Protein AF-0000000077857007 (afdb_homodimer)

Radius of gyration: 25.97 Å; Cα contacts (8 Å, |Δi|>4): 1454; chains: 2; bounding box: 82×76×58 Å

Solvent-accessible surface area (backbone atoms only — not comparable to full-atom values): 32519 Å² total; per-residue (Å²): 131,66,41,27,35,32,31,30,32,21,56,40,73,65,33,33,47,30,53,49,47,33,62,68,37,66,88,41,30,77,46,45,62,45,44,35,29,29,11,81,48,62,81,37,68,57,36,52,54,40,41,75,67,63,33,43,77,42,78,45,69,81,93,43,58,70,58,46,22,49,51,48,47,71,68,59,38,51,31,33,39,45,40,64,45,96,42,81,55,26,67,62,51,37,52,45,50,50,51,21,40,36,73,45,40,29,30,21,33,38,37,50,60,46,47,58,19,50,77,38,41,68,90,77,21,41,73,44,24,46,45,50,56,51,48,27,60,55,27,40,34,38,65,37,85,88,31,43,27,31,61,13,32,27,38,36,17,46,35,53,47,43,66,62,58,58,63,39,18,65,45,18,20,75,67,31,27,47,72,42,45,31,50,80,51,26,26,36,19,48,17,45,61,66,50,54,28,51,50,49,42,49,45,74,53,30,66,37,100,63,42,26,18,79,89,43,43,32,28,53,40,54,37,30,6,77,52,75,30,27,47,56,52,46,20,48,30,38,16,64,43,61,75,44,81,39,38,50,36,74,43,50,66,72,55,41,52,52,49,46,56,72,59,38,72,89,50,67,46,56,52,51,46,53,52,38,51,30,50,38,21,56,64,22,62,33,52,45,28,23,48,38,38,50,32,58,71,70,71,52,76,64,61,50,67,37,59,50,32,44,74,45,31,82,55,42,50,60,64,76,72,78,74,73,71,79,119,130,66,41,29,35,32,32,30,32,22,55,40,73,66,32,34,50,31,51,49,48,34,62,69,36,67,88,40,31,77,46,46,62,45,44,35,27,29,12,82,46,62,81,37,68,57,36,52,54,39,40,75,67,62,34,44,78,43,77,46,67,82,91,44,59,70,60,46,21,51,52,50,48,70,69,58,37,53,31,34,40,46,40,65,45,95,42,83,58,23,66,61,51,38,52,43,50,52,53,22,39,37,74,44,40,29,30,20,34,38,37,50,58,46,48,58,19,49,76,38,40,68,91,77,21,44,73,45,24,48,45,50,57,51,48,25,60,55,26,42,33,37,63,37,85,89,31,44,28,30,62,13,33,28,39,35,16,45,34,55,48,43,66,61,58,59,66,37,18,65,46,19,20,77,68,31,27,47,73,42,46,31,50,82,51,26,27,36,18,48,15,45,62,67,52,54,29,51,50,51,42,51,44,75,55,29,67,38,99,64,41,27,17,80,88,42,42,34,28,52,40,50,37,30,6,76,51,74,29,29,46,55,53,44,20,47,30,38,16,63,44,60,74,44,82,39,38,50,37,73,41,50,66,71,55,41,52,51,50,46,54,72,58,38,73,86,50,67,46,57,51,51,47,52,53,37,51,30,50,38,21,56,64,22,63,32,52,43,29,22,47,39,39,50,31,56,71,68,71,53,74,64,60,50,68,38,59,52,34,46,76,45,31,82,55,42,51,58,64,75,72,77,74,73,73,82,118

Sequence (654 aa):
MSRQLCITSVDGHTGFLIAELILTDPSFAQKIGSITGLSLHPEAESCKELTKLGAKIVPHKPGRLKDVVSTLKSVGADAMCLIPPAHQDKFDITVELIEAAKKANIPNVCFVSSAGCDLAERDKQPRLREFIDLEAMFMAAKGDPSTSTGHSPVVVRPGFYAENLLLYSKQAQEEGTLPLPVGSNHKFAPIALGDVAQVVAHVLTGEGKHGFSDQHRGQLMVLTGPMLTTGDELAAAASKALGEDLKFEDISEAEAKKVLHAQAESDMSEIQYLLEYYSLVREGKTNYISTTAFHDVTGGHPEEPPDFFKEYAQSFHQKRSHKKRKRMSRQLCITSVDGHTGFLIAELILTDPSFAQKIGSITGLSLHPEAESCKELTKLGAKIVPHKPGRLKDVVSTLKSVGADAMCLIPPAHQDKFDITVELIEAAKKANIPNVCFVSSAGCDLAERDKQPRLREFIDLEAMFMAAKGDPSTSTGHSPVVVRPGFYAENLLLYSKQAQEEGTLPLPVGSNHKFAPIALGDVAQVVAHVLTGEGKHGFSDQHRGQLMVLTGPMLTTGDELAAAASKALGEDLKFEDISEAEAKKVLHAQAESDMSEIQYLLEYYSLVREGKTNYISTTAFHDVTGGHPEEPPDFFKEYAQSFHQKRSHKKRKR

Secondary structure (DSSP, 8-state):
--EEEEESSTTSHHHHHHHHHHHH-HHHHTTEEEEEEEES-TTSHHHHHHHHHT-EEEE--TT-HHHHHHHHHHHT-SEEEE---SSTTHHHHHHHHHHHHHHTT-SEEEEE--TTTTT--TTT-HHHHHHHHHHHHHHTTTT-TT-GGGSEEEEEEE--BGGGGGGGHHHHHHHSEEEESS-SS--B--B-HHHHHHHHHHHHH--BTTBS-TTTTTBEEEE--S--B-HHHHHHHHHHHHTS--EEEE--HHHHHHHHHHHS-S-HHHHHHHHHHHHHHHTTTT--B--HHHHHHHSS-PPPHHHHHHHTHHHHS----------/--EEEEESSTTSHHHHHHHHHHHH-HHHHTTEEEEEEEES-TTSHHHHHHHHHT-EEEE--TT-HHHHHHHHHHHT-SEEEE---SSTTHHHHHHHHHHHHHHTT-SEEEEE--TTTTT--TTTSHHHHHHHHHHHHHHTTTT-TT-GGGSEEEEEEE--BGGGGGGGHHHHHHHSEEEESS-SS--B--B-HHHHHHHHHHHHH--BTTBS-TTTTTBEEEE--S--B-HHHHHHHHHHHHTS--EEEE--HHHHHHHHHHH--S-HHHHHHHHHHHHHHHTTTT--B--HHHHHHHSS-PPPHHHHHHHTHHHHS----------

Structure (mmCIF, N/CA/C/O backbone):
data_AF-0000000077857007-model_v1
#
loop_
_entity.id
_entity.type
_entity.pdbx_description
1 polymer 'NAD(P)-binding protein'
#
loop_
_atom_site.group_PDB
_atom_site.id
_atom_site.type_symbol
_atom_site.label_atom_id
_atom_site.label_alt_id
_atom_site.label_comp_id
_atom_site.label_asym_id
_atom_site.label_entity_id
_atom_site.label_seq_id
_atom_site.pdbx_PDB_ins_code
_atom_site.Cartn_x
_atom_site.Cartn_y
_atom_site.Cartn_z
_atom_site.occupancy
_atom_site.B_iso_or_equiv
_atom_site.auth_seq_id
_atom_site.auth_comp_id
_atom_site.auth_asym_id
_atom_site.auth_atom_id
_atom_site.pdbx_PDB_model_num
ATOM 1 N N . MET A 1 1 ? -18.906 -23.656 13.023 1 58.5 1 MET A N 1
ATOM 2 C CA . MET A 1 1 ? -18.781 -24.547 11.875 1 58.5 1 MET A CA 1
ATOM 3 C C . MET A 1 1 ? -17.422 -24.391 11.203 1 58.5 1 MET A C 1
ATOM 5 O O . MET A 1 1 ? -16.812 -23.328 11.266 1 58.5 1 MET A O 1
ATOM 9 N N . SER A 1 2 ? -16.828 -25.531 10.742 1 84.88 2 SER A N 1
ATOM 10 C CA . SER A 1 2 ? -15.5 -25.484 10.148 1 84.88 2 SER A CA 1
ATOM 11 C C . SER A 1 2 ? -15.508 -24.703 8.836 1 84.88 2 SER A C 1
ATOM 13 O O . SER A 1 2 ? -16.516 -24.688 8.125 1 84.88 2 SER A O 1
ATOM 15 N N . ARG A 1 3 ? -14.586 -23.953 8.461 1 92.5 3 ARG A N 1
ATOM 16 C CA . ARG A 1 3 ? -14.453 -23.094 7.289 1 92.5 3 ARG A CA 1
ATOM 17 C C . ARG A 1 3 ? -14.516 -23.906 6 1 92.5 3 ARG A C 1
ATOM 19 O O . ARG A 1 3 ? -13.828 -24.922 5.863 1 92.5 3 ARG A O 1
ATOM 26 N N . GLN A 1 4 ? -15.484 -23.609 5.152 1 96.75 4 GLN A N 1
ATOM 27 C CA . GLN A 1 4 ? -15.539 -24.125 3.787 1 96.75 4 GLN A CA 1
ATOM 28 C C . GLN A 1 4 ? -14.883 -23.156 2.809 1 96.75 4 GLN A C 1
ATOM 30 O O . GLN A 1 4 ? -15.438 -22.109 2.504 1 96.75 4 GLN A O 1
ATOM 35 N N . LEU A 1 5 ? -13.789 -23.578 2.268 1 98.44 5 LEU A N 1
ATOM 36 C CA . LEU A 1 5 ? -12.938 -22.656 1.516 1 98.44 5 LEU A CA 1
ATOM 37 C C . LEU A 1 5 ? -12.977 -22.969 0.025 1 98.44 5 LEU A C 1
ATOM 39 O O . LEU A 1 5 ? -12.852 -24.141 -0.368 1 98.44 5 LEU A O 1
ATOM 43 N N . CYS A 1 6 ? -13.195 -21.969 -0.786 1 98.88 6 CYS A N 1
ATOM 44 C CA . CYS A 1 6 ? -13.07 -22.062 -2.236 1 98.88 6 CYS A CA 1
ATOM 45 C C . CYS A 1 6 ? -11.867 -21.281 -2.738 1 98.88 6 CYS A C 1
ATOM 47 O O . CYS A 1 6 ? -11.695 -20.109 -2.395 1 98.88 6 CYS A O 1
ATOM 49 N N . ILE A 1 7 ? -11.031 -21.859 -3.49 1 98.94 7 ILE A N 1
ATOM 50 C CA . ILE A 1 7 ? -9.875 -21.203 -4.09 1 98.94 7 ILE A CA 1
ATOM 51 C C . ILE A 1 7 ? -9.984 -21.25 -5.609 1 98.94 7 ILE A C 1
ATOM 53 O O . ILE A 1 7 ? -10.086 -22.328 -6.199 1 98.94 7 ILE A O 1
ATOM 57 N N . THR A 1 8 ? -9.977 -20.047 -6.23 1 98.81 8 THR A N 1
ATOM 58 C CA . THR A 1 8 ? -10.047 -20 -7.684 1 98.81 8 THR A CA 1
ATOM 59 C C . THR A 1 8 ? -8.664 -20.203 -8.297 1 98.81 8 THR A C 1
ATOM 61 O O . THR A 1 8 ? -7.648 -20.094 -7.602 1 98.81 8 THR A O 1
ATOM 64 N N . SER A 1 9 ? -8.656 -20.516 -9.633 1 98.19 9 SER A N 1
ATOM 65 C CA . SER A 1 9 ? -7.418 -20.719 -10.375 1 98.19 9 SER A CA 1
ATOM 66 C C . SER A 1 9 ? -6.465 -21.641 -9.617 1 98.19 9 SER A C 1
ATOM 68 O O . SER A 1 9 ? -5.266 -21.359 -9.531 1 98.19 9 SER A O 1
ATOM 70 N N . VAL A 1 10 ? -7.047 -22.719 -9.086 1 98.44 10 VAL A N 1
ATOM 71 C CA . VAL A 1 10 ? -6.289 -23.594 -8.203 1 98.44 10 VAL A CA 1
ATOM 72 C C . VAL A 1 10 ? -5.262 -24.375 -9.016 1 98.44 10 VAL A C 1
ATOM 74 O O . VAL A 1 10 ? -4.297 -24.906 -8.461 1 98.44 10 VAL A O 1
ATOM 77 N N . ASP A 1 11 ? -5.449 -24.406 -10.32 1 97.12 11 ASP A N 1
ATOM 78 C CA . ASP A 1 11 ? -4.539 -25.109 -11.219 1 97.12 11 ASP A CA 1
ATOM 79 C C . ASP A 1 11 ? -3.277 -24.297 -11.477 1 97.12 11 ASP A C 1
ATOM 81 O O . ASP A 1 11 ? -2.285 -24.812 -11.984 1 97.12 11 ASP A O 1
ATOM 85 N N . GLY A 1 12 ? -3.326 -22.984 -11.094 1 95.81 12 GLY A N 1
ATOM 86 C CA . GLY A 1 12 ? -2.143 -22.141 -11.219 1 95.81 12 GLY A CA 1
ATOM 87 C C . GLY A 1 12 ? -1.195 -22.281 -10.039 1 95.81 12 GLY A C 1
ATOM 88 O O . GLY A 1 12 ? -1.536 -22.891 -9.031 1 95.81 12 GLY A O 1
ATOM 89 N N . HIS A 1 13 ? 0.011 -21.672 -10.133 1 95.88 13 HIS A N 1
ATOM 90 C CA . HIS A 1 13 ? 1.053 -21.812 -9.125 1 95.88 13 HIS A CA 1
ATOM 91 C C . HIS A 1 13 ? 0.599 -21.234 -7.785 1 95.88 13 HIS A C 1
ATOM 93 O O . HIS A 1 13 ? 0.77 -21.875 -6.742 1 95.88 13 HIS A O 1
ATOM 99 N N . THR A 1 14 ? 0.008 -20.062 -7.801 1 98 14 THR A N 1
ATOM 100 C CA . THR A 1 14 ? -0.393 -19.391 -6.566 1 98 14 THR A CA 1
ATOM 101 C C . THR A 1 14 ? -1.521 -20.156 -5.879 1 98 14 THR A C 1
ATOM 103 O O . THR A 1 14 ? -1.423 -20.5 -4.695 1 98 14 THR A O 1
ATOM 106 N N . GLY A 1 15 ? -2.598 -20.453 -6.668 1 98.69 15 GLY A N 1
ATOM 107 C CA . GLY A 1 15 ? -3.719 -21.188 -6.102 1 98.69 15 GLY A CA 1
ATOM 108 C C . GLY A 1 15 ? -3.332 -22.562 -5.574 1 98.69 15 GLY A C 1
ATOM 109 O O . GLY A 1 15 ? -3.768 -22.953 -4.496 1 98.69 15 GLY A O 1
ATOM 110 N N . PHE A 1 16 ? -2.541 -23.234 -6.336 1 98.69 16 PHE A N 1
ATOM 111 C CA . PHE A 1 16 ? -2.088 -24.562 -5.938 1 98.69 16 PHE A CA 1
ATOM 112 C C . PHE A 1 16 ? -1.336 -24.5 -4.613 1 98.69 16 PHE A C 1
ATOM 114 O O . PHE A 1 16 ? -1.637 -25.266 -3.688 1 98.69 16 PHE A O 1
ATOM 121 N N . LEU A 1 17 ? -0.365 -23.594 -4.523 1 98.69 17 LEU A N 1
ATOM 122 C CA . LEU A 1 17 ? 0.497 -23.578 -3.346 1 98.69 17 LEU A CA 1
ATOM 123 C C . LEU A 1 17 ? -0.289 -23.172 -2.104 1 98.69 17 LEU A C 1
ATOM 125 O O . LEU A 1 17 ? -0.037 -23.688 -1.011 1 98.69 17 LEU A O 1
ATOM 129 N N . ILE A 1 18 ? -1.228 -22.234 -2.236 1 98.88 18 ILE A N 1
ATOM 130 C CA . ILE A 1 18 ? -2.076 -21.844 -1.115 1 98.88 18 ILE A CA 1
ATOM 131 C C . ILE A 1 18 ? -2.879 -23.047 -0.632 1 98.88 18 ILE A C 1
ATOM 133 O O . ILE A 1 18 ? -2.91 -23.344 0.565 1 98.88 18 ILE A O 1
ATOM 137 N N . ALA A 1 19 ? -3.508 -23.781 -1.577 1 98.88 19 ALA A N 1
ATOM 138 C CA . ALA A 1 19 ? -4.312 -24.953 -1.232 1 98.88 19 ALA A CA 1
ATOM 139 C C . ALA A 1 19 ? -3.453 -26.031 -0.582 1 98.88 19 ALA A C 1
ATOM 141 O O . ALA A 1 19 ? -3.824 -26.594 0.453 1 98.88 19 ALA A O 1
ATOM 142 N N . GLU A 1 20 ? -2.32 -26.266 -1.179 1 98.81 20 GLU A N 1
ATOM 143 C CA . GLU A 1 20 ? -1.419 -27.281 -0.657 1 98.81 20 GLU A CA 1
ATOM 144 C C . GLU A 1 20 ? -0.969 -26.953 0.763 1 98.81 20 GLU A C 1
ATOM 146 O O . GLU A 1 20 ? -0.991 -27.812 1.644 1 98.81 20 GLU A O 1
ATOM 151 N N . LEU A 1 21 ? -0.565 -25.719 0.939 1 98.81 21 LEU A N 1
ATOM 152 C CA . LEU A 1 21 ? -0.105 -25.281 2.252 1 98.81 21 LEU A CA 1
ATOM 153 C C . LEU A 1 21 ? -1.191 -25.484 3.303 1 98.81 21 LEU A C 1
ATOM 155 O O . LEU A 1 21 ? -0.932 -26.047 4.371 1 98.81 21 LEU A O 1
ATOM 159 N N . ILE A 1 22 ? -2.412 -25.078 2.992 1 98.62 22 ILE A N 1
ATOM 160 C CA . ILE A 1 22 ? -3.51 -25.141 3.949 1 98.62 22 ILE A CA 1
ATOM 161 C C . ILE A 1 22 ? -3.84 -26.609 4.25 1 98.62 22 ILE A C 1
ATOM 163 O O . ILE A 1 22 ? -4.145 -26.953 5.391 1 98.62 22 ILE A O 1
ATOM 167 N N . LEU A 1 23 ? -3.734 -27.5 3.24 1 98.44 23 LEU A N 1
ATOM 168 C CA . LEU A 1 23 ? -4.109 -28.906 3.383 1 98.44 23 LEU A CA 1
ATOM 169 C C . LEU A 1 23 ? -3.043 -29.672 4.152 1 98.44 23 LEU A C 1
ATOM 171 O O . LEU A 1 23 ? -3.352 -30.656 4.832 1 98.44 23 LEU A O 1
ATOM 175 N N . THR A 1 24 ? -1.781 -29.203 4.113 1 98.38 24 THR A N 1
ATOM 176 C CA . THR A 1 24 ? -0.699 -30.047 4.594 1 98.38 24 THR A CA 1
ATOM 177 C C . THR A 1 24 ? -0.131 -29.516 5.906 1 98.38 24 THR A C 1
ATOM 179 O O . THR A 1 24 ? 0.453 -30.266 6.688 1 98.38 24 THR A O 1
ATOM 182 N N . ASP A 1 25 ? -0.177 -28.25 6.145 1 98.06 25 ASP A N 1
ATOM 183 C CA . ASP A 1 25 ? 0.29 -27.688 7.402 1 98.06 25 ASP A CA 1
ATOM 184 C C . ASP A 1 25 ? -0.777 -27.797 8.492 1 98.06 25 ASP A C 1
ATOM 186 O O . ASP A 1 25 ? -1.85 -27.203 8.383 1 98.06 25 ASP A O 1
ATOM 190 N N . PRO A 1 26 ? -0.45 -28.453 9.594 1 97.38 26 PRO A N 1
ATOM 191 C CA . PRO A 1 26 ? -1.457 -28.719 10.633 1 97.38 26 PRO A CA 1
ATOM 192 C C . PRO A 1 26 ? -2.021 -27.422 11.234 1 97.38 26 PRO A C 1
ATOM 194 O O . PRO A 1 26 ? -3.193 -27.391 11.617 1 97.38 26 PRO A O 1
ATOM 197 N N . SER A 1 27 ? -1.23 -26.438 11.227 1 95.56 27 SER A N 1
ATOM 198 C CA . SER A 1 27 ? -1.677 -25.188 11.836 1 95.56 27 SER A CA 1
ATOM 199 C C . SER A 1 27 ? -2.799 -24.547 11.031 1 95.56 27 SER A C 1
ATOM 201 O O . SER A 1 27 ? -3.592 -23.766 11.57 1 95.56 27 SER A O 1
ATOM 203 N N . PHE A 1 28 ? -2.875 -24.859 9.75 1 97.56 28 PHE A N 1
ATOM 204 C CA . PHE A 1 28 ? -3.938 -24.344 8.891 1 97.56 28 PHE A CA 1
ATOM 205 C C . PHE A 1 28 ? -5.023 -25.391 8.688 1 97.56 28 PHE A C 1
ATOM 207 O O . PHE A 1 28 ? -6.215 -25.078 8.734 1 97.56 28 PHE A O 1
ATOM 214 N N . ALA A 1 29 ? -4.633 -26.594 8.5 1 96.69 29 ALA A N 1
ATOM 215 C CA . ALA A 1 29 ? -5.531 -27.688 8.125 1 96.69 29 ALA A CA 1
ATOM 216 C C . ALA A 1 29 ? -6.613 -27.891 9.18 1 96.69 29 ALA A C 1
ATOM 218 O O . ALA A 1 29 ? -7.758 -28.203 8.852 1 96.69 29 ALA A O 1
ATOM 219 N N . GLN A 1 30 ? -6.258 -27.672 10.406 1 95.81 30 GLN A N 1
ATOM 220 C CA . GLN A 1 30 ? -7.18 -27.906 11.516 1 95.81 30 GLN A CA 1
ATOM 221 C C . GLN A 1 30 ? -8.297 -26.875 11.531 1 95.81 30 GLN A C 1
ATOM 223 O O . GLN A 1 30 ? -9.312 -27.062 12.195 1 95.81 30 GLN A O 1
ATOM 228 N N . LYS A 1 31 ? -8.086 -25.859 10.766 1 95.12 31 LYS A N 1
ATOM 229 C CA . LYS A 1 31 ? -9.031 -24.75 10.797 1 95.12 31 LYS A CA 1
ATOM 230 C C . LYS A 1 31 ? -10 -24.812 9.617 1 95.12 31 LYS A C 1
ATOM 232 O O . LYS A 1 31 ? -10.891 -23.969 9.484 1 95.12 31 LYS A O 1
ATOM 237 N N . ILE A 1 32 ? -9.828 -25.797 8.789 1 95.44 32 ILE A N 1
ATOM 238 C CA . ILE A 1 32 ? -10.602 -25.875 7.551 1 95.44 32 ILE A CA 1
ATOM 239 C C . ILE A 1 32 ? -11.453 -27.141 7.543 1 95.44 32 ILE A C 1
ATOM 241 O O . ILE A 1 32 ? -11.008 -28.203 7.984 1 95.44 32 ILE A O 1
ATOM 245 N N . GLY A 1 33 ? -12.727 -26.953 7.156 1 95.81 33 GLY A N 1
ATOM 246 C CA . GLY A 1 33 ? -13.602 -28.109 6.957 1 95.81 33 GLY A CA 1
ATOM 247 C C . GLY A 1 33 ? -13.422 -28.766 5.602 1 95.81 33 GLY A C 1
ATOM 248 O O . GLY A 1 33 ? -13.312 -29.984 5.508 1 95.81 33 GLY A O 1
ATOM 249 N N . SER A 1 34 ? -13.375 -27.953 4.59 1 96.94 34 SER A N 1
ATOM 250 C CA . SER A 1 34 ? -13.164 -28.453 3.232 1 96.94 34 SER A CA 1
ATOM 251 C C . SER A 1 34 ? -12.5 -27.391 2.355 1 96.94 34 SER A C 1
ATOM 253 O O . SER A 1 34 ? -12.594 -26.203 2.643 1 96.94 34 SER A O 1
ATOM 255 N N . ILE A 1 35 ? -11.844 -27.859 1.371 1 98.44 35 ILE A N 1
ATOM 256 C CA . ILE A 1 35 ? -11.281 -26.984 0.338 1 98.44 35 ILE A CA 1
ATOM 257 C C . ILE A 1 35 ? -11.805 -27.422 -1.032 1 98.44 35 ILE A C 1
ATOM 259 O O . ILE A 1 35 ? -11.703 -28.594 -1.398 1 98.44 35 ILE A O 1
ATOM 263 N N . THR A 1 36 ? -12.406 -26.516 -1.702 1 98.88 36 THR A N 1
ATOM 264 C CA . THR A 1 36 ? -12.789 -26.703 -3.096 1 98.88 36 THR A CA 1
ATOM 265 C C . THR A 1 36 ? -11.984 -25.797 -4.012 1 98.88 36 THR A C 1
ATOM 267 O O . THR A 1 36 ? -11.93 -24.578 -3.791 1 98.88 36 THR A O 1
ATOM 270 N N . GLY A 1 37 ? -11.344 -26.359 -4.965 1 98.81 37 GLY A N 1
ATOM 271 C CA . GLY A 1 37 ? -10.625 -25.594 -5.973 1 98.81 37 GLY A CA 1
ATOM 272 C C . GLY A 1 37 ? -11.398 -25.453 -7.273 1 98.81 37 GLY A C 1
ATOM 273 O O . GLY A 1 37 ? -11.82 -26.453 -7.863 1 98.81 37 GLY A O 1
ATOM 274 N N . LEU A 1 38 ? -11.625 -24.203 -7.676 1 98.75 38 LEU A N 1
ATOM 275 C CA . LEU A 1 38 ? -12.117 -23.953 -9.023 1 98.75 38 LEU A CA 1
ATOM 276 C C . LEU A 1 38 ? -10.969 -23.938 -10.031 1 98.75 38 LEU A C 1
ATOM 278 O O . LEU A 1 38 ? -9.93 -23.312 -9.781 1 98.75 38 LEU A O 1
ATOM 282 N N . SER A 1 39 ? -11.164 -24.625 -11.125 1 98.44 39 SER A N 1
ATOM 283 C CA . SER A 1 39 ? -10.07 -24.75 -12.078 1 98.44 39 SER A CA 1
ATOM 284 C C . SER A 1 39 ? -10.57 -24.609 -13.516 1 98.44 39 SER A C 1
ATOM 286 O O . SER A 1 39 ? -11.625 -25.141 -13.859 1 98.44 39 SER A O 1
ATOM 288 N N . LEU A 1 40 ? -9.836 -23.859 -14.328 1 96.62 40 LEU A N 1
ATOM 289 C CA . LEU A 1 40 ? -10.062 -23.828 -15.766 1 96.62 40 LEU A CA 1
ATOM 290 C C . LEU A 1 40 ? -9.578 -25.125 -16.422 1 96.62 40 LEU A C 1
ATOM 292 O O . LEU A 1 40 ? -9.977 -25.438 -17.531 1 96.62 40 LEU A O 1
ATOM 296 N N . HIS A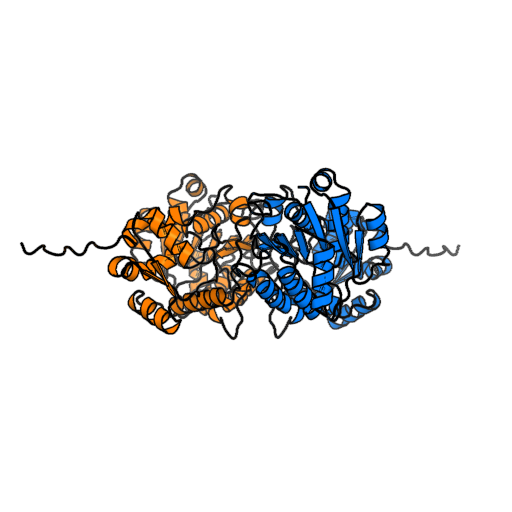 1 41 ? -8.688 -25.844 -15.727 1 96.94 41 HIS A N 1
ATOM 297 C CA . HIS A 1 41 ? -8.102 -27.094 -16.203 1 96.94 41 HIS A CA 1
ATOM 298 C C . HIS A 1 41 ? -8.164 -28.172 -15.133 1 96.94 41 HIS A C 1
ATOM 300 O O . HIS A 1 41 ? -7.133 -28.594 -14.609 1 96.94 41 HIS A O 1
ATOM 306 N N . PRO A 1 42 ? -9.328 -28.75 -14.93 1 97.56 42 PRO A N 1
ATOM 307 C CA . PRO A 1 42 ? -9.516 -29.672 -13.812 1 97.56 42 PRO A CA 1
ATOM 308 C C . PRO A 1 42 ? -8.656 -30.938 -13.945 1 97.56 42 PRO A C 1
ATOM 310 O O . PRO A 1 42 ? -8.406 -31.625 -12.953 1 97.56 42 PRO A O 1
ATOM 313 N N . GLU A 1 43 ? -8.172 -31.188 -15.148 1 97.19 43 GLU A N 1
ATOM 314 C CA . GLU A 1 43 ? -7.406 -32.406 -15.375 1 97.19 43 GLU A CA 1
ATOM 315 C C . GLU A 1 43 ? -5.914 -32.156 -15.18 1 97.19 43 GLU A C 1
ATOM 317 O O . GLU A 1 43 ? -5.105 -33.094 -15.297 1 97.19 43 GLU A O 1
ATOM 322 N N . ALA A 1 44 ? -5.594 -30.922 -14.906 1 97.31 44 ALA A N 1
ATOM 323 C CA . ALA A 1 44 ? -4.184 -30.594 -14.711 1 97.31 44 ALA A CA 1
ATOM 324 C C . ALA A 1 44 ? -3.576 -31.422 -13.578 1 97.31 44 ALA A C 1
ATOM 326 O O . ALA A 1 44 ? -4.285 -31.844 -12.664 1 97.31 44 ALA A O 1
ATOM 327 N N . GLU A 1 45 ? -2.264 -31.672 -13.641 1 97.88 45 GLU A N 1
ATOM 328 C CA . GLU A 1 45 ? -1.548 -32.438 -12.633 1 97.88 45 GLU A CA 1
ATOM 329 C C . GLU A 1 45 ? -1.678 -31.797 -11.25 1 97.88 45 GLU A C 1
ATOM 331 O O . GLU A 1 45 ? -1.784 -32.5 -10.242 1 97.88 45 GLU A O 1
ATOM 336 N N . SER A 1 46 ? -1.62 -30.516 -11.219 1 97.88 46 SER A N 1
ATOM 337 C CA . SER A 1 46 ? -1.783 -29.781 -9.961 1 97.88 46 SER A CA 1
ATOM 338 C C . SER A 1 46 ? -3.117 -30.125 -9.305 1 97.88 46 SER A C 1
ATOM 340 O O . SER A 1 46 ? -3.189 -30.297 -8.086 1 97.88 46 SER A O 1
ATOM 342 N N . CYS A 1 47 ? -4.172 -30.219 -10.055 1 98.62 47 CYS A N 1
ATOM 343 C CA . CYS A 1 47 ? -5.496 -30.547 -9.539 1 98.62 47 CYS A CA 1
ATOM 344 C C . CYS A 1 47 ? -5.531 -31.969 -9 1 98.62 47 CYS A C 1
ATOM 346 O O . CYS A 1 47 ? -6.133 -32.25 -7.961 1 98.62 47 CYS A O 1
ATOM 348 N N . LYS A 1 48 ? -4.898 -32.906 -9.75 1 98.62 48 LYS A N 1
ATOM 349 C CA . LYS A 1 48 ? -4.836 -34.281 -9.289 1 98.62 48 LYS A CA 1
ATOM 350 C C . LYS A 1 48 ? -4.125 -34.375 -7.945 1 98.62 48 LYS A C 1
ATOM 352 O O . LYS A 1 48 ? -4.57 -35.125 -7.055 1 98.62 48 LYS A O 1
ATOM 357 N N . GLU A 1 49 ? -3.039 -33.656 -7.871 1 98.62 49 GLU A N 1
ATOM 358 C CA . GLU A 1 49 ? -2.277 -33.656 -6.625 1 98.62 49 GLU A CA 1
ATOM 359 C C . GLU A 1 49 ? -3.121 -33.125 -5.465 1 98.62 49 GLU A C 1
ATOM 361 O O . GLU A 1 49 ? -3.102 -33.688 -4.371 1 98.62 49 GLU A O 1
ATOM 366 N N . LEU A 1 50 ? -3.848 -32.094 -5.688 1 98.81 50 LEU A N 1
ATOM 367 C CA . LEU A 1 50 ? -4.68 -31.516 -4.648 1 98.81 50 LEU A CA 1
ATOM 368 C C . LEU A 1 50 ? -5.812 -32.469 -4.258 1 98.81 50 LEU A C 1
ATOM 370 O O . LEU A 1 50 ? -6.188 -32.531 -3.086 1 98.81 50 LEU A O 1
ATOM 374 N N . THR A 1 51 ? -6.359 -33.156 -5.246 1 98.69 51 THR A N 1
ATOM 375 C CA . THR A 1 51 ? -7.402 -34.125 -4.961 1 98.69 51 THR A CA 1
ATOM 376 C C . THR A 1 51 ? -6.883 -35.219 -4.039 1 98.69 51 THR A C 1
ATOM 378 O O . THR A 1 51 ? -7.574 -35.656 -3.107 1 98.69 51 THR A O 1
ATOM 381 N N . LYS A 1 52 ? -5.672 -35.656 -4.258 1 98.56 52 LYS A N 1
ATOM 382 C CA . LYS A 1 52 ? -5.047 -36.656 -3.414 1 98.56 52 LYS A CA 1
ATOM 383 C C . LYS A 1 52 ? -4.891 -36.156 -1.981 1 98.56 52 LYS A C 1
ATOM 385 O O . LYS A 1 52 ? -4.941 -36.969 -1.035 1 98.56 52 LYS A O 1
ATOM 390 N N . LEU A 1 53 ? -4.703 -34.906 -1.861 1 98.31 53 LEU A N 1
ATOM 391 C CA . LEU A 1 53 ? -4.5 -34.312 -0.545 1 98.31 53 LEU A CA 1
ATOM 392 C C . LEU A 1 53 ? -5.832 -34.062 0.148 1 98.31 53 LEU A C 1
ATOM 394 O O . LEU A 1 53 ? -5.867 -33.688 1.32 1 98.31 53 LEU A O 1
ATOM 398 N N . GLY A 1 54 ? -6.918 -34.156 -0.612 1 98 54 GLY A N 1
ATOM 399 C CA . GLY A 1 54 ? -8.219 -34.062 0.038 1 98 54 GLY A CA 1
ATOM 400 C C . GLY A 1 54 ? -9.07 -32.906 -0.5 1 98 54 GLY A C 1
ATOM 401 O O . GLY A 1 54 ? -10.203 -32.719 -0.056 1 98 54 GLY A O 1
ATOM 402 N N . ALA A 1 55 ? -8.609 -32.188 -1.45 1 98.62 55 ALA A N 1
ATOM 403 C CA . ALA A 1 55 ? -9.391 -31.078 -2.02 1 98.62 55 ALA A CA 1
ATOM 404 C C . ALA A 1 55 ? -10.391 -31.594 -3.051 1 98.62 55 ALA A C 1
ATOM 406 O O . ALA A 1 55 ? -10.156 -32.625 -3.689 1 98.62 55 ALA A O 1
ATOM 407 N N . LYS A 1 56 ? -11.469 -30.922 -3.154 1 98.69 56 LYS A N 1
ATOM 408 C CA . LYS A 1 56 ? -12.406 -31.156 -4.254 1 98.69 56 LYS A CA 1
ATOM 409 C C . LYS A 1 56 ? -12.141 -30.188 -5.406 1 98.69 56 LYS A C 1
ATOM 411 O O . LYS A 1 56 ? -11.945 -28.984 -5.188 1 98.69 56 LYS A O 1
ATOM 416 N N . ILE A 1 57 ? -12.086 -30.719 -6.582 1 98.81 57 ILE A N 1
ATOM 417 C CA . ILE A 1 57 ? -11.852 -29.875 -7.754 1 98.81 57 ILE A CA 1
ATOM 418 C C . ILE A 1 57 ? -13.148 -29.734 -8.547 1 98.81 57 ILE A C 1
ATOM 420 O O . ILE A 1 57 ? -13.797 -30.719 -8.875 1 98.81 57 ILE A O 1
ATOM 424 N N . VAL A 1 58 ? -13.539 -28.547 -8.812 1 98.62 58 VAL A N 1
ATOM 425 C CA . VAL A 1 58 ? -14.734 -28.219 -9.594 1 98.62 58 VAL A CA 1
ATOM 426 C C . VAL A 1 58 ? -14.336 -27.422 -10.836 1 98.62 58 VAL A C 1
ATOM 428 O O . VAL A 1 58 ? -13.562 -26.469 -10.742 1 98.62 58 VAL A O 1
ATOM 431 N N . PRO A 1 59 ? -14.836 -27.859 -11.992 1 98.19 59 PRO A N 1
ATOM 432 C CA . PRO A 1 59 ? -14.523 -27.078 -13.195 1 98.19 59 PRO A CA 1
ATOM 433 C C . PRO A 1 59 ? -15.102 -25.672 -13.156 1 98.19 59 PRO A C 1
ATOM 435 O O . PRO A 1 59 ? -16.25 -25.484 -12.742 1 98.19 59 PRO A O 1
ATOM 438 N N . HIS A 1 60 ? -14.289 -24.719 -13.461 1 97.88 60 HIS A N 1
ATOM 439 C CA . HIS A 1 60 ? -14.711 -23.344 -13.703 1 97.88 60 HIS A CA 1
ATOM 440 C C . HIS A 1 60 ? -14.867 -23.078 -15.203 1 97.88 60 HIS A C 1
ATOM 442 O O . HIS A 1 60 ? -13.883 -23.109 -15.945 1 97.88 60 HIS A O 1
ATOM 448 N N . LYS A 1 61 ? -16.062 -22.797 -15.656 1 96.62 61 LYS A N 1
ATOM 449 C CA . LYS A 1 61 ? -16.359 -22.469 -17.047 1 96.62 61 LYS A CA 1
ATOM 450 C C . LYS A 1 61 ? -16.812 -21.016 -17.188 1 96.62 61 LYS A C 1
ATOM 452 O O . LYS A 1 61 ? -17.984 -20.719 -17.031 1 96.62 61 LYS A O 1
ATOM 457 N N . PRO A 1 62 ? -15.852 -20.219 -17.656 1 96.38 62 PRO A N 1
ATOM 458 C CA . PRO A 1 62 ? -16.219 -18.797 -17.797 1 96.38 62 PRO A CA 1
ATOM 459 C C . PRO A 1 62 ? -17.156 -18.547 -18.969 1 96.38 62 PRO A C 1
ATOM 461 O O . PRO A 1 62 ? -17.219 -19.359 -19.906 1 96.38 62 PRO A O 1
ATOM 464 N N . GLY A 1 63 ? -17.844 -17.344 -18.953 1 96.38 63 GLY A N 1
ATOM 465 C CA . GLY A 1 63 ? -18.609 -16.891 -20.109 1 96.38 63 GLY A CA 1
ATOM 466 C C . GLY A 1 63 ? -20.062 -16.625 -19.797 1 96.38 63 GLY A C 1
ATOM 467 O O . GLY A 1 63 ? -20.703 -15.812 -20.453 1 96.38 63 GLY A O 1
ATOM 468 N N . ARG A 1 64 ? -20.578 -17.375 -18.844 1 97.69 64 ARG A N 1
ATOM 469 C CA . ARG A 1 64 ? -21.953 -17.172 -18.422 1 97.69 64 ARG A CA 1
ATOM 470 C C . ARG A 1 64 ? -22.047 -16.969 -16.922 1 97.69 64 ARG A C 1
ATOM 472 O O . ARG A 1 64 ? -21.938 -17.922 -16.141 1 97.69 64 ARG A O 1
ATOM 479 N N . LEU A 1 65 ? -22.359 -15.805 -16.5 1 98.25 65 LEU A N 1
ATOM 480 C CA . LEU A 1 65 ? -22.375 -15.414 -15.094 1 98.25 65 LEU A CA 1
ATOM 481 C C . LEU A 1 65 ? -23.281 -16.328 -14.281 1 98.25 65 LEU A C 1
ATOM 483 O O . LEU A 1 65 ? -22.906 -16.797 -13.203 1 98.25 65 LEU A O 1
ATOM 487 N N . LYS A 1 66 ? -24.5 -16.625 -14.75 1 98.25 66 LYS A N 1
ATOM 488 C CA . LYS A 1 66 ? -25.469 -17.422 -14.023 1 98.25 66 LYS A CA 1
ATOM 489 C C . LYS A 1 66 ? -24.906 -18.812 -13.703 1 98.25 66 LYS A C 1
ATOM 491 O O . LYS A 1 66 ? -25.172 -19.359 -12.625 1 98.25 66 LYS A O 1
ATOM 496 N N . ASP A 1 67 ? -24.156 -19.391 -14.57 1 98.12 67 ASP A N 1
ATOM 497 C CA . ASP A 1 67 ? -23.562 -20.719 -14.367 1 98.12 67 ASP A CA 1
ATOM 498 C C . ASP A 1 67 ? -22.469 -20.656 -13.305 1 98.12 67 ASP A C 1
ATOM 500 O O . ASP A 1 67 ? -22.359 -21.562 -12.469 1 98.12 67 ASP A O 1
ATOM 504 N N . VAL A 1 68 ? -21.672 -19.625 -13.375 1 98.38 68 VAL A N 1
ATOM 505 C CA . VAL A 1 68 ? -20.609 -19.469 -12.383 1 98.38 68 VAL A CA 1
ATOM 506 C C . VAL A 1 68 ? -21.219 -19.266 -11 1 98.38 68 VAL A C 1
ATOM 508 O O . VAL A 1 68 ? -20.734 -19.828 -10.016 1 98.38 68 VAL A O 1
ATOM 511 N N . VAL A 1 69 ? -22.281 -18.438 -10.914 1 98.56 69 VAL A N 1
ATOM 512 C CA . VAL A 1 69 ? -22.984 -18.219 -9.656 1 98.56 69 VAL A CA 1
ATOM 513 C C . VAL A 1 69 ? -23.5 -19.562 -9.117 1 98.56 69 VAL A C 1
ATOM 515 O O . VAL A 1 69 ? -23.328 -19.859 -7.934 1 98.56 69 VAL A O 1
ATOM 518 N N . SER A 1 70 ? -24.125 -20.328 -9.992 1 98.38 70 SER A N 1
ATOM 519 C CA . SER A 1 70 ? -24.656 -21.641 -9.602 1 98.38 70 SER A CA 1
ATOM 520 C C . SER A 1 70 ? -23.562 -22.547 -9.07 1 98.38 70 SER A C 1
ATOM 522 O O . SER A 1 70 ? -23.75 -23.25 -8.078 1 98.38 70 SER A O 1
ATOM 524 N N . THR A 1 71 ? -22.422 -22.531 -9.719 1 98.12 71 THR A N 1
ATOM 525 C CA . THR A 1 71 ? -21.281 -23.328 -9.281 1 98.12 71 THR A CA 1
ATOM 526 C C . THR A 1 71 ? -20.828 -22.906 -7.887 1 98.12 71 THR A C 1
ATOM 528 O O . THR A 1 71 ? -20.656 -23.75 -7.004 1 98.12 71 THR A O 1
ATOM 531 N N . LEU A 1 72 ? -20.734 -21.641 -7.645 1 98.31 72 LEU A N 1
ATOM 532 C CA . LEU A 1 72 ? -20.281 -21.141 -6.352 1 98.31 72 LEU A CA 1
ATOM 533 C C . LEU A 1 72 ? -21.281 -21.469 -5.258 1 98.31 72 LEU A C 1
ATOM 535 O O . LEU A 1 72 ? -20.906 -21.828 -4.141 1 98.31 72 LEU A O 1
ATOM 539 N N . LYS A 1 73 ? -22.547 -21.359 -5.582 1 98.12 73 LYS A N 1
ATOM 540 C CA . LYS A 1 73 ? -23.594 -21.703 -4.621 1 98.12 73 LYS A CA 1
ATOM 541 C C . LYS A 1 73 ? -23.531 -23.188 -4.266 1 98.12 73 LYS A C 1
ATOM 543 O O . LYS A 1 73 ? -23.703 -23.562 -3.102 1 98.12 73 LYS A O 1
ATOM 548 N N . SER A 1 74 ? -23.281 -23.969 -5.254 1 97.38 74 SER A N 1
ATOM 549 C CA . SER A 1 74 ? -23.219 -25.406 -5.027 1 97.38 74 SER A CA 1
ATOM 550 C C . SER A 1 74 ? -22.031 -25.766 -4.145 1 97.38 74 SER A C 1
ATOM 552 O O . SER A 1 74 ? -22.078 -26.75 -3.395 1 97.38 74 SER A O 1
ATOM 554 N N . VAL A 1 75 ? -20.938 -25.062 -4.273 1 96.38 75 VAL A N 1
ATOM 555 C CA . VAL A 1 75 ? -19.766 -25.297 -3.438 1 96.38 75 VAL A CA 1
ATOM 556 C C . VAL A 1 75 ? -20.109 -25 -1.978 1 96.38 75 VAL A C 1
ATOM 558 O O . VAL A 1 75 ? -19.641 -25.703 -1.074 1 96.38 75 VAL A O 1
ATOM 561 N N . GLY A 1 76 ? -20.922 -23.922 -1.757 1 96.44 76 GLY A N 1
ATOM 562 C CA . GLY A 1 76 ? -21.344 -23.562 -0.41 1 96.44 76 GLY A CA 1
ATOM 563 C C . GLY A 1 76 ? -20.203 -23.016 0.434 1 96.44 76 GLY A C 1
ATOM 564 O O . GLY A 1 76 ? -20.125 -23.297 1.633 1 96.44 76 GLY A O 1
ATOM 565 N N . ALA A 1 77 ? -19.359 -22.266 -0.203 1 96.69 77 ALA A N 1
ATOM 566 C CA . ALA A 1 77 ? -18.203 -21.734 0.495 1 96.69 77 ALA A CA 1
ATOM 567 C C . ALA A 1 77 ? -18.578 -20.562 1.39 1 96.69 77 ALA A C 1
ATOM 569 O O . ALA A 1 77 ? -19.422 -19.734 1.018 1 96.69 77 ALA A O 1
ATOM 570 N N . ASP A 1 78 ? -18 -20.5 2.545 1 95.5 78 ASP A N 1
ATOM 571 C CA . ASP A 1 78 ? -18.172 -19.312 3.361 1 95.5 78 ASP A CA 1
ATOM 572 C C . ASP A 1 78 ? -16.969 -18.391 3.25 1 95.5 78 ASP A C 1
ATOM 574 O O . ASP A 1 78 ? -17 -17.25 3.713 1 95.5 78 ASP A O 1
ATOM 578 N N . ALA A 1 79 ? -15.836 -18.906 2.699 1 98.06 79 ALA A N 1
ATOM 579 C CA . ALA A 1 79 ? -14.656 -18.109 2.383 1 98.06 79 ALA A CA 1
ATOM 580 C C . ALA A 1 79 ? -14.133 -18.438 0.988 1 98.06 79 ALA A C 1
ATOM 582 O O . ALA A 1 79 ? -14.25 -19.562 0.523 1 98.06 79 ALA A O 1
ATOM 583 N N . MET A 1 80 ? -13.547 -17.438 0.342 1 98.69 80 MET A N 1
ATOM 584 C CA . MET A 1 80 ? -13.055 -17.625 -1.02 1 98.69 80 MET A CA 1
ATOM 585 C C . MET A 1 80 ? -11.727 -16.875 -1.217 1 98.69 80 MET A C 1
ATOM 587 O O . MET A 1 80 ? -11.57 -15.758 -0.748 1 98.69 80 MET A O 1
ATOM 591 N N . CYS A 1 81 ? -10.805 -17.547 -1.764 1 98.88 81 CYS A N 1
ATOM 592 C CA . CYS A 1 81 ? -9.625 -16.906 -2.338 1 98.88 81 CYS A CA 1
ATOM 593 C C . CYS A 1 81 ? -9.805 -16.688 -3.834 1 98.88 81 CYS A C 1
ATOM 595 O O . CYS A 1 81 ? -9.836 -17.641 -4.613 1 98.88 81 CYS A O 1
ATOM 597 N N . LEU A 1 82 ? -9.914 -15.445 -4.219 1 98.88 82 LEU A N 1
ATOM 598 C CA . LEU A 1 82 ? -10.148 -15.094 -5.613 1 98.88 82 LEU A CA 1
ATOM 599 C C . LEU A 1 82 ? -8.844 -14.695 -6.297 1 98.88 82 LEU A C 1
ATOM 601 O O . LEU A 1 82 ? -8.266 -13.656 -5.973 1 98.88 82 LEU A O 1
ATOM 605 N N . ILE A 1 83 ? -8.406 -15.492 -7.242 1 98.75 83 ILE A N 1
ATOM 606 C CA . ILE A 1 83 ? -7.141 -15.32 -7.938 1 98.75 83 ILE A CA 1
ATOM 607 C C . ILE A 1 83 ? -7.387 -15.172 -9.438 1 98.75 83 ILE A C 1
ATOM 609 O O . ILE A 1 83 ? -7.93 -16.078 -10.078 1 98.75 83 ILE A O 1
ATOM 613 N N . PRO A 1 84 ? -7.023 -14.023 -10.023 1 97.5 84 PRO A N 1
ATOM 614 C CA . PRO A 1 84 ? -7.113 -13.906 -11.477 1 97.5 84 PRO A CA 1
ATOM 615 C C . PRO A 1 84 ? -6.328 -14.992 -12.211 1 97.5 84 PRO A C 1
ATOM 617 O O . PRO A 1 84 ? -5.156 -15.234 -11.898 1 97.5 84 PRO A O 1
ATOM 620 N N . PRO A 1 85 ? -6.883 -15.625 -13.148 1 95.5 85 PRO A N 1
ATOM 621 C CA . PRO A 1 85 ? -6.238 -16.766 -13.812 1 95.5 85 PRO A CA 1
ATOM 622 C C . PRO A 1 85 ? -5.195 -16.328 -14.844 1 95.5 85 PRO A C 1
ATOM 624 O O . PRO A 1 85 ? -5.27 -15.227 -15.375 1 95.5 85 PRO A O 1
ATOM 627 N N . ALA A 1 86 ? -4.246 -17.219 -15.055 1 89.44 86 ALA A N 1
ATOM 628 C CA . ALA A 1 86 ? -3.412 -17.078 -16.25 1 89.44 86 ALA A CA 1
ATOM 629 C C . ALA A 1 86 ? -4.203 -17.375 -17.516 1 89.44 86 ALA A C 1
ATOM 631 O O . ALA A 1 86 ? -4.418 -18.547 -17.844 1 89.44 86 ALA A O 1
ATOM 632 N N . HIS A 1 87 ? -4.719 -16.422 -18.125 1 90.62 87 HIS A N 1
ATOM 633 C CA . HIS A 1 87 ? -5.598 -16.531 -19.281 1 90.62 87 HIS A CA 1
ATOM 634 C C . HIS A 1 87 ? -5.594 -15.25 -20.109 1 90.62 87 HIS A C 1
ATOM 636 O O . HIS A 1 87 ? -5.418 -14.164 -19.562 1 90.62 87 HIS A O 1
ATOM 642 N N . GLN A 1 88 ? -5.789 -15.328 -21.359 1 89 88 GLN A N 1
ATOM 643 C CA . GLN A 1 88 ? -5.832 -14.156 -22.219 1 89 88 GLN A CA 1
ATOM 644 C C . GLN A 1 88 ? -6.98 -13.227 -21.844 1 89 88 GLN A C 1
ATOM 646 O O . GLN A 1 88 ? -6.875 -12.008 -21.969 1 89 88 GLN A O 1
ATOM 651 N N . ASP A 1 89 ? -8.062 -13.867 -21.344 1 93.88 89 ASP A N 1
ATOM 652 C CA . ASP A 1 89 ? -9.227 -13.094 -20.922 1 93.88 89 ASP A CA 1
ATOM 653 C C . ASP A 1 89 ? -9.234 -12.891 -19.422 1 93.88 89 ASP A C 1
ATOM 655 O O . ASP A 1 89 ? -10.297 -12.906 -18.781 1 93.88 89 ASP A O 1
ATOM 659 N N . LYS A 1 90 ? -8.07 -12.805 -18.859 1 95.19 90 LYS A N 1
ATOM 660 C CA . LYS A 1 90 ? -7.883 -12.695 -17.422 1 95.19 90 LYS A CA 1
ATOM 661 C C . LYS A 1 90 ? -8.828 -11.656 -16.828 1 95.19 90 LYS A C 1
ATOM 663 O O . LYS A 1 90 ? -9.492 -11.914 -15.828 1 95.19 90 LYS A O 1
ATOM 668 N N . PHE A 1 91 ? -8.891 -10.461 -17.422 1 96.88 91 PHE A N 1
ATOM 669 C CA . PHE A 1 91 ? -9.688 -9.367 -16.891 1 96.88 91 PHE A CA 1
ATOM 670 C C . PHE A 1 91 ? -11.164 -9.742 -16.844 1 96.88 91 PHE A C 1
ATOM 672 O O . PHE A 1 91 ? -11.781 -9.688 -15.773 1 96.88 91 PHE A O 1
ATOM 679 N N . ASP A 1 92 ? -11.711 -10.203 -17.922 1 97.69 92 ASP A N 1
ATOM 680 C CA . ASP A 1 92 ? -13.133 -10.508 -18.031 1 97.69 92 ASP A CA 1
ATOM 681 C C . ASP A 1 92 ? -13.516 -11.672 -17.125 1 97.69 92 ASP A C 1
ATOM 683 O O . ASP A 1 92 ? -14.578 -11.656 -16.5 1 97.69 92 ASP A O 1
ATOM 687 N N . ILE A 1 93 ? -12.688 -12.672 -17.078 1 98.06 93 ILE A N 1
ATOM 688 C CA . ILE A 1 93 ? -12.945 -13.828 -16.234 1 98.06 93 ILE A CA 1
ATOM 689 C C . ILE A 1 93 ? -12.969 -13.398 -14.773 1 98.06 93 ILE A C 1
ATOM 691 O O . ILE A 1 93 ? -13.82 -13.836 -14 1 98.06 93 ILE A O 1
ATOM 695 N N . THR A 1 94 ? -12.031 -12.523 -14.398 1 98.56 94 THR A N 1
ATOM 696 C CA . THR A 1 94 ? -11.953 -12.047 -13.016 1 98.56 94 THR A CA 1
ATOM 697 C C . THR A 1 94 ? -13.164 -11.188 -12.68 1 98.56 94 THR A C 1
ATOM 699 O O . THR A 1 94 ? -13.727 -11.297 -11.586 1 98.56 94 THR A O 1
ATOM 702 N N . VAL A 1 95 ? -13.547 -10.336 -13.617 1 98.62 95 VAL A N 1
ATOM 703 C CA . VAL A 1 95 ? -14.75 -9.531 -13.43 1 98.62 95 VAL A CA 1
ATOM 704 C C . VAL A 1 95 ? -15.945 -10.445 -13.148 1 98.62 95 VAL A C 1
ATOM 706 O O . VAL A 1 95 ? -16.703 -10.211 -12.211 1 98.62 95 VAL A O 1
ATOM 709 N N . GLU A 1 96 ? -16.062 -11.461 -13.922 1 98.62 96 GLU A N 1
ATOM 710 C CA . GLU A 1 96 ? -17.172 -12.406 -13.773 1 98.62 96 GLU A CA 1
ATOM 711 C C . GLU A 1 96 ? -17.109 -13.109 -12.422 1 98.62 96 GLU A C 1
ATOM 713 O O . GLU A 1 96 ? -18.141 -13.312 -11.773 1 98.62 96 GLU A O 1
ATOM 718 N N . LEU A 1 97 ? -15.938 -13.484 -11.953 1 98.75 97 LEU A N 1
ATOM 719 C CA . LEU A 1 97 ? -15.766 -14.148 -10.664 1 98.75 97 LEU A CA 1
ATOM 720 C C . LEU A 1 97 ? -16.141 -13.219 -9.516 1 98.75 97 LEU A C 1
ATOM 722 O O . LEU A 1 97 ? -16.766 -13.648 -8.539 1 98.75 97 LEU A O 1
ATOM 726 N N . ILE A 1 98 ? -15.734 -11.938 -9.617 1 98.56 98 ILE A N 1
ATOM 727 C CA . ILE A 1 98 ? -16.078 -10.953 -8.594 1 98.56 98 ILE A CA 1
ATOM 728 C C . ILE A 1 98 ? -17.594 -10.805 -8.508 1 98.56 98 ILE A C 1
ATOM 730 O O . ILE A 1 98 ? -18.172 -10.875 -7.414 1 98.56 98 ILE A O 1
ATOM 734 N N . GLU A 1 99 ? -18.234 -10.711 -9.625 1 98.19 99 GLU A N 1
ATOM 735 C CA . GLU A 1 99 ? -19.688 -10.578 -9.656 1 98.19 99 GLU A CA 1
ATOM 736 C C . GLU A 1 99 ? -20.375 -11.852 -9.148 1 98.19 99 GLU A C 1
ATOM 738 O O . GLU A 1 99 ? -21.375 -11.781 -8.422 1 98.19 99 GLU A O 1
ATOM 743 N N . ALA A 1 100 ? -19.844 -12.961 -9.547 1 98.62 100 ALA A N 1
ATOM 744 C CA . ALA A 1 100 ? -20.422 -14.242 -9.125 1 98.62 100 ALA A CA 1
ATOM 745 C C . ALA A 1 100 ? -20.312 -14.422 -7.617 1 98.62 100 ALA A C 1
ATOM 747 O O . ALA A 1 100 ? -21.234 -14.938 -6.98 1 98.62 100 ALA A O 1
ATOM 748 N N . ALA A 1 101 ? -19.188 -14.07 -7.047 1 98.44 101 ALA A N 1
ATOM 749 C CA . ALA A 1 101 ? -19.016 -14.156 -5.598 1 98.44 101 ALA A CA 1
ATOM 750 C C . ALA A 1 101 ? -20.062 -13.32 -4.871 1 98.44 101 ALA A C 1
ATOM 752 O O . ALA A 1 101 ? -20.609 -13.758 -3.855 1 98.44 101 ALA A O 1
ATOM 753 N N . LYS A 1 102 ? -20.344 -12.117 -5.398 1 97.75 102 LYS A N 1
ATOM 754 C CA . LYS A 1 102 ? -21.359 -11.242 -4.824 1 97.75 102 LYS A CA 1
ATOM 755 C C . LYS A 1 102 ? -22.75 -11.875 -4.891 1 97.75 102 LYS A C 1
ATOM 757 O O . LYS A 1 102 ? -23.469 -11.906 -3.895 1 97.75 102 LYS A O 1
ATOM 762 N N . LYS A 1 103 ? -23.047 -12.398 -6.02 1 97.81 103 LYS A N 1
ATOM 763 C CA . LYS A 1 103 ? -24.359 -12.984 -6.234 1 97.81 103 LYS A CA 1
ATOM 764 C C . LYS A 1 103 ? -24.531 -14.281 -5.445 1 97.81 103 LYS A C 1
ATOM 766 O O . LYS A 1 103 ? -25.625 -14.617 -5.008 1 97.81 103 LYS A O 1
ATOM 771 N N . ALA A 1 104 ? -23.453 -14.984 -5.281 1 98.06 104 ALA A N 1
ATOM 772 C CA . ALA A 1 104 ? -23.469 -16.203 -4.469 1 98.06 104 ALA A CA 1
ATOM 773 C C . ALA A 1 104 ? -23.438 -15.859 -2.979 1 98.06 104 ALA A C 1
ATOM 775 O O . ALA A 1 104 ? -23.562 -16.75 -2.133 1 98.06 104 ALA A O 1
ATOM 776 N N . ASN A 1 105 ? -23.203 -14.609 -2.617 1 97.44 105 ASN A N 1
ATOM 777 C CA . ASN A 1 105 ? -23.281 -14.062 -1.268 1 97.44 105 ASN A CA 1
ATOM 778 C C . ASN A 1 105 ? -22.203 -14.648 -0.359 1 97.44 105 ASN A C 1
ATOM 780 O O . ASN A 1 105 ? -22.484 -14.984 0.795 1 97.44 105 ASN A O 1
ATOM 784 N N . ILE A 1 106 ? -21.047 -14.883 -0.862 1 97.75 106 ILE A N 1
ATOM 785 C CA . ILE A 1 106 ? -19.938 -15.375 -0.055 1 97.75 106 ILE A CA 1
ATOM 786 C C . ILE A 1 106 ? -19.422 -14.266 0.855 1 97.75 106 ILE A C 1
ATOM 788 O O . ILE A 1 106 ? -18.922 -13.234 0.377 1 97.75 106 ILE A O 1
ATOM 792 N N . PRO A 1 107 ? -19.406 -14.414 2.115 1 96.62 107 PRO A N 1
ATOM 793 C CA . PRO A 1 107 ? -19.188 -13.281 3.021 1 96.62 107 PRO A CA 1
ATOM 794 C C . PRO A 1 107 ? -17.703 -12.945 3.195 1 96.62 107 PRO A C 1
ATOM 796 O O . PRO A 1 107 ? -17.375 -11.797 3.518 1 96.62 107 PRO A O 1
ATOM 799 N N . ASN A 1 108 ? -16.766 -13.922 3.115 1 97.62 108 ASN A N 1
ATOM 800 C CA . ASN A 1 108 ? -15.336 -13.727 3.326 1 97.62 108 ASN A CA 1
ATOM 801 C C . ASN A 1 108 ? -14.539 -13.969 2.043 1 97.62 108 ASN A C 1
ATOM 803 O O . ASN A 1 108 ? -14.438 -15.102 1.577 1 97.62 108 ASN A O 1
ATOM 807 N N . VAL A 1 109 ? -13.977 -12.883 1.466 1 98.5 109 VAL A N 1
ATOM 808 C CA . VAL A 1 109 ? -13.266 -13.055 0.201 1 98.5 109 VAL A CA 1
ATOM 809 C C . VAL A 1 109 ? -11.914 -12.359 0.271 1 98.5 109 VAL A C 1
ATOM 811 O O . VAL A 1 109 ? -11.828 -11.195 0.673 1 98.5 109 VAL A O 1
ATOM 814 N N . CYS A 1 110 ? -10.914 -13.086 0.021 1 98.81 110 CYS A N 1
ATOM 815 C CA . CYS A 1 110 ? -9.57 -12.555 -0.178 1 98.81 110 CYS A CA 1
ATOM 816 C C . CYS A 1 110 ? -9.227 -12.477 -1.661 1 98.81 110 CYS A C 1
ATOM 818 O O . CYS A 1 110 ? -9.156 -13.5 -2.346 1 98.81 110 CYS A O 1
ATOM 820 N N . PHE A 1 111 ? -9.062 -11.25 -2.182 1 98.88 111 PHE A N 1
ATOM 821 C CA . PHE A 1 111 ? -8.703 -11.008 -3.576 1 98.88 111 PHE A CA 1
ATOM 822 C C . PHE A 1 111 ? -7.195 -10.859 -3.732 1 98.88 111 PHE A C 1
ATOM 824 O O . PHE A 1 111 ? -6.586 -9.977 -3.127 1 98.88 111 PHE A O 1
ATOM 831 N N . VAL A 1 112 ? -6.582 -11.703 -4.539 1 98.88 112 VAL A N 1
ATOM 832 C CA . VAL A 1 112 ? -5.148 -11.625 -4.797 1 98.88 112 VAL A CA 1
ATOM 833 C C . VAL A 1 112 ? -4.891 -10.75 -6.02 1 98.88 112 VAL A C 1
ATOM 835 O O . VAL A 1 112 ? -5.086 -11.188 -7.156 1 98.88 112 VAL A O 1
ATOM 838 N N . SER A 1 113 ? -4.484 -9.578 -5.793 1 98.62 113 SER A N 1
ATOM 839 C CA . SER A 1 113 ? -4.168 -8.586 -6.812 1 98.62 113 SER A CA 1
ATOM 840 C C . SER A 1 113 ? -2.684 -8.609 -7.168 1 98.62 113 SER A C 1
ATOM 842 O O . SER A 1 113 ? -2.102 -9.688 -7.34 1 98.62 113 SER A O 1
ATOM 844 N N . SER A 1 114 ? -2.156 -7.414 -7.445 1 98 114 SER A N 1
ATOM 845 C CA . SER A 1 114 ? -0.755 -7.344 -7.848 1 98 114 SER A CA 1
ATOM 846 C C . SER A 1 114 ? -0.128 -6.016 -7.445 1 98 114 SER A C 1
ATOM 848 O O . SER A 1 114 ? -0.684 -4.949 -7.727 1 98 114 SER A O 1
ATOM 850 N N . ALA A 1 115 ? 1.047 -6.188 -6.77 1 97.12 115 ALA A N 1
ATOM 851 C CA . ALA A 1 115 ? 1.847 -4.977 -6.605 1 97.12 115 ALA A CA 1
ATOM 852 C C . ALA A 1 115 ? 2.334 -4.453 -7.953 1 97.12 115 ALA A C 1
ATOM 854 O O . ALA A 1 115 ? 2.58 -5.234 -8.875 1 97.12 115 ALA A O 1
ATOM 855 N N . GLY A 1 116 ? 2.525 -3.172 -8.102 1 96.38 116 GLY A N 1
ATOM 856 C CA . GLY A 1 116 ? 2.852 -2.547 -9.375 1 96.38 116 GLY A CA 1
ATOM 857 C C . GLY A 1 116 ? 1.664 -1.87 -10.031 1 96.38 116 GLY A C 1
ATOM 858 O O . GLY A 1 116 ? 1.827 -0.896 -10.766 1 96.38 116 GLY A O 1
ATOM 859 N N . CYS A 1 117 ? 0.458 -2.393 -9.75 1 97.75 117 CYS A N 1
ATOM 860 C CA . CYS A 1 117 ? -0.728 -1.789 -10.352 1 97.75 117 CYS A CA 1
ATOM 861 C C . CYS A 1 117 ? -0.925 -0.364 -9.844 1 97.75 117 CYS A C 1
ATOM 863 O O . CYS A 1 117 ? -1.477 0.479 -10.555 1 97.75 117 CYS A O 1
ATOM 865 N N . ASP A 1 118 ? -0.418 -0.096 -8.641 1 96.94 118 ASP A N 1
ATOM 866 C CA . ASP A 1 118 ? -0.546 1.221 -8.023 1 96.94 118 ASP A CA 1
ATOM 867 C C . ASP A 1 118 ? 0.348 2.244 -8.719 1 96.94 118 ASP A C 1
ATOM 869 O O . ASP A 1 118 ? 0.04 3.438 -8.734 1 96.94 118 ASP A O 1
ATOM 873 N N . LEU A 1 119 ? 1.423 1.76 -9.344 1 97.44 119 LEU A N 1
ATOM 874 C CA . LEU A 1 119 ? 2.396 2.654 -9.961 1 97.44 119 LEU A CA 1
ATOM 875 C C . LEU A 1 119 ? 2.244 2.658 -11.477 1 97.44 119 LEU A C 1
ATOM 877 O O . LEU A 1 119 ? 2.838 3.494 -12.164 1 97.44 119 LEU A O 1
ATOM 881 N N . ALA A 1 120 ? 1.401 1.778 -11.992 1 97.94 120 ALA A N 1
ATOM 882 C CA . ALA A 1 120 ? 1.215 1.607 -13.43 1 97.94 120 ALA A CA 1
ATOM 883 C C . ALA A 1 120 ? 0.365 2.734 -14.008 1 97.94 120 ALA A C 1
ATOM 885 O O . ALA A 1 120 ? -0.434 3.348 -13.297 1 97.94 120 ALA A O 1
ATOM 886 N N . GLU A 1 121 ? 0.657 3.018 -15.234 1 96.75 121 GLU A N 1
ATOM 887 C CA . GLU A 1 121 ? -0.133 3.963 -16.016 1 96.75 121 GLU A CA 1
ATOM 888 C C . GLU A 1 121 ? -0.911 3.25 -17.125 1 96.75 121 GLU A C 1
ATOM 890 O O . GLU A 1 121 ? -0.409 2.303 -17.734 1 96.75 121 GLU A O 1
ATOM 895 N N . ARG A 1 122 ? -2.094 3.727 -17.391 1 96.19 122 ARG A N 1
ATOM 896 C CA . ARG A 1 122 ? -2.971 3.064 -18.344 1 96.19 122 ARG A CA 1
ATOM 897 C C . ARG A 1 122 ? -2.342 3.029 -19.734 1 96.19 122 ARG A C 1
ATOM 899 O O . ARG A 1 122 ? -2.533 2.072 -20.484 1 96.19 122 ARG A O 1
ATOM 906 N N . ASP A 1 123 ? -1.591 4.004 -20.109 1 95.62 123 ASP A N 1
ATOM 907 C CA . ASP A 1 123 ? -1.043 4.102 -21.453 1 95.62 123 ASP A CA 1
ATOM 908 C C . ASP A 1 123 ? 0.245 3.293 -21.594 1 95.62 123 ASP A C 1
ATOM 910 O O . ASP A 1 123 ? 0.643 2.924 -22.688 1 95.62 123 ASP A O 1
ATOM 914 N N . LYS A 1 124 ? 0.907 3.008 -20.516 1 96.19 124 LYS A N 1
ATOM 915 C CA . LYS A 1 124 ? 2.209 2.35 -20.578 1 96.19 124 LYS A CA 1
ATOM 916 C C . LYS A 1 124 ? 2.121 0.913 -20.062 1 96.19 124 LYS A C 1
ATOM 918 O O . LYS A 1 124 ? 2.717 0.005 -20.641 1 96.19 124 LYS A O 1
ATOM 923 N N . GLN A 1 125 ? 1.483 0.724 -19 1 97.38 125 GLN A N 1
ATOM 924 C CA . GLN A 1 125 ? 1.303 -0.592 -18.391 1 97.38 125 GLN A CA 1
ATOM 925 C C . GLN A 1 125 ? -0.177 -0.911 -18.203 1 97.38 125 GLN A C 1
ATOM 927 O O . GLN A 1 125 ? -0.625 -1.144 -17.078 1 97.38 125 GLN A O 1
ATOM 932 N N . PRO A 1 126 ? -0.921 -1.058 -19.281 1 96.38 126 PRO A N 1
ATOM 933 C CA . PRO A 1 126 ? -2.377 -1.196 -19.188 1 96.38 126 PRO A CA 1
ATOM 934 C C . PRO A 1 126 ? -2.805 -2.465 -18.453 1 96.38 126 PRO A C 1
ATOM 936 O O . PRO A 1 126 ? -3.781 -2.447 -17.703 1 96.38 126 PRO A O 1
ATOM 939 N N . ARG A 1 127 ? -2.139 -3.59 -18.641 1 95.62 127 ARG A N 1
ATOM 940 C CA . ARG A 1 127 ? -2.557 -4.848 -18.031 1 95.62 127 ARG A CA 1
ATOM 941 C C . ARG A 1 127 ? -2.361 -4.816 -16.516 1 95.62 127 ARG A C 1
ATOM 943 O O . ARG A 1 127 ? -3.211 -5.305 -15.773 1 95.62 127 ARG A O 1
ATOM 950 N N . LEU A 1 128 ? -1.284 -4.199 -16.062 1 96.94 128 LEU A N 1
ATOM 951 C CA . LEU A 1 128 ? -1.081 -4.031 -14.633 1 96.94 128 LEU A CA 1
ATOM 952 C C . LEU A 1 128 ? -2.129 -3.092 -14.047 1 96.94 128 LEU A C 1
ATOM 954 O O . LEU A 1 128 ? -2.686 -3.369 -12.977 1 96.94 128 LEU A O 1
ATOM 958 N N . ARG A 1 129 ? -2.412 -2.02 -14.773 1 97.88 129 ARG A N 1
ATOM 959 C CA . ARG A 1 129 ? -3.314 -0.995 -14.258 1 97.88 129 ARG A CA 1
ATOM 960 C C . ARG A 1 129 ? -4.738 -1.531 -14.133 1 97.88 129 ARG A C 1
ATOM 962 O O . ARG A 1 129 ? -5.496 -1.099 -13.266 1 97.88 129 ARG A O 1
ATOM 969 N N . GLU A 1 130 ? -5.047 -2.541 -14.922 1 97.31 130 GLU A N 1
ATOM 970 C CA . GLU A 1 130 ? -6.367 -3.16 -14.891 1 97.31 130 GLU A CA 1
ATOM 971 C C . GLU A 1 130 ? -6.672 -3.74 -13.508 1 97.31 130 GLU A C 1
ATOM 973 O O . GLU A 1 130 ? -7.84 -3.883 -13.133 1 97.31 130 GLU A O 1
ATOM 978 N N . PHE A 1 131 ? -5.684 -4.074 -12.766 1 98.19 131 PHE A N 1
ATOM 979 C CA . PHE A 1 131 ? -5.902 -4.629 -11.438 1 98.19 131 PHE A CA 1
ATOM 980 C C . PHE A 1 131 ? -6.559 -3.6 -10.523 1 98.19 131 PHE A C 1
ATOM 982 O O . PHE A 1 131 ? -7.289 -3.961 -9.602 1 98.19 131 PHE A O 1
ATOM 989 N N . ILE A 1 132 ? -6.324 -2.314 -10.742 1 97.94 132 ILE A N 1
ATOM 990 C CA . ILE A 1 132 ? -6.984 -1.268 -9.977 1 97.94 132 ILE A CA 1
ATOM 991 C C . ILE A 1 132 ? -8.484 -1.304 -10.234 1 97.94 132 ILE A C 1
ATOM 993 O O . ILE A 1 132 ? -9.289 -1.131 -9.32 1 97.94 132 ILE A O 1
ATOM 997 N N . ASP A 1 133 ? -8.852 -1.505 -11.516 1 97.88 133 ASP A N 1
ATOM 998 C CA . ASP A 1 133 ? -10.266 -1.641 -11.859 1 97.88 133 ASP A CA 1
ATOM 999 C C . ASP A 1 133 ? -10.883 -2.848 -11.156 1 97.88 133 ASP A C 1
ATOM 1001 O O . ASP A 1 133 ? -11.992 -2.766 -10.625 1 97.88 133 ASP A O 1
ATOM 1005 N N . LEU A 1 134 ? -10.172 -3.951 -11.148 1 98.56 134 LEU A N 1
ATOM 1006 C CA . LEU A 1 134 ? -10.656 -5.168 -10.5 1 98.56 134 LEU A CA 1
ATOM 1007 C C . LEU A 1 134 ? -10.797 -4.965 -8.992 1 98.56 134 LEU A C 1
ATOM 1009 O O . LEU A 1 134 ? -11.789 -5.375 -8.398 1 98.56 134 LEU A O 1
ATOM 1013 N N . GLU A 1 135 ? -9.773 -4.293 -8.398 1 98.25 135 GLU A N 1
ATOM 1014 C CA . GLU A 1 135 ? -9.836 -3.992 -6.969 1 98.25 135 GLU A CA 1
ATOM 1015 C C . GLU A 1 135 ? -11.062 -3.139 -6.645 1 98.25 135 GLU A C 1
ATOM 1017 O O . GLU A 1 135 ? -11.766 -3.4 -5.664 1 98.25 135 GLU A O 1
ATOM 1022 N N . ALA A 1 136 ? -11.242 -2.129 -7.488 1 96.62 136 ALA A N 1
ATOM 1023 C CA . ALA A 1 136 ? -12.367 -1.228 -7.27 1 96.62 136 ALA A CA 1
ATOM 1024 C C . ALA A 1 136 ? -13.695 -1.984 -7.316 1 96.62 136 ALA A C 1
ATOM 1026 O O . ALA A 1 136 ? -14.562 -1.787 -6.461 1 96.62 136 ALA A O 1
ATOM 1027 N N . MET A 1 137 ? -13.828 -2.842 -8.289 1 96.88 137 MET A N 1
ATOM 1028 C CA . MET A 1 137 ? -15.039 -3.654 -8.414 1 96.88 137 MET A CA 1
ATOM 1029 C C . MET A 1 137 ? -15.211 -4.566 -7.203 1 96.88 137 MET A C 1
ATOM 1031 O O . MET A 1 137 ? -16.312 -4.688 -6.664 1 96.88 137 MET A O 1
ATOM 1035 N N . PHE A 1 138 ? -14.148 -5.164 -6.777 1 98.06 138 PHE A N 1
ATOM 1036 C CA . PHE A 1 138 ? -14.156 -6.07 -5.633 1 98.06 138 PHE A CA 1
ATOM 1037 C C . PHE A 1 138 ? -14.547 -5.328 -4.359 1 98.06 138 PHE A C 1
ATOM 1039 O O . PHE A 1 138 ? -15.43 -5.777 -3.621 1 98.06 138 PHE A O 1
ATOM 1046 N N . MET A 1 139 ? -13.961 -4.156 -4.168 1 96 139 MET A N 1
ATOM 1047 C CA . MET A 1 139 ? -14.156 -3.387 -2.945 1 96 139 MET A CA 1
ATOM 1048 C C . MET A 1 139 ? -15.562 -2.785 -2.904 1 96 139 MET A C 1
ATOM 1050 O O . MET A 1 139 ? -16.094 -2.508 -1.827 1 96 139 MET A O 1
ATOM 1054 N N . ALA A 1 140 ? -16.172 -2.664 -4.035 1 92.12 140 ALA A N 1
ATOM 1055 C CA . ALA A 1 140 ? -17.469 -2.02 -4.125 1 92.12 140 ALA A CA 1
ATOM 1056 C C . ALA A 1 140 ? -18.547 -2.84 -3.41 1 92.12 140 ALA A C 1
ATOM 1058 O O . ALA A 1 140 ? -19.609 -2.324 -3.082 1 92.12 140 ALA A O 1
ATOM 1059 N N . ALA A 1 141 ? -18.219 -4.086 -3.164 1 92.88 141 ALA A N 1
ATOM 1060 C CA . ALA A 1 141 ? -19.172 -4.922 -2.439 1 92.88 141 ALA A CA 1
ATOM 1061 C C . ALA A 1 141 ? -19.359 -4.426 -1.007 1 92.88 141 ALA A C 1
ATOM 1063 O O . ALA A 1 141 ? -20.391 -4.668 -0.388 1 92.88 141 ALA A O 1
ATOM 1064 N N . LYS A 1 142 ? -18.266 -3.783 -0.555 1 91.06 142 LYS A N 1
ATOM 1065 C CA . LYS A 1 142 ? -18.359 -3.244 0.798 1 91.06 142 LYS A CA 1
ATOM 1066 C C . LYS A 1 142 ? -19.406 -2.141 0.884 1 91.06 142 LYS A C 1
ATOM 1068 O O . LYS A 1 142 ? -19.344 -1.158 0.141 1 91.06 142 LYS A O 1
ATOM 1073 N N . GLY A 1 143 ? -20.406 -2.242 1.663 1 82.69 143 GLY A N 1
ATOM 1074 C CA . GLY A 1 143 ? -21.484 -1.271 1.809 1 82.69 143 GLY A CA 1
ATOM 1075 C C . GLY A 1 143 ? -22.688 -1.598 0.964 1 82.69 143 GLY A C 1
ATOM 1076 O O . GLY A 1 143 ? -23.719 -0.911 1.044 1 82.69 143 GLY A O 1
ATOM 1077 N N . ASP A 1 144 ? -22.562 -2.555 0.052 1 88.12 144 ASP A N 1
ATOM 1078 C CA . ASP A 1 144 ? -23.703 -3.021 -0.729 1 88.12 144 ASP A CA 1
ATOM 1079 C C . ASP A 1 144 ? -24.625 -3.904 0.114 1 88.12 144 ASP A C 1
ATOM 1081 O O . ASP A 1 144 ? -24.266 -5.027 0.472 1 88.12 144 ASP A O 1
ATOM 1085 N N . PRO A 1 145 ? -25.75 -3.428 0.452 1 87.31 145 PRO A N 1
ATOM 1086 C CA . PRO A 1 145 ? -26.625 -4.176 1.352 1 87.31 145 PRO A CA 1
ATOM 1087 C C . PRO A 1 145 ? -27.203 -5.426 0.702 1 87.31 145 PRO A C 1
ATOM 1089 O O . PRO A 1 145 ? -27.781 -6.277 1.391 1 87.31 145 PRO A O 1
ATOM 1092 N N . SER A 1 146 ? -27.078 -5.562 -0.56 1 91.5 146 SER A N 1
ATOM 1093 C CA . SER A 1 146 ? -27.703 -6.672 -1.269 1 91.5 146 SER A CA 1
ATOM 1094 C C . SER A 1 146 ? -26.844 -7.93 -1.202 1 91.5 146 SER A C 1
ATOM 1096 O O . SER A 1 146 ? -27.281 -9.008 -1.619 1 91.5 146 SER A O 1
ATOM 1098 N N . THR A 1 147 ? -25.703 -7.852 -0.679 1 94.81 147 THR A N 1
ATOM 1099 C CA . THR A 1 147 ? -24.797 -9 -0.637 1 94.81 147 THR A CA 1
ATOM 1100 C C . THR A 1 147 ? -23.984 -9.008 0.653 1 94.81 147 THR A C 1
ATOM 1102 O O . THR A 1 147 ? -23.594 -7.949 1.148 1 94.81 147 THR A O 1
ATOM 1105 N N . SER A 1 148 ? -23.641 -10.156 1.159 1 94.56 148 SER A N 1
ATOM 1106 C CA . SER A 1 148 ? -22.781 -10.305 2.336 1 94.56 148 SER A CA 1
ATOM 1107 C C . SER A 1 148 ? -21.312 -10.32 1.952 1 94.56 148 SER A C 1
ATOM 1109 O O . SER A 1 148 ? -20.438 -10.344 2.822 1 94.56 148 SER A O 1
ATOM 1111 N N . THR A 1 149 ? -21.016 -10.305 0.65 1 94.12 149 THR A N 1
ATOM 1112 C CA . THR A 1 149 ? -19.641 -10.398 0.169 1 94.12 149 THR A CA 1
ATOM 1113 C C . THR A 1 149 ? -18.812 -9.211 0.647 1 94.12 149 THR A C 1
ATOM 1115 O O . THR A 1 149 ? -17.594 -9.297 0.754 1 94.12 149 THR A O 1
ATOM 1118 N N . GLY A 1 150 ? -19.375 -8.141 1.016 1 89.94 150 GLY A N 1
ATOM 1119 C CA . GLY A 1 150 ? -18.688 -6.973 1.533 1 89.94 150 GLY A CA 1
ATOM 1120 C C . GLY A 1 150 ? -18.422 -7.051 3.023 1 89.94 150 GLY A C 1
ATOM 1121 O O . GLY A 1 150 ? -17.797 -6.148 3.596 1 89.94 150 GLY A O 1
ATOM 1122 N N . HIS A 1 151 ? -18.688 -8.164 3.646 1 90.81 151 HIS A N 1
ATOM 1123 C CA . HIS A 1 151 ? -18.562 -8.297 5.094 1 90.81 151 HIS A CA 1
ATOM 1124 C C . HIS A 1 151 ? -17.109 -8.336 5.535 1 90.81 151 HIS A C 1
ATOM 1126 O O . HIS A 1 151 ? -16.719 -7.633 6.465 1 90.81 151 HIS A O 1
ATOM 1132 N N . SER A 1 152 ? -16.328 -9.156 4.836 1 94.75 152 SER A N 1
ATOM 1133 C CA . SER A 1 152 ? -14.953 -9.359 5.254 1 94.75 152 SER A CA 1
ATOM 1134 C C . SER A 1 152 ? -14.023 -9.477 4.047 1 94.75 152 SER A C 1
ATOM 1136 O O . SER A 1 152 ? -13.469 -10.547 3.789 1 94.75 152 SER A O 1
ATOM 1138 N N . PRO A 1 153 ? -13.789 -8.367 3.414 1 97 153 PRO A N 1
ATOM 1139 C CA . PRO A 1 153 ? -12.883 -8.383 2.262 1 97 153 PRO A CA 1
ATOM 1140 C C . PRO A 1 153 ? -11.422 -8.18 2.658 1 97 153 PRO A C 1
ATOM 1142 O O . PRO A 1 153 ? -11.133 -7.535 3.67 1 97 153 PRO A O 1
ATOM 1145 N N . VAL A 1 154 ? -10.547 -8.812 1.907 1 98.56 154 VAL A N 1
ATOM 1146 C CA . VAL A 1 154 ? -9.109 -8.562 1.999 1 98.56 154 VAL A CA 1
ATOM 1147 C C . VAL A 1 154 ? -8.508 -8.5 0.598 1 98.56 154 VAL A C 1
ATOM 1149 O O . VAL A 1 154 ? -8.867 -9.289 -0.277 1 98.56 154 VAL A O 1
ATOM 1152 N N . VAL A 1 155 ? -7.688 -7.531 0.33 1 98.75 155 VAL A N 1
ATOM 1153 C CA . VAL A 1 155 ? -6.922 -7.445 -0.909 1 98.75 155 VAL A CA 1
ATOM 1154 C C . VAL A 1 155 ? -5.438 -7.652 -0.613 1 98.75 155 VAL A C 1
ATOM 1156 O O . VAL A 1 155 ? -4.879 -7.004 0.277 1 98.75 155 VAL A O 1
ATOM 1159 N N . VAL A 1 156 ? -4.816 -8.57 -1.282 1 98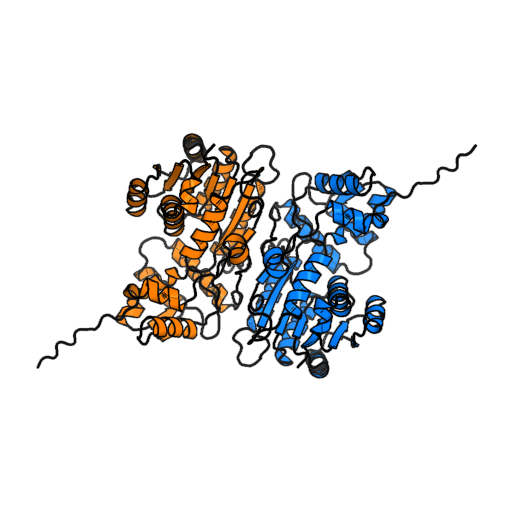.88 156 VAL A N 1
ATOM 1160 C CA . VAL A 1 156 ? -3.375 -8.781 -1.198 1 98.88 156 VAL A CA 1
ATOM 1161 C C . VAL A 1 156 ? -2.723 -8.453 -2.537 1 98.88 156 VAL A C 1
ATOM 1163 O O . VAL A 1 156 ? -3.17 -8.922 -3.586 1 98.88 156 VAL A O 1
ATOM 1166 N N . ARG A 1 157 ? -1.718 -7.562 -2.531 1 98.81 157 ARG A N 1
ATOM 1167 C CA . ARG A 1 157 ? -0.918 -7.211 -3.701 1 98.81 157 ARG A CA 1
ATOM 1168 C C . ARG A 1 157 ? 0.456 -7.871 -3.641 1 98.81 157 ARG A C 1
ATOM 1170 O O . ARG A 1 157 ? 1.416 -7.277 -3.148 1 98.81 157 ARG A O 1
ATOM 1177 N N . PRO A 1 158 ? 0.554 -9.094 -4.156 1 98.56 158 PRO A N 1
ATOM 1178 C CA . PRO A 1 158 ? 1.901 -9.664 -4.23 1 98.56 158 PRO A CA 1
ATOM 1179 C C . PRO A 1 158 ? 2.789 -8.945 -5.246 1 98.56 158 PRO A C 1
ATOM 1181 O O . PRO A 1 158 ? 2.318 -8.555 -6.316 1 98.56 158 PRO A O 1
ATOM 1184 N N . GLY A 1 159 ? 4.031 -8.781 -4.859 1 97.88 159 GLY A N 1
ATOM 1185 C CA . GLY A 1 159 ? 5.008 -8.219 -5.777 1 97.88 159 GLY A CA 1
ATOM 1186 C C . GLY A 1 159 ? 5.512 -9.219 -6.801 1 97.88 159 GLY A C 1
ATOM 1187 O O . GLY A 1 159 ? 4.844 -10.219 -7.074 1 97.88 159 GLY A O 1
ATOM 1188 N N . PHE A 1 160 ? 6.637 -8.922 -7.465 1 97.69 160 PHE A N 1
ATOM 1189 C CA . PHE A 1 160 ? 7.262 -9.789 -8.461 1 97.69 160 PHE A CA 1
ATOM 1190 C C . PHE A 1 160 ? 7.645 -11.125 -7.848 1 97.69 160 PHE A C 1
ATOM 1192 O O . PHE A 1 160 ? 8.492 -11.188 -6.957 1 97.69 160 PHE A O 1
ATOM 1199 N N . TYR A 1 161 ? 7.023 -12.18 -8.32 1 98 161 TYR A N 1
ATOM 1200 C CA . TYR A 1 161 ? 7.359 -13.508 -7.812 1 98 161 TYR A CA 1
ATOM 1201 C C . TYR A 1 161 ? 8.781 -13.891 -8.195 1 98 161 TYR A C 1
ATOM 1203 O O . TYR A 1 161 ? 9.156 -13.836 -9.367 1 98 161 TYR A O 1
ATOM 1211 N N . ALA A 1 162 ? 9.555 -14.289 -7.203 1 98.12 162 ALA A N 1
ATOM 1212 C CA . ALA A 1 162 ? 10.906 -14.773 -7.465 1 98.12 162 ALA A CA 1
ATOM 1213 C C . ALA A 1 162 ? 10.898 -15.945 -8.445 1 98.12 162 ALA A C 1
ATOM 1215 O O . ALA A 1 162 ? 11.82 -16.094 -9.25 1 98.12 162 ALA A O 1
ATOM 1216 N N . GLU A 1 163 ? 9.883 -16.75 -8.438 1 97.12 163 GLU A N 1
ATOM 1217 C CA . GLU A 1 163 ? 9.742 -17.938 -9.281 1 97.12 163 GLU A CA 1
ATOM 1218 C C . GLU A 1 163 ? 9.711 -17.562 -10.758 1 97.12 163 GLU A C 1
ATOM 1220 O O . GLU A 1 163 ? 9.922 -18.406 -11.633 1 97.12 163 GLU A O 1
ATOM 1225 N N . ASN A 1 164 ? 9.375 -16.297 -11.055 1 95.44 164 ASN A N 1
ATOM 1226 C CA . ASN A 1 164 ? 9.453 -15.852 -12.445 1 95.44 164 ASN A CA 1
ATOM 1227 C C . ASN A 1 164 ? 10.875 -15.961 -12.992 1 95.44 164 ASN A C 1
ATOM 1229 O O . ASN A 1 164 ? 11.07 -16.047 -14.203 1 95.44 164 ASN A O 1
ATOM 1233 N N . LEU A 1 165 ? 11.852 -16.016 -12.133 1 95.69 165 LEU A N 1
ATOM 1234 C CA . LEU A 1 165 ? 13.25 -16.141 -12.539 1 95.69 165 LEU A CA 1
ATOM 1235 C C . LEU A 1 165 ? 13.516 -17.516 -13.125 1 95.69 165 LEU A C 1
ATOM 1237 O O . LEU A 1 165 ? 14.492 -17.703 -13.859 1 95.69 165 LEU A O 1
ATOM 1241 N N . LEU A 1 166 ? 12.672 -18.484 -12.805 1 94.75 166 LEU A N 1
ATOM 1242 C CA . LEU A 1 166 ? 12.812 -19.828 -13.336 1 94.75 166 LEU A CA 1
ATOM 1243 C C . LEU A 1 166 ? 12.586 -19.844 -14.844 1 94.75 166 LEU A C 1
ATOM 1245 O O . LEU A 1 166 ? 13 -20.797 -15.531 1 94.75 166 LEU A O 1
ATOM 1249 N N . LEU A 1 167 ? 11.938 -18.844 -15.367 1 92.69 167 LEU A N 1
ATOM 1250 C CA . LEU A 1 167 ? 11.695 -18.734 -16.797 1 92.69 167 LEU A CA 1
ATOM 1251 C C . LEU A 1 167 ? 13.008 -18.547 -17.562 1 92.69 167 LEU A C 1
ATOM 1253 O O . LEU A 1 167 ? 13.055 -18.703 -18.781 1 92.69 167 LEU A O 1
ATOM 1257 N N . TYR A 1 168 ? 14.047 -18.281 -16.812 1 93.62 168 TYR A N 1
ATOM 1258 C CA . TYR A 1 168 ? 15.352 -18.031 -17.422 1 93.62 168 TYR A CA 1
ATOM 1259 C C . TYR A 1 168 ? 16.328 -19.156 -17.078 1 93.62 168 TYR A C 1
ATOM 1261 O O . TYR A 1 168 ? 17.547 -18.984 -17.219 1 93.62 168 TYR A O 1
ATOM 1269 N N . SER A 1 169 ? 15.82 -20.234 -16.594 1 93.12 169 SER A N 1
ATOM 1270 C CA . SER A 1 169 ? 16.641 -21.359 -16.156 1 93.12 169 SER A CA 1
ATOM 1271 C C . SER A 1 169 ? 17.5 -21.906 -17.297 1 93.12 169 SER A C 1
ATOM 1273 O O . SER A 1 169 ? 18.656 -22.266 -17.078 1 93.12 169 SER A O 1
ATOM 1275 N N . LYS A 1 170 ? 16.953 -21.969 -18.5 1 92.88 170 LYS A N 1
ATOM 1276 C CA . LYS A 1 170 ? 17.703 -22.484 -19.641 1 92.88 170 LYS A CA 1
ATOM 1277 C C . LYS A 1 170 ? 18.969 -21.656 -19.875 1 92.88 170 LYS A C 1
ATOM 1279 O O . LYS A 1 170 ? 20.047 -22.203 -20.062 1 92.88 170 LYS A O 1
ATOM 1284 N N . GLN A 1 171 ? 18.781 -20.359 -19.906 1 94.12 171 GLN A N 1
ATOM 1285 C CA . GLN A 1 171 ? 19.922 -19.469 -20.094 1 94.12 171 GLN A CA 1
ATOM 1286 C C . GLN A 1 171 ? 20.922 -19.594 -18.938 1 94.12 171 GLN A C 1
ATOM 1288 O O . GLN A 1 171 ? 22.141 -19.594 -19.156 1 94.12 171 GLN A O 1
ATOM 1293 N N . ALA A 1 172 ? 20.375 -19.703 -17.766 1 94.44 172 ALA A N 1
ATOM 1294 C CA . ALA A 1 172 ? 21.25 -19.875 -16.609 1 94.44 172 ALA A CA 1
ATOM 1295 C C . ALA A 1 172 ? 22.078 -21.156 -16.719 1 94.44 172 ALA A C 1
ATOM 1297 O O . ALA A 1 172 ? 23.281 -21.141 -16.484 1 94.44 172 ALA A O 1
ATOM 1298 N N . GLN A 1 173 ? 21.453 -22.219 -17.125 1 94.44 173 GLN A N 1
ATOM 1299 C CA . GLN A 1 173 ? 22.094 -23.531 -17.172 1 94.44 173 GLN A CA 1
ATOM 1300 C C . GLN A 1 173 ? 23.047 -23.641 -18.359 1 94.44 173 GLN A C 1
ATOM 1302 O O . GLN A 1 173 ? 24.125 -24.219 -18.25 1 94.44 173 GLN A O 1
ATOM 1307 N N . GLU A 1 174 ? 22.625 -23.078 -19.469 1 94.25 174 GLU A N 1
ATOM 1308 C CA . GLU A 1 174 ? 23.391 -23.266 -20.703 1 94.25 174 GLU A CA 1
ATOM 1309 C C . GLU A 1 174 ? 24.438 -22.188 -20.875 1 94.25 174 GLU A C 1
ATOM 1311 O O . GLU A 1 174 ? 25.516 -22.438 -21.422 1 94.25 174 GLU A O 1
ATOM 1316 N N . GLU A 1 175 ? 24.047 -21 -20.422 1 94.5 175 GLU A N 1
ATOM 1317 C CA . GLU A 1 175 ? 24.922 -19.875 -20.75 1 94.5 175 GLU A CA 1
ATOM 1318 C C . GLU A 1 175 ? 25.531 -19.266 -19.484 1 94.5 175 GLU A C 1
ATOM 1320 O O . GLU A 1 175 ? 26.469 -18.469 -19.562 1 94.5 175 GLU A O 1
ATOM 1325 N N . GLY A 1 176 ? 25.047 -19.641 -18.359 1 95.56 176 GLY A N 1
ATOM 1326 C CA . GLY A 1 176 ? 25.516 -19.047 -17.109 1 95.56 176 GLY A CA 1
ATOM 1327 C C . GLY A 1 176 ? 25.094 -17.594 -16.953 1 95.56 176 GLY A C 1
ATOM 1328 O O . GLY A 1 176 ? 25.828 -16.797 -16.375 1 95.56 176 GLY A O 1
ATOM 1329 N N . THR A 1 177 ? 23.969 -17.266 -17.531 1 96.5 177 THR A N 1
ATOM 1330 C CA . THR A 1 177 ? 23.531 -15.875 -17.469 1 96.5 177 THR A CA 1
ATOM 1331 C C . THR A 1 177 ? 22.062 -15.797 -17.031 1 96.5 177 THR A C 1
ATOM 1333 O O . THR A 1 177 ? 21.297 -16.734 -17.234 1 96.5 177 THR A O 1
ATOM 1336 N N . LEU A 1 178 ? 21.734 -14.766 -16.391 1 96.19 178 LEU A N 1
ATOM 1337 C CA . LEU A 1 178 ? 20.375 -14.344 -16.109 1 96.19 178 LEU A CA 1
ATOM 1338 C C . LEU A 1 178 ? 20 -13.125 -16.938 1 96.19 178 LEU A C 1
ATOM 1340 O O . LEU A 1 178 ? 20.219 -11.984 -16.516 1 96.19 178 LEU A O 1
ATOM 1344 N N . PRO A 1 179 ? 19.406 -13.359 -18.094 1 97.06 179 PRO A N 1
ATOM 1345 C CA . PRO A 1 179 ? 19.062 -12.242 -18.969 1 97.06 179 PRO A CA 1
ATOM 1346 C C . PRO A 1 179 ? 17.734 -11.578 -18.578 1 97.06 179 PRO A C 1
ATOM 1348 O O . PRO A 1 179 ? 16.672 -12.117 -18.875 1 97.06 179 PRO A O 1
ATOM 1351 N N . LEU A 1 180 ? 17.75 -10.461 -17.938 1 97 180 LEU A N 1
ATOM 1352 C CA . LEU A 1 180 ? 16.562 -9.719 -17.5 1 97 180 LEU A CA 1
ATOM 1353 C C . LEU A 1 180 ? 16.578 -8.305 -18.078 1 97 180 LEU A C 1
ATOM 1355 O O . LEU A 1 180 ? 17.625 -7.66 -18.141 1 97 180 LEU A O 1
ATOM 1359 N N . PRO A 1 181 ? 15.453 -7.844 -18.547 1 97.12 181 PRO A N 1
ATOM 1360 C CA . PRO A 1 181 ? 15.367 -6.488 -19.094 1 97.12 181 PRO A CA 1
ATOM 1361 C C . PRO A 1 181 ? 15.078 -5.438 -18.031 1 97.12 181 PRO A C 1
ATOM 1363 O O . PRO A 1 181 ? 14.117 -4.668 -18.156 1 97.12 181 PRO A O 1
ATOM 1366 N N . VAL A 1 182 ? 15.906 -5.273 -16.969 1 96 182 VAL A N 1
ATOM 1367 C CA . VAL A 1 182 ? 15.586 -4.418 -15.836 1 96 182 VAL A CA 1
ATOM 1368 C C . VAL A 1 182 ? 16.578 -3.26 -15.758 1 96 182 VAL A C 1
ATOM 1370 O O . VAL A 1 182 ? 16.484 -2.408 -14.875 1 96 182 VAL A O 1
ATOM 1373 N N . GLY A 1 183 ? 17.469 -3.135 -16.703 1 93 183 GLY A N 1
ATOM 1374 C CA . GLY A 1 183 ? 18.5 -2.113 -16.625 1 93 183 GLY A CA 1
ATOM 1375 C C . GLY A 1 183 ? 19.594 -2.438 -15.625 1 93 183 GLY A C 1
ATOM 1376 O O . GLY A 1 183 ? 19.5 -3.42 -14.891 1 93 183 GLY A O 1
ATOM 1377 N N . SER A 1 184 ? 20.625 -1.635 -15.57 1 90.06 184 SER A N 1
ATOM 1378 C CA . SER A 1 184 ? 21.828 -1.963 -14.797 1 90.06 184 SER A CA 1
ATOM 1379 C C . SER A 1 184 ? 21.719 -1.446 -13.367 1 90.06 184 SER A C 1
ATOM 1381 O O . SER A 1 184 ? 22.328 -2.008 -12.453 1 90.06 184 SER A O 1
ATOM 1383 N N . ASN A 1 185 ? 20.922 -0.408 -13.195 1 89.06 185 ASN A N 1
ATOM 1384 C CA . ASN A 1 185 ? 20.984 0.246 -11.891 1 89.06 185 ASN A CA 1
ATOM 1385 C C . ASN A 1 185 ? 19.625 0.248 -11.203 1 89.06 185 ASN A C 1
ATOM 1387 O O . ASN A 1 185 ? 19.5 0.705 -10.062 1 89.06 185 ASN A O 1
ATOM 1391 N N . HIS A 1 186 ? 18.656 -0.282 -11.875 1 91.38 186 HIS A N 1
ATOM 1392 C CA . HIS A 1 186 ? 17.312 -0.295 -11.297 1 91.38 186 HIS A CA 1
ATOM 1393 C C . HIS A 1 186 ? 17.141 -1.478 -10.352 1 91.38 186 HIS A C 1
ATOM 1395 O O . HIS A 1 186 ? 17.766 -2.523 -10.531 1 91.38 186 HIS A O 1
ATOM 1401 N N . LYS A 1 187 ? 16.312 -1.294 -9.375 1 95.94 187 LYS A N 1
ATOM 1402 C CA . LYS A 1 187 ? 16.172 -2.33 -8.359 1 95.94 187 LYS A CA 1
ATOM 1403 C C . LYS A 1 187 ? 14.711 -2.777 -8.227 1 95.94 187 LYS A C 1
ATOM 1405 O O . LYS A 1 187 ? 13.797 -2.053 -8.617 1 95.94 187 LYS A O 1
ATOM 1410 N N . PHE A 1 188 ? 14.477 -3.918 -7.797 1 97.31 188 PHE A N 1
ATOM 1411 C CA . PHE A 1 188 ? 13.188 -4.492 -7.41 1 97.31 188 PHE A CA 1
ATOM 1412 C C . PHE A 1 188 ? 13.375 -5.547 -6.324 1 97.31 188 PHE A C 1
ATOM 1414 O O . PHE A 1 188 ? 14.508 -5.938 -6.016 1 97.31 188 PHE A O 1
ATOM 1421 N N . ALA A 1 189 ? 12.328 -5.949 -5.684 1 98.25 189 ALA A N 1
ATOM 1422 C CA . ALA A 1 189 ? 12.375 -6.855 -4.539 1 98.25 189 ALA A CA 1
ATOM 1423 C C . ALA A 1 189 ? 11.508 -8.086 -4.781 1 98.25 189 ALA A C 1
ATOM 1425 O O . ALA A 1 189 ? 10.375 -8.164 -4.297 1 98.25 189 ALA A O 1
ATOM 1426 N N . PRO A 1 190 ? 12.031 -9.109 -5.461 1 98.44 190 PRO A N 1
ATOM 1427 C CA . PRO A 1 190 ? 11.242 -10.32 -5.715 1 98.44 190 PRO A CA 1
ATOM 1428 C C . PRO A 1 190 ? 10.781 -11.008 -4.43 1 98.44 190 PRO A C 1
ATOM 1430 O O . PRO A 1 190 ? 11.516 -11.031 -3.439 1 98.44 190 PRO A O 1
ATOM 1433 N N . ILE A 1 191 ? 9.594 -11.5 -4.457 1 98.81 191 ILE A N 1
ATOM 1434 C CA . ILE A 1 191 ? 9.031 -12.195 -3.305 1 98.81 191 ILE A CA 1
ATOM 1435 C C . ILE A 1 191 ? 8.828 -13.672 -3.637 1 98.81 191 ILE A C 1
ATOM 1437 O O . ILE A 1 191 ? 8.406 -14.016 -4.746 1 98.81 191 ILE A O 1
ATOM 1441 N N . ALA A 1 192 ? 9.109 -14.531 -2.678 1 98.75 192 ALA A N 1
ATOM 1442 C CA . ALA A 1 192 ? 8.867 -15.961 -2.854 1 98.75 192 ALA A CA 1
ATOM 1443 C C . ALA A 1 192 ? 7.375 -16.266 -2.83 1 98.75 192 ALA A C 1
ATOM 1445 O O . ALA A 1 192 ? 6.637 -15.734 -1.997 1 98.75 192 ALA A O 1
ATOM 1446 N N . LEU A 1 193 ? 6.965 -17.141 -3.738 1 98.5 193 LEU A N 1
ATOM 1447 C CA . LEU A 1 193 ? 5.578 -17.578 -3.785 1 98.5 193 LEU A CA 1
ATOM 1448 C C . LEU A 1 193 ? 5.141 -18.141 -2.436 1 98.5 193 LEU A C 1
ATOM 1450 O O . LEU A 1 193 ? 4.008 -17.922 -2.004 1 98.5 193 LEU A O 1
ATOM 1454 N N . GLY A 1 194 ? 6.047 -18.844 -1.791 1 98.62 194 GLY A N 1
ATOM 1455 C CA . GLY A 1 194 ? 5.758 -19.406 -0.48 1 98.62 194 GLY A CA 1
ATOM 1456 C C . GLY A 1 194 ? 5.387 -18.344 0.549 1 98.62 194 GLY A C 1
ATOM 1457 O O . GLY A 1 194 ? 4.535 -18.594 1.408 1 98.62 194 GLY A O 1
ATOM 1458 N N . ASP A 1 195 ? 6.035 -17.234 0.49 1 98.81 195 ASP A N 1
ATOM 1459 C CA . ASP A 1 195 ? 5.746 -16.156 1.419 1 98.81 195 ASP A CA 1
ATOM 1460 C C . ASP A 1 195 ? 4.348 -15.586 1.179 1 98.81 195 ASP A C 1
ATOM 1462 O O . ASP A 1 195 ? 3.617 -15.289 2.129 1 98.81 195 ASP A O 1
ATOM 1466 N N . VAL A 1 196 ? 3.959 -15.406 -0.097 1 98.81 196 VAL A N 1
ATOM 1467 C CA . VAL A 1 196 ? 2.615 -14.945 -0.432 1 98.81 196 VAL A CA 1
ATOM 1468 C C . VAL A 1 196 ? 1.585 -15.961 0.063 1 98.81 196 VAL A C 1
ATOM 1470 O O . VAL A 1 196 ? 0.58 -15.586 0.671 1 98.81 196 VAL A O 1
ATOM 1473 N N . ALA A 1 197 ? 1.865 -17.234 -0.177 1 98.88 197 ALA A N 1
ATOM 1474 C CA . ALA A 1 197 ? 0.959 -18.297 0.251 1 98.88 197 ALA A CA 1
ATOM 1475 C C . ALA A 1 197 ? 0.763 -18.281 1.765 1 98.88 197 ALA A C 1
ATOM 1477 O O . ALA A 1 197 ? -0.349 -18.484 2.256 1 98.88 197 ALA A O 1
ATOM 1478 N N . GLN A 1 198 ? 1.836 -18.016 2.506 1 98.75 198 GLN A N 1
ATOM 1479 C CA . GLN A 1 198 ? 1.763 -17.938 3.963 1 98.75 198 GLN A CA 1
ATOM 1480 C C . GLN A 1 198 ? 0.802 -16.844 4.406 1 98.75 198 GLN A C 1
ATOM 1482 O O . GLN A 1 198 ? -0.062 -17.078 5.258 1 98.75 198 GLN A O 1
ATOM 1487 N N . VAL A 1 199 ? 0.941 -15.672 3.828 1 98.88 199 VAL A N 1
ATOM 1488 C CA . VAL A 1 199 ? 0.089 -14.547 4.211 1 98.88 199 VAL A CA 1
ATOM 1489 C C . VAL A 1 199 ? -1.367 -14.875 3.887 1 98.88 199 VAL A C 1
ATOM 1491 O O . VAL A 1 199 ? -2.248 -14.719 4.734 1 98.88 199 VAL A O 1
ATOM 1494 N N . VAL A 1 200 ? -1.632 -15.367 2.691 1 98.88 200 VAL A N 1
ATOM 1495 C CA . VAL A 1 200 ? -2.994 -15.625 2.24 1 98.88 200 VAL A CA 1
ATOM 1496 C C . VAL A 1 200 ? -3.604 -16.75 3.068 1 98.88 200 VAL A C 1
ATOM 1498 O O . VAL A 1 200 ? -4.781 -16.703 3.43 1 98.88 200 VAL A O 1
ATOM 1501 N N . ALA A 1 201 ? -2.777 -17.781 3.408 1 98.81 201 ALA A N 1
ATOM 1502 C CA . ALA A 1 201 ? -3.268 -18.875 4.242 1 98.81 201 ALA A CA 1
ATOM 1503 C C . ALA A 1 201 ? -3.705 -18.359 5.613 1 98.81 201 ALA A C 1
ATOM 1505 O O . ALA A 1 201 ? -4.762 -18.766 6.121 1 98.81 201 ALA A O 1
ATOM 1506 N N . HIS A 1 202 ? -2.916 -17.469 6.215 1 98.69 202 HIS A N 1
ATOM 1507 C CA . HIS A 1 202 ? -3.293 -16.875 7.492 1 98.69 202 HIS A CA 1
ATOM 1508 C C . HIS A 1 202 ? -4.605 -16.109 7.379 1 98.69 202 HIS A C 1
ATOM 1510 O O . HIS A 1 202 ? -5.457 -16.188 8.266 1 98.69 202 HIS A O 1
ATOM 1516 N N . VAL A 1 203 ? -4.762 -15.422 6.293 1 98.44 203 VAL A N 1
ATOM 1517 C CA . VAL A 1 203 ? -5.98 -14.641 6.078 1 98.44 203 VAL A CA 1
ATOM 1518 C C . VAL A 1 203 ? -7.172 -15.586 5.941 1 98.44 203 VAL A C 1
ATOM 1520 O O . VAL A 1 203 ? -8.18 -15.422 6.633 1 98.44 203 VAL A O 1
ATOM 1523 N N . LEU A 1 204 ? -7.023 -16.594 5.109 1 98.44 204 LEU A N 1
ATOM 1524 C CA . LEU A 1 204 ? -8.133 -17.469 4.734 1 98.44 204 LEU A CA 1
ATOM 1525 C C . LEU A 1 204 ? -8.578 -18.328 5.918 1 98.44 204 LEU A C 1
ATOM 1527 O O . LEU A 1 204 ? -9.75 -18.688 6.02 1 98.44 204 LEU A O 1
ATOM 1531 N N . THR A 1 205 ? -7.656 -18.594 6.824 1 97.44 205 THR A N 1
ATOM 1532 C CA . THR A 1 205 ? -7.984 -19.516 7.91 1 97.44 205 THR A CA 1
ATOM 1533 C C . THR A 1 205 ? -8.234 -18.75 9.211 1 97.44 205 THR A C 1
ATOM 1535 O O . THR A 1 205 ? -8.664 -19.344 10.203 1 97.44 205 THR A O 1
ATOM 1538 N N . GLY A 1 206 ? -7.867 -17.469 9.156 1 95.44 206 GLY A N 1
ATOM 1539 C CA . GLY A 1 206 ? -8.133 -16.672 10.336 1 95.44 206 GLY A CA 1
ATOM 1540 C C . GLY A 1 206 ? -9.609 -16.391 10.547 1 95.44 206 GLY A C 1
ATOM 1541 O O . GLY A 1 206 ? -10.336 -16.094 9.594 1 95.44 206 GLY A O 1
ATOM 1542 N N . GLU A 1 207 ? -10.055 -16.469 11.812 1 94.06 207 GLU A N 1
ATOM 1543 C CA . GLU A 1 207 ? -11.469 -16.266 12.109 1 94.06 207 GLU A CA 1
ATOM 1544 C C . GLU A 1 207 ? -11.656 -15.172 13.156 1 94.06 207 GLU A C 1
ATOM 1546 O O . GLU A 1 207 ? -10.82 -15 14.047 1 94.06 207 GLU A O 1
ATOM 1551 N N . GLY A 1 208 ? -12.75 -14.477 12.883 1 91.25 208 GLY A N 1
ATOM 1552 C CA . GLY A 1 208 ? -13.195 -13.477 13.836 1 91.25 208 GLY A CA 1
ATOM 1553 C C . GLY A 1 208 ? -14.703 -13.297 13.852 1 91.25 208 GLY A C 1
ATOM 1554 O O . GLY A 1 208 ? -15.422 -13.93 13.07 1 91.25 208 GLY A O 1
ATOM 1555 N N . LYS A 1 209 ? -15.18 -12.445 14.688 1 89.06 209 LYS A N 1
ATOM 1556 C CA . LYS A 1 209 ? -16.609 -12.219 14.898 1 89.06 209 LYS A CA 1
ATOM 1557 C C . LYS A 1 209 ? -17.297 -11.797 13.594 1 89.06 209 LYS A C 1
ATOM 1559 O O . LYS A 1 209 ? -18.453 -12.148 13.359 1 89.06 209 LYS A O 1
ATOM 1564 N N . HIS A 1 210 ? -16.562 -11.203 12.703 1 88.44 210 HIS A N 1
ATOM 1565 C CA . HIS A 1 210 ? -17.141 -10.633 11.492 1 88.44 210 HIS A CA 1
ATOM 1566 C C . HIS A 1 210 ? -16.562 -11.305 10.242 1 88.44 210 HIS A C 1
ATOM 1568 O O . HIS A 1 210 ? -16.484 -10.68 9.188 1 88.44 210 HIS A O 1
ATOM 1574 N N . GLY A 1 211 ? -16.094 -12.531 10.414 1 93.94 211 GLY A N 1
ATOM 1575 C CA . GLY A 1 211 ? -15.555 -13.273 9.281 1 93.94 211 GLY A CA 1
ATOM 1576 C C . GLY A 1 211 ? -14.086 -13.617 9.445 1 93.94 211 GLY A C 1
ATOM 1577 O O . GLY A 1 211 ? -13.727 -14.438 10.289 1 93.94 211 GLY A O 1
ATOM 1578 N N . PHE A 1 212 ? -13.281 -13.008 8.578 1 96.5 212 PHE A N 1
ATOM 1579 C CA . PHE A 1 212 ? -11.852 -13.172 8.766 1 96.5 212 PHE A CA 1
ATOM 1580 C C . PHE A 1 212 ? -11.406 -12.578 10.102 1 96.5 212 PHE A C 1
ATOM 1582 O O . PHE A 1 212 ? -12.18 -11.875 10.758 1 96.5 212 PHE A O 1
ATOM 1589 N N . SER A 1 213 ? -10.195 -12.953 10.523 1 95.75 213 SER A N 1
ATOM 1590 C CA . SER A 1 213 ? -9.633 -12.398 11.75 1 95.75 213 SER A CA 1
ATOM 1591 C C . SER A 1 213 ? -9.672 -10.875 11.734 1 95.75 213 SER A C 1
ATOM 1593 O O . SER A 1 213 ? -9.438 -10.25 10.695 1 95.75 213 SER A O 1
ATOM 1595 N N . ASP A 1 214 ? -9.906 -10.258 12.883 1 93.44 214 ASP A N 1
ATOM 1596 C CA . ASP A 1 214 ? -9.906 -8.805 13.016 1 93.44 214 ASP A CA 1
ATOM 1597 C C . ASP A 1 214 ? -8.547 -8.219 12.641 1 93.44 214 ASP A C 1
ATOM 1599 O O . ASP A 1 214 ? -8.445 -7.035 12.305 1 93.44 214 ASP A O 1
ATOM 1603 N N . GLN A 1 215 ? -7.633 -9.031 12.672 1 93 215 GLN A N 1
ATOM 1604 C CA . GLN A 1 215 ? -6.289 -8.594 12.297 1 93 215 GLN A CA 1
ATOM 1605 C C . GLN A 1 215 ? -6.172 -8.406 10.789 1 93 215 GLN A C 1
ATOM 1607 O O . GLN A 1 215 ? -5.355 -7.617 10.32 1 93 215 GLN A O 1
ATOM 1612 N N . HIS A 1 216 ? -7.066 -9.133 10.07 1 96.25 216 HIS A N 1
ATOM 1613 C CA . HIS A 1 216 ? -6.824 -9.195 8.633 1 96.25 216 HIS A CA 1
ATOM 1614 C C . HIS A 1 216 ? -7.98 -8.57 7.852 1 96.25 216 HIS A C 1
ATOM 1616 O O . HIS A 1 216 ? -7.773 -8 6.781 1 96.25 216 HIS A O 1
ATOM 1622 N N . ARG A 1 217 ? -9.156 -8.672 8.375 1 96.5 217 ARG A N 1
ATOM 1623 C CA . ARG A 1 217 ? -10.344 -8.266 7.625 1 96.5 217 ARG A CA 1
ATOM 1624 C C . ARG A 1 217 ? -10.266 -6.793 7.238 1 96.5 217 ARG A C 1
ATOM 1626 O O . ARG A 1 217 ? -9.828 -5.961 8.031 1 96.5 217 ARG A O 1
ATOM 1633 N N . GLY A 1 218 ? -10.57 -6.527 5.965 1 97 218 GLY A N 1
ATOM 1634 C CA . GLY A 1 218 ? -10.617 -5.164 5.457 1 97 218 GLY A CA 1
ATOM 1635 C C . GLY A 1 218 ? -9.273 -4.676 4.941 1 97 218 GLY A C 1
ATOM 1636 O O . GLY A 1 218 ? -9.203 -3.65 4.262 1 97 218 GLY A O 1
ATOM 1637 N N . GLN A 1 219 ? -8.227 -5.43 5.148 1 98.31 219 GLN A N 1
ATOM 1638 C CA . GLN A 1 219 ? -6.871 -4.961 4.863 1 98.31 219 GLN A CA 1
ATOM 1639 C C . GLN A 1 219 ? -6.574 -5.016 3.369 1 98.31 219 GLN A C 1
ATOM 1641 O O . GLN A 1 219 ? -6.961 -5.973 2.689 1 98.31 219 GLN A O 1
ATOM 1646 N N . LEU A 1 220 ? -6.004 -4.012 2.873 1 98.5 220 LEU A N 1
ATOM 1647 C CA . LEU A 1 220 ? -5.207 -4.059 1.651 1 98.5 220 LEU A CA 1
ATOM 1648 C C . LEU A 1 220 ? -3.723 -4.176 1.975 1 98.5 220 LEU A C 1
ATOM 1650 O O . LEU A 1 220 ? -3.143 -3.279 2.592 1 98.5 220 LEU A O 1
ATOM 1654 N N . MET A 1 221 ? -3.084 -5.27 1.613 1 98.62 221 MET A N 1
ATOM 1655 C CA . MET A 1 221 ? -1.71 -5.59 1.991 1 98.62 221 MET A CA 1
ATOM 1656 C C . MET A 1 221 ? -0.811 -5.668 0.762 1 98.62 221 MET A C 1
ATOM 1658 O O . MET A 1 221 ? -1.102 -6.406 -0.179 1 98.62 221 MET A O 1
ATOM 1662 N N . VAL A 1 222 ? 0.219 -4.91 0.767 1 98.56 222 VAL A N 1
ATOM 1663 C CA . VAL A 1 222 ? 1.242 -4.996 -0.271 1 98.56 222 VAL A CA 1
ATOM 1664 C C . VAL A 1 222 ? 2.414 -5.84 0.226 1 98.56 222 VAL A C 1
ATOM 1666 O O . VAL A 1 222 ? 2.85 -5.695 1.371 1 98.56 222 VAL A O 1
ATOM 1669 N N . LEU A 1 223 ? 2.896 -6.746 -0.658 1 98.69 223 LEU A N 1
ATOM 1670 C CA . LEU A 1 223 ? 3.957 -7.672 -0.274 1 98.69 223 LEU A CA 1
ATOM 1671 C C . LEU A 1 223 ? 5.098 -7.641 -1.286 1 98.69 223 LEU A C 1
ATOM 1673 O O . LEU A 1 223 ? 4.867 -7.77 -2.49 1 98.69 223 LEU A O 1
ATOM 1677 N N . THR A 1 224 ? 6.262 -7.461 -0.844 1 98.69 224 THR A N 1
ATOM 1678 C CA . THR A 1 224 ? 7.465 -7.695 -1.633 1 98.69 224 THR A CA 1
ATOM 1679 C C . THR A 1 224 ? 8.453 -8.57 -0.864 1 98.69 224 THR A C 1
ATOM 1681 O O . THR A 1 224 ? 8.219 -8.906 0.298 1 98.69 224 THR A O 1
ATOM 1684 N N . GLY A 1 225 ? 9.516 -9.008 -1.57 1 98.5 225 GLY A N 1
ATOM 1685 C CA . GLY A 1 225 ? 10.641 -9.578 -0.851 1 98.5 225 GLY A CA 1
ATOM 1686 C C . GLY A 1 225 ? 11.367 -8.562 0.02 1 98.5 225 GLY A C 1
ATOM 1687 O O . GLY A 1 225 ? 11.078 -7.367 -0.04 1 98.5 225 GLY A O 1
ATOM 1688 N N . PRO A 1 226 ? 12.258 -9.055 0.764 1 97.75 226 PRO A N 1
ATOM 1689 C CA . PRO A 1 226 ? 12.875 -8.203 1.787 1 97.75 226 PRO A CA 1
ATOM 1690 C C . PRO A 1 226 ? 14.086 -7.438 1.269 1 97.75 226 PRO A C 1
ATOM 1692 O O . PRO A 1 226 ? 14.594 -6.547 1.954 1 97.75 226 PRO A O 1
ATOM 1695 N N . MET A 1 227 ? 14.516 -7.734 0.047 1 96.56 227 MET A N 1
ATOM 1696 C CA . MET A 1 227 ? 15.766 -7.152 -0.425 1 96.56 227 MET A CA 1
ATOM 1697 C C . MET A 1 227 ? 15.594 -6.539 -1.811 1 96.56 227 MET A C 1
ATOM 1699 O O . MET A 1 227 ? 15.102 -7.199 -2.729 1 96.56 227 MET A O 1
ATOM 1703 N N . LEU A 1 228 ? 15.984 -5.297 -1.938 1 96.31 228 LEU A N 1
ATOM 1704 C CA . LEU A 1 228 ? 16.094 -4.668 -3.248 1 96.31 228 LEU A CA 1
ATOM 1705 C C . LEU A 1 228 ? 17.375 -5.121 -3.961 1 96.31 228 LEU A C 1
ATOM 1707 O O . LEU A 1 228 ? 18.469 -5.059 -3.395 1 96.31 228 LEU A O 1
ATOM 1711 N N . THR A 1 229 ? 17.172 -5.52 -5.172 1 96.38 229 THR A N 1
ATOM 1712 C CA . THR A 1 229 ? 18.344 -6.027 -5.891 1 96.38 229 THR A CA 1
ATOM 1713 C C . THR A 1 229 ? 18.391 -5.465 -7.309 1 96.38 229 THR A C 1
ATOM 1715 O O . THR A 1 229 ? 17.344 -5.316 -7.957 1 96.38 229 THR A O 1
ATOM 1718 N N . THR A 1 230 ? 19.594 -5.102 -7.715 1 96.25 230 THR A N 1
ATOM 1719 C CA . THR A 1 230 ? 19.859 -4.961 -9.141 1 96.25 230 THR A CA 1
ATOM 1720 C C . THR A 1 230 ? 19.984 -6.328 -9.805 1 96.25 230 THR A C 1
ATOM 1722 O O . THR A 1 230 ? 19.969 -7.359 -9.133 1 96.25 230 THR A O 1
ATOM 1725 N N . GLY A 1 231 ? 20.031 -6.27 -11.141 1 96.69 231 GLY A N 1
ATOM 1726 C CA . GLY A 1 231 ? 20.328 -7.52 -11.828 1 96.69 231 GLY A CA 1
ATOM 1727 C C . GLY A 1 231 ? 21.625 -8.172 -11.367 1 96.69 231 GLY A C 1
ATOM 1728 O O . GLY A 1 231 ? 21.656 -9.375 -11.117 1 96.69 231 GLY A O 1
ATOM 1729 N N . ASP A 1 232 ? 22.656 -7.402 -11.148 1 97.19 232 ASP A N 1
ATOM 1730 C CA . ASP A 1 232 ? 23.953 -7.898 -10.727 1 97.19 232 ASP A CA 1
ATOM 1731 C C . ASP A 1 232 ? 23.891 -8.461 -9.312 1 97.19 232 ASP A C 1
ATOM 1733 O O . ASP A 1 232 ? 24.484 -9.508 -9.023 1 97.19 232 ASP A O 1
ATOM 1737 N N . GLU A 1 233 ? 23.203 -7.762 -8.5 1 96.44 233 GLU A N 1
ATOM 1738 C CA . GLU A 1 233 ? 23.078 -8.227 -7.121 1 96.44 233 GLU A CA 1
ATOM 1739 C C . GLU A 1 233 ? 22.281 -9.531 -7.055 1 96.44 233 GLU A C 1
ATOM 1741 O O . GLU A 1 233 ? 22.578 -10.406 -6.238 1 96.44 233 GLU A O 1
ATOM 1746 N N . LEU A 1 234 ? 21.297 -9.609 -7.867 1 97.31 234 LEU A N 1
ATOM 1747 C CA . LEU A 1 234 ? 20.516 -10.836 -7.957 1 97.31 234 LEU A CA 1
ATOM 1748 C C . LEU A 1 234 ? 21.375 -11.992 -8.438 1 97.31 234 LEU A C 1
ATOM 1750 O O . LEU A 1 234 ? 21.328 -13.086 -7.863 1 97.31 234 LEU A O 1
ATOM 1754 N N . ALA A 1 235 ? 22.109 -11.766 -9.438 1 97.38 235 ALA A N 1
ATOM 1755 C CA . ALA A 1 235 ? 23.031 -12.781 -9.961 1 97.38 235 ALA A CA 1
ATOM 1756 C C . ALA A 1 235 ? 24.078 -13.164 -8.922 1 97.38 235 ALA A C 1
ATOM 1758 O O . ALA A 1 235 ? 24.453 -14.336 -8.812 1 97.38 235 ALA A O 1
ATOM 1759 N N . ALA A 1 236 ? 24.547 -12.211 -8.195 1 97.31 236 ALA A N 1
ATOM 1760 C CA . ALA A 1 236 ? 25.516 -12.477 -7.125 1 97.31 236 ALA A CA 1
ATOM 1761 C C . ALA A 1 236 ? 24.891 -13.367 -6.047 1 97.31 236 ALA A C 1
ATOM 1763 O O . ALA A 1 236 ? 25.562 -14.273 -5.531 1 97.31 236 ALA A O 1
ATOM 1764 N N . ALA A 1 237 ? 23.672 -13.055 -5.707 1 96.62 237 ALA A N 1
ATOM 1765 C CA . ALA A 1 237 ? 22.969 -13.898 -4.746 1 96.62 237 ALA A CA 1
ATOM 1766 C C . ALA A 1 237 ? 22.828 -15.328 -5.262 1 96.62 237 ALA A C 1
ATOM 1768 O O . ALA A 1 237 ? 23.016 -16.281 -4.504 1 96.62 237 ALA A O 1
ATOM 1769 N N . ALA A 1 238 ? 22.5 -15.445 -6.484 1 96.94 238 ALA A N 1
ATOM 1770 C CA . ALA A 1 238 ? 22.391 -16.766 -7.109 1 96.94 238 ALA A CA 1
ATOM 1771 C C . ALA A 1 238 ? 23.75 -17.469 -7.109 1 96.94 238 ALA A C 1
ATOM 1773 O O . ALA A 1 238 ? 23.828 -18.656 -6.77 1 96.94 238 ALA A O 1
ATOM 1774 N N . SER A 1 239 ? 24.766 -16.781 -7.484 1 96.62 239 SER A N 1
ATOM 1775 C CA . SER A 1 239 ? 26.109 -17.344 -7.531 1 96.62 239 SER A CA 1
ATOM 1776 C C . SER A 1 239 ? 26.531 -17.875 -6.168 1 96.62 239 SER A C 1
ATOM 1778 O O . SER A 1 239 ? 27.094 -18.969 -6.07 1 96.62 239 SER A O 1
ATOM 1780 N N . LYS A 1 240 ? 26.25 -17.109 -5.223 1 94.75 240 LYS A N 1
ATOM 1781 C CA . LYS A 1 240 ? 26.578 -17.516 -3.859 1 94.75 240 LYS A CA 1
ATOM 1782 C C . LYS A 1 240 ? 25.828 -18.797 -3.469 1 94.75 240 LYS A C 1
ATOM 1784 O O . LYS A 1 240 ? 26.422 -19.703 -2.887 1 94.75 240 LYS A O 1
ATOM 1789 N N . ALA A 1 241 ? 24.625 -18.859 -3.775 1 95.06 241 ALA A N 1
ATOM 1790 C CA . ALA A 1 241 ? 23.781 -20 -3.396 1 95.06 241 ALA A CA 1
ATOM 1791 C C . ALA A 1 241 ? 24.172 -21.25 -4.172 1 95.06 241 ALA A C 1
ATOM 1793 O O . ALA A 1 241 ? 24.125 -22.359 -3.635 1 95.06 241 ALA A O 1
ATOM 1794 N N . LEU A 1 242 ? 24.562 -21.062 -5.379 1 94.25 242 LEU A N 1
ATOM 1795 C CA . LEU A 1 242 ? 24.797 -22.188 -6.285 1 94.25 242 LEU A CA 1
ATOM 1796 C C . LEU A 1 242 ? 26.25 -22.625 -6.234 1 94.25 242 LEU A C 1
ATOM 1798 O O . LEU A 1 242 ? 26.594 -23.734 -6.648 1 94.25 242 LEU A O 1
ATOM 1802 N N . GLY A 1 243 ? 27.109 -21.781 -5.773 1 93.94 243 GLY A N 1
ATOM 1803 C CA . GLY A 1 243 ? 28.531 -22.047 -5.852 1 93.94 243 GLY A CA 1
ATOM 1804 C C . GLY A 1 243 ? 29.078 -22 -7.27 1 93.94 243 GLY A C 1
ATOM 1805 O O . GLY A 1 243 ? 29.984 -22.75 -7.621 1 93.94 243 GLY A O 1
ATOM 1806 N N . GLU A 1 244 ? 28.391 -21.391 -8.148 1 93.56 244 GLU A N 1
ATOM 1807 C CA . GLU A 1 244 ? 28.75 -21.203 -9.547 1 93.56 244 GLU A CA 1
ATOM 1808 C C . GLU A 1 244 ? 28.594 -19.734 -9.953 1 93.56 244 GLU A C 1
ATOM 1810 O O . GLU A 1 244 ? 27.875 -18.969 -9.312 1 93.56 244 GLU A O 1
ATOM 1815 N N . ASP A 1 245 ? 29.281 -19.406 -10.992 1 93.56 245 ASP A N 1
ATOM 1816 C CA . ASP A 1 245 ? 29.25 -18.031 -11.453 1 93.56 245 ASP A CA 1
ATOM 1817 C C . ASP A 1 245 ? 28.047 -17.781 -12.375 1 93.56 245 ASP A C 1
ATOM 1819 O O . ASP A 1 245 ? 28.031 -18.281 -13.508 1 93.56 245 ASP A O 1
ATOM 1823 N N . LEU A 1 246 ? 27.094 -17.234 -11.898 1 96.19 246 LEU A N 1
ATOM 1824 C CA . LEU A 1 246 ? 25.969 -16.75 -12.695 1 96.19 246 LEU A CA 1
ATOM 1825 C C . LEU A 1 246 ? 26.031 -15.242 -12.891 1 96.19 246 LEU A C 1
ATOM 1827 O O . LEU A 1 246 ? 26.203 -14.492 -11.93 1 96.19 246 LEU A O 1
ATOM 1831 N N . LYS A 1 247 ? 25.922 -14.758 -14.148 1 97.62 247 LYS A N 1
ATOM 1832 C CA . LYS A 1 247 ? 26.062 -13.336 -14.445 1 97.62 247 LYS A CA 1
ATOM 1833 C C . LYS A 1 247 ? 24.734 -12.734 -14.922 1 97.62 247 LYS A C 1
ATOM 1835 O O . LYS A 1 247 ? 23.953 -13.414 -15.578 1 97.62 247 LYS A O 1
ATOM 1840 N N . PHE A 1 248 ? 24.562 -11.523 -14.57 1 97.94 248 PHE A N 1
ATOM 1841 C CA . PHE A 1 248 ? 23.422 -10.75 -15.062 1 97.94 248 PHE A CA 1
ATOM 1842 C C . PHE A 1 248 ? 23.703 -10.203 -16.453 1 97.94 248 PHE A C 1
ATOM 1844 O O . PHE A 1 248 ? 24.828 -9.758 -16.75 1 97.94 248 PHE A O 1
ATOM 1851 N N . GLU A 1 249 ? 22.812 -10.336 -17.312 1 97.75 249 GLU A N 1
ATOM 1852 C CA . GLU A 1 249 ? 22.844 -9.734 -18.641 1 97.75 249 GLU A CA 1
ATOM 1853 C C . GLU A 1 249 ? 21.625 -8.836 -18.875 1 97.75 249 GLU A C 1
ATOM 1855 O O . GLU A 1 249 ? 20.5 -9.32 -18.922 1 97.75 249 GLU A O 1
ATOM 1860 N N . ASP A 1 250 ? 21.859 -7.52 -19.016 1 97.44 250 ASP A N 1
ATOM 1861 C CA . ASP A 1 250 ? 20.75 -6.617 -19.344 1 97.44 250 ASP A CA 1
ATOM 1862 C C . ASP A 1 250 ? 20.375 -6.75 -20.828 1 97.44 250 ASP A C 1
ATOM 1864 O O . ASP A 1 250 ? 21.172 -6.457 -21.703 1 97.44 250 ASP A O 1
ATOM 1868 N N . ILE A 1 251 ? 19.234 -7.195 -21.031 1 97.25 251 ILE A N 1
ATOM 1869 C CA . ILE A 1 251 ? 18.781 -7.375 -22.406 1 97.25 251 ILE A CA 1
ATOM 1870 C C . ILE A 1 251 ? 17.656 -6.391 -22.703 1 97.25 251 ILE A C 1
ATOM 1872 O O . ILE A 1 251 ? 17.078 -5.789 -21.797 1 97.25 251 ILE A O 1
ATOM 1876 N N . SER A 1 252 ? 17.359 -6.211 -24.016 1 95.94 252 SER A N 1
ATOM 1877 C CA . SER A 1 252 ? 16.281 -5.328 -24.438 1 95.94 252 SER A CA 1
ATOM 1878 C C . SER A 1 252 ? 14.922 -5.977 -24.188 1 95.94 252 SER A C 1
ATOM 1880 O O . SER A 1 252 ? 14.836 -7.188 -23.969 1 95.94 252 SER A O 1
ATOM 1882 N N . GLU A 1 253 ? 13.922 -5.164 -24.156 1 93.81 253 GLU A N 1
ATOM 1883 C CA . GLU A 1 253 ? 12.562 -5.688 -24.031 1 93.81 253 GLU A CA 1
ATOM 1884 C C . GLU A 1 253 ? 12.25 -6.664 -25.156 1 93.81 253 GLU A C 1
ATOM 1886 O O . GLU A 1 253 ? 11.586 -7.684 -24.938 1 93.81 253 GLU A O 1
ATOM 1891 N N . ALA A 1 254 ? 12.672 -6.305 -26.344 1 94 254 ALA A N 1
ATOM 1892 C CA . ALA A 1 254 ? 12.43 -7.164 -27.5 1 94 254 ALA A CA 1
ATOM 1893 C C . ALA A 1 254 ? 13.094 -8.523 -27.312 1 94 254 ALA A C 1
ATOM 1895 O O . ALA A 1 254 ? 12.5 -9.562 -27.641 1 94 254 ALA A O 1
ATOM 1896 N N . GLU A 1 255 ? 14.297 -8.547 -26.844 1 94.5 255 GLU A N 1
ATOM 1897 C CA . GLU A 1 255 ? 15 -9.797 -26.562 1 94.5 255 GLU A CA 1
ATOM 1898 C C . GLU A 1 255 ? 14.305 -10.586 -25.453 1 94.5 255 GLU A C 1
ATOM 1900 O O . GLU A 1 255 ? 14.18 -11.805 -25.531 1 94.5 255 GLU A O 1
ATOM 1905 N N . ALA A 1 256 ? 13.914 -9.867 -24.453 1 93.19 256 ALA A N 1
ATOM 1906 C CA . ALA A 1 256 ? 13.211 -10.523 -23.344 1 93.19 256 ALA A CA 1
ATOM 1907 C C . ALA A 1 256 ? 11.938 -11.211 -23.844 1 93.19 256 ALA A C 1
ATOM 1909 O O . ALA A 1 256 ? 11.625 -12.328 -23.406 1 93.19 256 ALA A O 1
ATOM 1910 N N . LYS A 1 257 ? 11.227 -10.516 -24.688 1 91.5 257 LYS A N 1
ATOM 1911 C CA . LYS A 1 257 ? 10.016 -11.094 -25.266 1 91.5 257 LYS A CA 1
ATOM 1912 C C . LYS A 1 257 ? 10.32 -12.414 -25.969 1 91.5 257 LYS A C 1
ATOM 1914 O O . LYS A 1 257 ? 9.57 -13.383 -25.844 1 91.5 257 LYS A O 1
ATOM 1919 N N . LYS A 1 258 ? 11.398 -12.484 -26.641 1 90.62 258 LYS A N 1
ATOM 1920 C CA . LYS A 1 258 ? 11.805 -13.688 -27.359 1 90.62 258 LYS A CA 1
ATOM 1921 C C . LYS A 1 258 ? 12.164 -14.812 -26.391 1 90.62 258 LYS A C 1
ATOM 1923 O O . LYS A 1 258 ? 11.742 -15.961 -26.562 1 90.62 258 LYS A O 1
ATOM 1928 N N . VAL A 1 259 ? 12.883 -14.445 -25.391 1 89.94 259 VAL A N 1
ATOM 1929 C CA . VAL A 1 259 ? 13.312 -15.414 -24.391 1 89.94 259 VAL A CA 1
ATOM 1930 C C . VAL A 1 259 ? 12.094 -16.016 -23.688 1 89.94 259 VAL A C 1
ATOM 1932 O O . VAL A 1 259 ? 12 -17.219 -23.516 1 89.94 259 VAL A O 1
ATOM 1935 N N . LEU A 1 260 ? 11.172 -15.133 -23.297 1 90.56 260 LEU A N 1
ATOM 1936 C CA . LEU A 1 260 ? 9.984 -15.547 -22.562 1 90.56 260 LEU A CA 1
ATOM 1937 C C . LEU A 1 260 ? 9.062 -16.391 -23.438 1 90.56 260 LEU A C 1
ATOM 1939 O O . LEU A 1 260 ? 8.469 -17.359 -22.969 1 90.56 260 LEU A O 1
ATOM 1943 N N . HIS A 1 261 ? 9.008 -16.016 -24.688 1 86.5 261 HIS A N 1
ATOM 1944 C CA . HIS A 1 261 ? 8.172 -16.766 -25.625 1 86.5 261 HIS A CA 1
ATOM 1945 C C . HIS A 1 261 ? 8.734 -18.172 -25.844 1 86.5 261 HIS A C 1
ATOM 1947 O O . HIS A 1 261 ? 7.977 -19.109 -26.062 1 86.5 261 HIS A O 1
ATOM 1953 N N . ALA A 1 262 ? 9.984 -18.25 -25.828 1 81.06 262 ALA A N 1
ATOM 1954 C CA . ALA A 1 262 ? 10.633 -19.547 -26.078 1 81.06 262 ALA A CA 1
ATOM 1955 C C . ALA A 1 262 ? 10.43 -20.484 -24.891 1 81.06 262 ALA A C 1
ATOM 1957 O O . ALA A 1 262 ? 10.398 -21.703 -25.078 1 81.06 262 ALA A O 1
ATOM 1958 N N . GLN A 1 263 ? 10.328 -19.984 -23.781 1 69.25 263 GLN A N 1
ATOM 1959 C CA . GLN A 1 263 ? 10.281 -20.797 -22.562 1 69.25 263 GLN A CA 1
ATOM 1960 C C . GLN A 1 263 ? 8.844 -21.031 -22.109 1 69.25 263 GLN A C 1
ATOM 1962 O O . GLN A 1 263 ? 8.562 -22 -21.391 1 69.25 263 GLN A O 1
ATOM 1967 N N . ALA A 1 264 ? 8.242 -19.984 -22.219 1 62.62 264 ALA A N 1
ATOM 1968 C CA . ALA A 1 264 ? 6.906 -20.062 -21.641 1 62.62 264 ALA A CA 1
ATOM 1969 C C . ALA A 1 264 ? 5.883 -20.5 -22.672 1 62.62 264 ALA A C 1
ATOM 1971 O O . ALA A 1 264 ? 5.93 -20.062 -23.828 1 62.62 264 ALA A O 1
ATOM 1972 N N . GLU A 1 265 ? 5.656 -21.688 -22.531 1 54.47 265 GLU A N 1
ATOM 1973 C CA . GLU A 1 265 ? 4.531 -21.984 -23.406 1 54.47 265 GLU A CA 1
ATOM 1974 C C . GLU A 1 265 ? 3.586 -20.797 -23.516 1 54.47 265 GLU A C 1
ATOM 1976 O O . GLU A 1 265 ? 3.764 -19.797 -22.828 1 54.47 265 GLU A O 1
ATOM 1981 N N . SER A 1 266 ? 2.146 -21.031 -23.719 1 51.72 266 SER A N 1
ATOM 1982 C CA . SER A 1 266 ? 0.924 -20.562 -24.359 1 51.72 266 SER A CA 1
ATOM 1983 C C . SER A 1 266 ? 0.49 -19.203 -23.781 1 51.72 266 SER A C 1
ATOM 1985 O O . SER A 1 266 ? -0.404 -18.562 -24.328 1 51.72 266 SER A O 1
ATOM 1987 N N . ASP A 1 267 ? 0.852 -18.625 -22.453 1 63.31 267 ASP A N 1
ATOM 1988 C CA . ASP A 1 267 ? -0.124 -17.578 -22.156 1 63.31 267 ASP A CA 1
ATOM 1989 C C . ASP A 1 267 ? 0.48 -16.188 -22.359 1 63.31 267 ASP A C 1
ATOM 1991 O O . ASP A 1 267 ? 1.114 -15.648 -21.453 1 63.31 267 ASP A O 1
ATOM 1995 N N . MET A 1 268 ? 0.458 -15.688 -23.656 1 75.69 268 MET A N 1
ATOM 1996 C CA . MET A 1 268 ? 0.914 -14.367 -24.109 1 75.69 268 MET A CA 1
ATOM 1997 C C . MET A 1 268 ? 0.516 -13.289 -23.094 1 75.69 268 MET A C 1
ATOM 1999 O O . MET A 1 268 ? 1.243 -12.312 -22.906 1 75.69 268 MET A O 1
ATOM 2003 N N . SER A 1 269 ? -0.529 -13.625 -22.438 1 78.62 269 SER A N 1
ATOM 2004 C CA . SER A 1 269 ? -1.02 -12.633 -21.484 1 78.62 269 SER A CA 1
ATOM 2005 C C . SER A 1 269 ? -0.09 -12.516 -20.281 1 78.62 269 SER A C 1
ATOM 2007 O O . SER A 1 269 ? 0.169 -11.414 -19.797 1 78.62 269 SER A O 1
ATOM 2009 N N . GLU A 1 270 ? 0.505 -13.602 -19.875 1 84.94 270 GLU A N 1
ATOM 2010 C CA . GLU A 1 270 ? 1.412 -13.578 -18.734 1 84.94 270 GLU A CA 1
ATOM 2011 C C . GLU A 1 270 ? 2.734 -12.906 -19.078 1 84.94 270 GLU A C 1
ATOM 2013 O O . GLU A 1 270 ? 3.334 -12.227 -18.25 1 84.94 270 GLU A O 1
ATOM 2018 N N . ILE A 1 271 ? 3.09 -13.07 -20.328 1 88.81 271 ILE A N 1
ATOM 2019 C CA . ILE A 1 271 ? 4.328 -12.453 -20.797 1 88.81 271 ILE A CA 1
ATOM 2020 C C . ILE A 1 271 ? 4.188 -10.938 -20.781 1 88.81 271 ILE A C 1
ATOM 2022 O O . ILE A 1 271 ? 5.098 -10.227 -20.344 1 88.81 271 ILE A O 1
ATOM 2026 N N . GLN A 1 272 ? 3.061 -10.477 -21.234 1 90.75 272 GLN A N 1
ATOM 2027 C CA . GLN A 1 272 ? 2.832 -9.039 -21.266 1 90.75 272 GLN A CA 1
ATOM 2028 C C . GLN A 1 272 ? 2.861 -8.453 -19.859 1 90.75 272 GLN A C 1
ATOM 2030 O O . GLN A 1 272 ? 3.414 -7.371 -19.641 1 90.75 272 GLN A O 1
ATOM 2035 N N . TYR A 1 273 ? 2.26 -9.203 -18.922 1 92.25 273 TYR A N 1
ATOM 2036 C CA . TYR A 1 273 ? 2.289 -8.766 -17.516 1 92.25 273 TYR A CA 1
ATOM 2037 C C . TYR A 1 273 ? 3.723 -8.656 -17.016 1 92.25 273 TYR A C 1
ATOM 2039 O O . TYR A 1 273 ? 4.086 -7.664 -16.375 1 92.25 273 TYR A O 1
ATOM 2047 N N . LEU A 1 274 ? 4.457 -9.602 -17.328 1 94.5 274 LEU A N 1
ATOM 2048 C CA . LEU A 1 274 ? 5.844 -9.648 -16.875 1 94.5 274 LEU A CA 1
ATOM 2049 C C . LEU A 1 274 ? 6.648 -8.5 -17.484 1 94.5 274 LEU A C 1
ATOM 2051 O O . LEU A 1 274 ? 7.426 -7.848 -16.781 1 94.5 274 LEU A O 1
ATOM 2055 N N . LEU A 1 275 ? 6.434 -8.266 -18.766 1 95.44 275 LEU A N 1
ATOM 2056 C CA . LEU A 1 275 ? 7.141 -7.191 -19.469 1 95.44 275 LEU A CA 1
ATOM 2057 C C . LEU A 1 275 ? 6.746 -5.828 -18.906 1 95.44 275 LEU A C 1
ATOM 2059 O O . LEU A 1 275 ? 7.586 -4.934 -18.781 1 95.44 275 LEU A O 1
ATOM 2063 N N . GLU A 1 276 ? 5.496 -5.676 -18.609 1 96.44 276 GLU A N 1
ATOM 2064 C CA . GLU A 1 276 ? 5.039 -4.43 -18 1 96.44 276 GLU A CA 1
ATOM 2065 C C . GLU A 1 276 ? 5.66 -4.215 -16.625 1 96.44 276 GLU A C 1
ATOM 2067 O O . GLU A 1 276 ? 6.039 -3.096 -16.281 1 96.44 276 GLU A O 1
ATOM 2072 N N . TYR A 1 277 ? 5.762 -5.27 -15.859 1 97.19 277 TYR A N 1
ATOM 2073 C CA . TYR A 1 277 ? 6.406 -5.125 -14.562 1 97.19 277 TYR A CA 1
ATOM 2074 C C . TYR A 1 277 ? 7.867 -4.715 -14.719 1 97.19 277 TYR A C 1
ATOM 2076 O O . TYR A 1 277 ? 8.352 -3.836 -14.008 1 97.19 277 TYR A O 1
ATOM 2084 N N . TYR A 1 278 ? 8.562 -5.312 -15.688 1 97.31 278 TYR A N 1
ATOM 2085 C CA . TYR A 1 278 ? 9.953 -4.945 -15.953 1 97.31 278 TYR A CA 1
ATOM 2086 C C . TYR A 1 278 ? 10.062 -3.479 -16.344 1 97.31 278 TYR A C 1
ATOM 2088 O O . TYR A 1 278 ? 11.039 -2.807 -16.016 1 97.31 278 TYR A O 1
ATOM 2096 N N . SER A 1 279 ? 9.094 -3.047 -17.078 1 97.06 279 SER A N 1
ATOM 2097 C CA . SER A 1 279 ? 9.102 -1.639 -17.469 1 97.06 279 SER A CA 1
ATOM 2098 C C . SER A 1 279 ? 9 -0.731 -16.25 1 97.06 279 SER A C 1
ATOM 2100 O O . SER A 1 279 ? 9.633 0.325 -16.203 1 97.06 279 SER A O 1
ATOM 2102 N N . LEU A 1 280 ? 8.203 -1.1 -15.211 1 97.31 280 LEU A N 1
ATOM 2103 C CA . LEU A 1 280 ? 8.148 -0.354 -13.961 1 97.31 280 LEU A CA 1
ATOM 2104 C C . LEU A 1 280 ? 9.516 -0.32 -13.289 1 97.31 280 LEU A C 1
ATOM 2106 O O . LEU A 1 280 ? 9.922 0.71 -12.742 1 97.31 280 LEU A O 1
ATOM 2110 N N . VAL A 1 281 ? 10.164 -1.471 -13.328 1 96.69 281 VAL A N 1
ATOM 2111 C CA . VAL A 1 281 ? 11.5 -1.552 -12.75 1 96.69 281 VAL A CA 1
ATOM 2112 C C . VAL A 1 281 ? 12.422 -0.552 -13.445 1 96.69 281 VAL A C 1
ATOM 2114 O O . VAL A 1 281 ? 13.094 0.239 -12.781 1 96.69 281 VAL A O 1
ATOM 2117 N N . ARG A 1 282 ? 12.414 -0.492 -14.727 1 94.75 282 ARG A N 1
ATOM 2118 C CA . ARG A 1 282 ? 13.297 0.356 -15.516 1 94.75 282 ARG A CA 1
ATOM 2119 C C . ARG A 1 282 ? 12.969 1.831 -15.32 1 94.75 282 ARG A C 1
ATOM 2121 O O . ARG A 1 282 ? 13.82 2.697 -15.523 1 94.75 282 ARG A O 1
ATOM 2128 N N . GLU A 1 283 ? 11.781 2.074 -14.945 1 94.06 283 GLU A N 1
ATOM 2129 C CA . GLU A 1 283 ? 11.359 3.453 -14.711 1 94.06 283 GLU A CA 1
ATOM 2130 C C . GLU A 1 283 ? 11.711 3.896 -13.289 1 94.06 283 GLU A C 1
ATOM 2132 O O . GLU A 1 283 ? 11.422 5.031 -12.898 1 94.06 283 GLU A O 1
ATOM 2137 N N . GLY A 1 284 ? 12.289 3.029 -12.492 1 93.19 284 GLY A N 1
ATOM 2138 C CA . GLY A 1 284 ? 12.672 3.355 -11.125 1 93.19 284 GLY A CA 1
ATOM 2139 C C . GLY A 1 284 ? 11.492 3.387 -10.172 1 93.19 284 GLY A C 1
ATOM 2140 O O . GLY A 1 284 ? 11.602 3.916 -9.062 1 93.19 284 GLY A O 1
ATOM 2141 N N . LYS A 1 285 ? 10.398 2.75 -10.547 1 95.88 285 LYS A N 1
ATOM 2142 C CA . LYS A 1 285 ? 9.164 2.852 -9.766 1 95.88 285 LYS A CA 1
ATOM 2143 C C . LYS A 1 285 ? 9.07 1.724 -8.742 1 95.88 285 LYS A C 1
ATOM 2145 O O . LYS A 1 285 ? 8.156 1.71 -7.91 1 95.88 285 LYS A O 1
ATOM 2150 N N . THR A 1 286 ? 10.07 0.804 -8.758 1 96.75 286 THR A N 1
ATOM 2151 C CA . THR A 1 286 ? 9.961 -0.353 -7.875 1 96.75 286 THR A CA 1
ATOM 2152 C C . THR A 1 286 ? 11.078 -0.337 -6.828 1 96.75 286 THR A C 1
ATOM 2154 O O . THR A 1 286 ? 11.43 -1.38 -6.273 1 96.75 286 THR A O 1
ATOM 2157 N N . ASN A 1 287 ? 11.672 0.843 -6.555 1 96.75 287 ASN A N 1
ATOM 2158 C CA . ASN A 1 287 ? 12.758 0.988 -5.59 1 96.75 287 ASN A CA 1
ATOM 2159 C C . ASN A 1 287 ? 12.234 1.096 -4.164 1 96.75 287 ASN A C 1
ATOM 2161 O O . ASN A 1 287 ? 12.547 2.051 -3.449 1 96.75 287 ASN A O 1
ATOM 2165 N N . TYR A 1 288 ? 11.477 0.064 -3.73 1 97.62 288 TYR A N 1
ATOM 2166 C CA . TYR A 1 288 ? 10.922 -0.018 -2.383 1 97.62 288 TYR A CA 1
ATOM 2167 C C . TYR A 1 288 ? 10.703 -1.469 -1.971 1 97.62 288 TYR A C 1
ATOM 2169 O O . TYR A 1 288 ? 10.688 -2.365 -2.816 1 97.62 288 TYR A O 1
ATOM 2177 N N . ILE A 1 289 ? 10.648 -1.672 -0.708 1 97.94 289 ILE A N 1
ATOM 2178 C CA . ILE A 1 289 ? 10.109 -2.928 -0.193 1 97.94 289 ILE A CA 1
ATOM 2179 C C . ILE A 1 289 ? 8.844 -2.656 0.61 1 97.94 289 ILE A C 1
ATOM 2181 O O . ILE A 1 289 ? 8.586 -1.52 1.012 1 97.94 289 ILE A O 1
ATOM 2185 N N . SER A 1 290 ? 8.039 -3.641 0.716 1 98.44 290 SER A N 1
ATOM 2186 C CA . SER A 1 290 ? 6.859 -3.676 1.572 1 98.44 290 SER A CA 1
ATOM 2187 C C . SER A 1 290 ? 6.758 -5 2.316 1 98.44 290 SER A C 1
ATOM 2189 O O . SER A 1 290 ? 6.176 -5.961 1.808 1 98.44 290 SER A O 1
ATOM 2191 N N . THR A 1 291 ? 7.277 -5.039 3.557 1 98.62 291 THR A N 1
ATOM 2192 C CA . THR A 1 291 ? 7.348 -6.289 4.305 1 98.62 291 THR A CA 1
ATOM 2193 C C . THR A 1 291 ? 6.562 -6.184 5.609 1 98.62 291 THR A C 1
ATOM 2195 O O . THR A 1 291 ? 6.418 -7.172 6.332 1 98.62 291 THR A O 1
ATOM 2198 N N . THR A 1 292 ? 6.012 -5.016 5.879 1 98.19 292 THR A N 1
ATOM 2199 C CA . THR A 1 292 ? 5.367 -4.789 7.168 1 98.19 292 THR A CA 1
ATOM 2200 C C . THR A 1 292 ? 4.152 -5.695 7.328 1 98.19 292 THR A C 1
ATOM 2202 O O . THR A 1 292 ? 3.904 -6.223 8.414 1 98.19 292 THR A O 1
ATOM 2205 N N . ALA A 1 293 ? 3.381 -5.863 6.238 1 98.25 293 ALA A N 1
ATOM 2206 C CA . ALA A 1 293 ? 2.209 -6.734 6.32 1 98.25 293 ALA A CA 1
ATOM 2207 C C . ALA A 1 293 ? 2.619 -8.18 6.574 1 98.25 293 ALA A C 1
ATOM 2209 O O . ALA A 1 293 ? 1.972 -8.891 7.352 1 98.25 293 ALA A O 1
ATOM 2210 N N . PHE A 1 294 ? 3.695 -8.625 5.895 1 98.69 294 PHE A N 1
ATOM 2211 C CA . PHE A 1 294 ? 4.18 -9.984 6.113 1 98.69 294 PHE A CA 1
ATOM 2212 C C . PHE A 1 294 ? 4.539 -10.195 7.582 1 98.69 294 PHE A C 1
ATOM 2214 O O . PHE A 1 294 ? 4.129 -11.188 8.188 1 98.69 294 PHE A O 1
ATOM 2221 N N . HIS A 1 295 ? 5.285 -9.227 8.133 1 98.44 295 HIS A N 1
ATOM 2222 C CA . HIS A 1 295 ? 5.684 -9.305 9.531 1 98.44 295 HIS A CA 1
ATOM 2223 C C . HIS A 1 295 ? 4.465 -9.336 10.453 1 98.44 295 HIS A C 1
ATOM 2225 O O . HIS A 1 295 ? 4.383 -10.172 11.352 1 98.44 295 HIS A O 1
ATOM 2231 N N . ASP A 1 296 ? 3.578 -8.484 10.18 1 97.94 296 ASP A N 1
ATOM 2232 C CA . ASP A 1 296 ? 2.42 -8.32 11.055 1 97.94 296 ASP A CA 1
ATOM 2233 C C . ASP A 1 296 ? 1.53 -9.562 11.023 1 97.94 296 ASP A C 1
ATOM 2235 O O . ASP A 1 296 ? 0.971 -9.953 12.047 1 97.94 296 ASP A O 1
ATOM 2239 N N . VAL A 1 297 ? 1.373 -10.258 9.859 1 97.94 297 VAL A N 1
ATOM 2240 C CA . VAL A 1 297 ? 0.453 -11.367 9.664 1 97.94 297 VAL A CA 1
ATOM 2241 C C . VAL A 1 297 ? 1.11 -12.672 10.125 1 97.94 297 VAL A C 1
ATOM 2243 O O . VAL A 1 297 ? 0.48 -13.484 10.805 1 97.94 297 VAL A O 1
ATOM 2246 N N . THR A 1 298 ? 2.432 -12.852 9.828 1 97.88 298 THR A N 1
ATOM 2247 C CA . THR A 1 298 ? 3.027 -14.172 9.992 1 97.88 298 THR A CA 1
ATOM 2248 C C . THR A 1 298 ? 3.961 -14.195 11.195 1 97.88 298 THR A C 1
ATOM 2250 O O . THR A 1 298 ? 4.293 -15.266 11.711 1 97.88 298 THR A O 1
ATOM 2253 N N . GLY A 1 299 ? 4.445 -13 11.586 1 96.94 299 GLY A N 1
ATOM 2254 C CA . GLY A 1 299 ? 5.457 -12.938 12.625 1 96.94 299 GLY A CA 1
ATOM 2255 C C . GLY A 1 299 ? 6.84 -13.32 12.141 1 96.94 299 GLY A C 1
ATOM 2256 O O . GLY A 1 299 ? 7.797 -13.336 12.914 1 96.94 299 GLY A O 1
ATOM 2257 N N . GLY A 1 300 ? 6.941 -13.586 10.867 1 97.19 300 GLY A N 1
ATOM 2258 C CA . GLY A 1 300 ? 8.203 -14.055 10.32 1 97.19 300 GLY A CA 1
ATOM 2259 C C . GLY A 1 300 ? 8.883 -13.031 9.43 1 97.19 300 GLY A C 1
ATOM 2260 O O . GLY A 1 300 ? 8.539 -11.852 9.453 1 97.19 300 GLY A O 1
ATOM 2261 N N . HIS A 1 301 ? 9.961 -13.43 8.789 1 97.69 301 HIS A N 1
ATOM 2262 C CA . HIS A 1 301 ? 10.719 -12.648 7.816 1 97.69 301 HIS A CA 1
ATOM 2263 C C . HIS A 1 301 ? 10.664 -13.289 6.43 1 97.69 301 HIS A C 1
ATOM 2265 O O . HIS A 1 301 ? 10.867 -14.492 6.289 1 97.69 301 HIS A O 1
ATOM 2271 N N . PRO A 1 302 ? 10.289 -12.5 5.391 1 98.25 302 PRO A N 1
ATOM 2272 C CA . PRO A 1 302 ? 10.227 -13.094 4.051 1 98.25 302 PRO A CA 1
ATOM 2273 C C . PRO A 1 302 ? 11.539 -13.742 3.633 1 98.25 302 PRO A C 1
ATOM 2275 O O . PRO A 1 302 ? 12.602 -13.383 4.148 1 98.25 302 PRO A O 1
ATOM 2278 N N . GLU A 1 303 ? 11.438 -14.625 2.754 1 98.25 303 GLU A N 1
ATOM 2279 C CA . GLU A 1 303 ? 12.586 -15.375 2.271 1 98.25 303 GLU A CA 1
ATOM 2280 C C . GLU A 1 303 ? 13.594 -14.469 1.563 1 98.25 303 GLU A C 1
ATOM 2282 O O . GLU A 1 303 ? 13.211 -13.648 0.729 1 98.25 303 GLU A O 1
ATOM 2287 N N . GLU A 1 304 ? 14.891 -14.617 1.913 1 97.44 304 GLU A N 1
ATOM 2288 C CA . GLU A 1 304 ? 15.961 -13.867 1.27 1 97.44 304 GLU A CA 1
ATOM 2289 C C . GLU A 1 304 ? 16.344 -14.484 -0.074 1 97.44 304 GLU A C 1
ATOM 2291 O O . GLU A 1 304 ? 16.234 -15.695 -0.254 1 97.44 304 GLU A O 1
ATOM 2296 N N . PRO A 1 305 ? 16.875 -13.648 -0.975 1 96.94 305 PRO A N 1
ATOM 2297 C CA . PRO A 1 305 ? 17.172 -14.125 -2.326 1 96.94 305 PRO A CA 1
ATOM 2298 C C . PRO A 1 305 ? 18.141 -15.312 -2.332 1 96.94 305 PRO A C 1
ATOM 2300 O O . PRO A 1 305 ? 17.906 -16.297 -3.039 1 96.94 305 PRO A O 1
ATOM 2303 N N . PRO A 1 306 ? 19.234 -15.336 -1.516 1 96.12 306 PRO A N 1
ATOM 2304 C CA . PRO A 1 306 ? 20.109 -16.516 -1.551 1 96.12 306 PRO A CA 1
ATOM 2305 C C . PRO A 1 306 ? 19.375 -17.797 -1.17 1 96.12 306 PRO A C 1
ATOM 2307 O O . PRO A 1 306 ? 19.625 -18.859 -1.754 1 96.12 306 PRO A O 1
ATOM 2310 N N . ASP A 1 307 ? 18.5 -17.719 -0.209 1 97.19 307 ASP A N 1
ATOM 2311 C CA . ASP A 1 307 ? 17.734 -18.891 0.22 1 97.19 307 ASP A CA 1
ATOM 2312 C C . ASP A 1 307 ? 16.812 -19.375 -0.892 1 97.19 307 ASP A C 1
ATOM 2314 O O . ASP A 1 307 ? 16.641 -20.594 -1.078 1 97.19 307 ASP A O 1
ATOM 2318 N N . PHE A 1 308 ? 16.281 -18.5 -1.618 1 97.81 308 PHE A N 1
ATOM 2319 C CA . PHE A 1 308 ? 15.453 -18.859 -2.758 1 97.81 308 PHE A CA 1
ATOM 2320 C C . PHE A 1 308 ? 16.25 -19.641 -3.787 1 97.81 308 PHE A C 1
ATOM 2322 O O . PHE A 1 308 ? 15.797 -20.703 -4.254 1 97.81 308 PHE A O 1
ATOM 2329 N N . PHE A 1 309 ? 17.406 -19.141 -4.156 1 97.19 309 PHE A N 1
ATOM 2330 C CA . PHE A 1 309 ? 18.219 -19.781 -5.18 1 97.19 309 PHE A CA 1
ATOM 2331 C C . PHE A 1 309 ? 18.703 -21.141 -4.695 1 97.19 309 PHE A C 1
ATOM 2333 O O . PHE A 1 309 ? 18.859 -22.078 -5.488 1 97.19 309 PHE A O 1
ATOM 2340 N N . LYS A 1 310 ? 18.938 -21.234 -3.406 1 96.75 310 LYS A N 1
ATOM 2341 C CA . LYS A 1 310 ? 19.312 -22.516 -2.844 1 96.75 310 LYS A CA 1
ATOM 2342 C C . LYS A 1 310 ? 18.172 -23.531 -3.008 1 96.75 310 LYS A C 1
ATOM 2344 O O . LYS A 1 310 ? 18.422 -24.688 -3.383 1 96.75 310 LYS A O 1
ATOM 2349 N N . GLU A 1 311 ? 17 -23.094 -2.76 1 96.19 311 GLU A N 1
ATOM 2350 C CA . GLU A 1 311 ? 15.82 -23.953 -2.865 1 96.19 311 GLU A CA 1
ATOM 2351 C C . GLU A 1 311 ? 15.609 -24.422 -4.301 1 96.19 311 GLU A C 1
ATOM 2353 O O . GLU A 1 311 ? 15.148 -25.531 -4.535 1 96.19 311 GLU A O 1
ATOM 2358 N N . TYR A 1 312 ? 15.969 -23.594 -5.27 1 96.25 312 TYR A N 1
ATOM 2359 C CA . TYR A 1 312 ? 15.727 -23.906 -6.676 1 96.25 312 TYR A CA 1
ATOM 2360 C C . TYR A 1 312 ? 17.031 -24.156 -7.41 1 96.25 312 TYR A C 1
ATOM 2362 O O . TYR A 1 312 ? 17.125 -23.938 -8.625 1 96.25 312 TYR A O 1
ATOM 2370 N N . ALA A 1 313 ? 18.016 -24.578 -6.695 1 95.12 313 ALA A N 1
ATOM 2371 C CA . ALA A 1 313 ? 19.375 -24.703 -7.223 1 95.12 313 ALA A CA 1
ATOM 2372 C C . ALA A 1 313 ? 19.391 -25.562 -8.484 1 95.12 313 ALA A C 1
ATOM 2374 O O . ALA A 1 313 ? 20.078 -25.25 -9.453 1 95.12 313 ALA A O 1
ATOM 2375 N N . GLN A 1 314 ? 18.578 -26.594 -8.586 1 92.94 314 GLN A N 1
ATOM 2376 C CA . GLN A 1 314 ? 18.578 -27.531 -9.695 1 92.94 314 GLN A CA 1
ATOM 2377 C C . GLN A 1 314 ? 18.125 -26.844 -10.992 1 92.94 314 GLN A C 1
ATOM 2379 O O . GLN A 1 314 ? 18.516 -27.266 -12.086 1 92.94 314 GLN A O 1
ATOM 2384 N N . SER A 1 315 ? 17.359 -25.797 -10.781 1 93.62 315 SER A N 1
ATOM 2385 C CA . SER A 1 315 ? 16.828 -25.109 -11.953 1 93.62 315 SER A CA 1
ATOM 2386 C C . SER A 1 315 ? 17.859 -24.125 -12.523 1 93.62 315 SER A C 1
ATOM 2388 O O . SER A 1 315 ? 17.688 -23.625 -13.633 1 93.62 315 SER A O 1
ATOM 2390 N N . PHE A 1 316 ? 18.922 -23.953 -11.781 1 93.44 316 PHE A N 1
ATOM 2391 C CA . PHE A 1 316 ? 19.844 -22.906 -12.203 1 93.44 316 PHE A CA 1
ATOM 2392 C C . PHE A 1 316 ? 21.234 -23.453 -12.414 1 93.44 316 PHE A C 1
ATOM 2394 O O . PHE A 1 316 ? 22.078 -22.828 -13.055 1 93.44 316 PHE A O 1
ATOM 2401 N N . HIS A 1 317 ? 21.516 -24.672 -11.898 1 89 317 HIS A N 1
ATOM 2402 C CA . HIS A 1 317 ? 22.828 -25.266 -12.023 1 89 317 HIS A CA 1
ATOM 2403 C C . HIS A 1 317 ? 23.219 -25.484 -13.484 1 89 317 HIS A C 1
ATOM 2405 O O . HIS A 1 317 ? 22.406 -26 -14.266 1 89 317 HIS A O 1
ATOM 2411 N N . GLN A 1 318 ? 24.469 -25.062 -13.711 1 84.31 318 GLN A N 1
ATOM 2412 C CA . GLN A 1 318 ? 24.969 -25.188 -15.078 1 84.31 318 GLN A CA 1
ATOM 2413 C C . GLN A 1 318 ? 25.125 -26.656 -15.469 1 84.31 318 GLN A C 1
ATOM 2415 O O . GLN A 1 318 ? 25.562 -27.469 -14.664 1 84.31 318 GLN A O 1
ATOM 2420 N N . LYS A 1 319 ? 24.578 -27.031 -16.562 1 74 319 LYS A N 1
ATOM 2421 C CA . LYS A 1 319 ? 24.734 -28.375 -17.094 1 74 319 LYS A CA 1
ATOM 2422 C C . LYS A 1 319 ? 26.141 -28.578 -17.641 1 74 319 LYS A C 1
ATOM 2424 O O . LYS A 1 319 ? 26.672 -27.719 -18.344 1 74 319 LYS A O 1
ATOM 2429 N N . ARG A 1 320 ? 27.047 -29.266 -16.859 1 60.56 320 ARG A N 1
ATOM 2430 C CA . ARG A 1 320 ? 28.391 -29.609 -17.312 1 60.56 320 ARG A CA 1
ATOM 2431 C C . ARG A 1 320 ? 28.344 -30.297 -18.672 1 60.56 320 ARG A C 1
ATOM 2433 O O . ARG A 1 320 ? 27.578 -31.234 -18.875 1 60.56 320 ARG A O 1
ATOM 2440 N N . SER A 1 321 ? 28.578 -29.547 -19.719 1 50.56 321 SER A N 1
ATOM 2441 C CA . SER A 1 321 ? 28.875 -30.219 -20.969 1 50.56 321 SER A CA 1
ATOM 2442 C C . SER A 1 321 ? 29.906 -31.328 -20.781 1 50.56 321 SER A C 1
ATOM 2444 O O . SER A 1 321 ? 30.953 -31.109 -20.156 1 50.56 321 SER A O 1
ATOM 2446 N N . HIS A 1 322 ? 29.594 -32.5 -20.719 1 40.09 322 HIS A N 1
ATOM 2447 C CA . HIS A 1 322 ? 30.562 -33.562 -20.891 1 40.09 322 HIS A CA 1
ATOM 2448 C C . HIS A 1 322 ? 31.469 -33.312 -22.094 1 40.09 322 HIS A C 1
ATOM 2450 O O . HIS A 1 322 ? 31.016 -33.375 -23.234 1 40.09 322 HIS A O 1
ATOM 2456 N N . LYS A 1 323 ? 32.406 -32.438 -22.203 1 44.5 323 LYS A N 1
ATOM 2457 C CA . LYS A 1 323 ? 33.469 -32.625 -23.188 1 44.5 323 LYS A CA 1
ATOM 2458 C C . LYS A 1 323 ? 34.031 -34.031 -23.094 1 44.5 323 LYS A C 1
ATOM 2460 O O . LYS A 1 323 ? 34.469 -34.469 -22.016 1 44.5 323 LYS A O 1
ATOM 2465 N N . LYS A 1 324 ? 33.562 -34.969 -23.953 1 40.62 324 LYS A N 1
ATOM 2466 C CA . LYS A 1 324 ? 34.312 -36.188 -24.312 1 40.62 324 LYS A CA 1
ATOM 2467 C C . LYS A 1 324 ? 35.812 -35.938 -24.297 1 40.62 324 LYS A C 1
ATOM 2469 O O . LYS A 1 324 ? 36.312 -35.062 -25 1 40.62 324 LYS A O 1
ATOM 2474 N N . ARG A 1 325 ? 36.406 -36.094 -23.312 1 35.91 325 ARG A N 1
ATOM 2475 C CA . ARG A 1 325 ? 37.844 -36.25 -23.438 1 35.91 325 ARG A CA 1
ATOM 2476 C C . ARG A 1 325 ? 38.188 -37.219 -24.562 1 35.91 325 ARG A C 1
ATOM 2478 O O . ARG A 1 325 ? 37.906 -38.406 -24.469 1 35.91 325 ARG A O 1
ATOM 2485 N N . LYS A 1 326 ? 38.031 -36.688 -25.75 1 39.31 326 LYS A N 1
ATOM 2486 C CA . LYS A 1 326 ? 38.844 -37.344 -26.781 1 39.31 326 LYS A CA 1
ATOM 2487 C C . LYS A 1 326 ? 40.281 -37.531 -26.312 1 39.31 326 LYS A C 1
ATOM 2489 O O . LYS A 1 326 ? 41 -36.531 -26.188 1 39.31 326 LYS A O 1
ATOM 2494 N N . ARG A 1 327 ? 40.438 -38.438 -25.219 1 27.22 327 ARG A N 1
ATOM 2495 C CA . ARG A 1 327 ? 41.688 -39.125 -25.469 1 27.22 327 ARG A CA 1
ATOM 2496 C C . ARG A 1 327 ? 41.562 -40.094 -26.641 1 27.22 327 ARG A C 1
ATOM 2498 O O . ARG A 1 327 ? 40.5 -40.719 -26.797 1 27.22 327 ARG A O 1
ATOM 2505 N N . MET B 1 1 ? 27.109 9.484 16.422 1 58.5 1 MET B N 1
ATOM 2506 C CA . MET B 1 1 ? 26.688 10.891 16.469 1 58.5 1 MET B CA 1
ATOM 2507 C C . MET B 1 1 ? 25.172 11.008 16.516 1 58.5 1 MET B C 1
ATOM 2509 O O . MET B 1 1 ? 24.469 10.141 16.016 1 58.5 1 MET B O 1
ATOM 2513 N N . SER B 1 2 ? 24.656 11.977 17.312 1 84.75 2 SER B N 1
ATOM 2514 C CA . SER B 1 2 ? 23.219 12.125 17.469 1 84.75 2 SER B CA 1
ATOM 2515 C C . SER B 1 2 ? 22.562 12.562 16.156 1 84.75 2 SER B C 1
ATOM 2517 O O . SER B 1 2 ? 23.188 13.25 15.344 1 84.75 2 SER B O 1
ATOM 2519 N N . ARG B 1 3 ? 21.453 12.164 15.773 1 92.5 3 ARG B N 1
ATOM 2520 C CA . ARG B 1 3 ? 20.703 12.406 14.531 1 92.5 3 ARG B CA 1
ATOM 2521 C C . ARG B 1 3 ? 20.406 13.891 14.367 1 92.5 3 ARG B C 1
ATOM 2523 O O . ARG B 1 3 ? 19.922 14.539 15.297 1 92.5 3 ARG B O 1
ATOM 2530 N N . GLN B 1 4 ? 20.875 14.5 13.289 1 96.81 4 GLN B N 1
ATOM 2531 C CA . GLN B 1 4 ? 20.469 15.836 12.867 1 96.81 4 GLN B CA 1
ATOM 2532 C C . GLN B 1 4 ? 19.297 15.766 11.883 1 96.81 4 GLN B C 1
ATOM 2534 O O . GLN B 1 4 ? 19.484 15.391 10.727 1 96.81 4 GLN B O 1
ATOM 2539 N N . LEU B 1 5 ? 18.188 16.219 12.312 1 98.44 5 LEU B N 1
ATOM 2540 C CA . LEU B 1 5 ? 16.953 15.992 11.57 1 98.44 5 LEU B CA 1
ATOM 2541 C C . LEU B 1 5 ? 16.438 17.281 10.938 1 98.44 5 LEU B C 1
ATOM 2543 O O . LEU B 1 5 ? 16.391 18.328 11.594 1 98.44 5 LEU B O 1
ATOM 2547 N N . CYS B 1 6 ? 16.125 17.219 9.664 1 98.88 6 CYS B N 1
ATOM 2548 C CA . CYS B 1 6 ? 15.453 18.312 8.961 1 98.88 6 CYS B CA 1
ATOM 2549 C C . CYS B 1 6 ? 14.023 17.922 8.602 1 98.88 6 CYS B C 1
ATOM 2551 O O . CYS B 1 6 ? 13.789 16.859 8.023 1 98.88 6 CYS B O 1
ATOM 2553 N N . ILE B 1 7 ? 13.078 18.688 8.914 1 98.94 7 ILE B N 1
ATOM 2554 C CA . ILE B 1 7 ? 11.68 18.469 8.562 1 98.94 7 ILE B CA 1
ATOM 2555 C C . ILE B 1 7 ? 11.172 19.609 7.688 1 98.94 7 ILE B C 1
ATOM 2557 O O . ILE B 1 7 ? 11.227 20.781 8.086 1 98.94 7 ILE B O 1
ATOM 2561 N N . THR B 1 8 ? 10.688 19.25 6.48 1 98.81 8 THR B N 1
ATOM 2562 C CA . THR B 1 8 ? 10.156 20.281 5.594 1 98.81 8 THR B CA 1
ATOM 2563 C C . THR B 1 8 ? 8.703 20.609 5.949 1 98.81 8 THR B C 1
ATOM 2565 O O . THR B 1 8 ? 8.055 19.844 6.672 1 98.81 8 THR B O 1
ATOM 2568 N N . SER B 1 9 ? 8.227 21.766 5.418 1 98.19 9 SER B N 1
ATOM 2569 C CA . SER B 1 9 ? 6.859 22.203 5.641 1 98.19 9 SER B CA 1
ATOM 2570 C C . SER B 1 9 ? 6.473 22.109 7.109 1 98.19 9 SER B C 1
ATOM 2572 O O . SER B 1 9 ? 5.383 21.641 7.441 1 98.19 9 SER B O 1
ATOM 2574 N N . VAL B 1 10 ? 7.395 22.562 7.953 1 98.44 10 VAL B N 1
ATOM 2575 C CA . VAL B 1 10 ? 7.23 22.375 9.391 1 98.44 10 VAL B CA 1
ATOM 2576 C C . VAL B 1 10 ? 6.129 23.297 9.906 1 98.44 10 VAL B C 1
ATOM 2578 O O . VAL B 1 10 ? 5.582 23.078 10.984 1 98.44 10 VAL B O 1
ATOM 2581 N N . ASP B 1 11 ? 5.777 24.297 9.117 1 97.19 11 ASP B N 1
ATOM 2582 C CA . ASP B 1 11 ? 4.727 25.234 9.477 1 97.19 11 ASP B CA 1
ATOM 2583 C C . ASP B 1 11 ? 3.342 24.641 9.25 1 97.19 11 ASP B C 1
ATOM 2585 O O . ASP B 1 11 ? 2.342 25.172 9.727 1 97.19 11 ASP B O 1
ATOM 2589 N N . GLY B 1 12 ? 3.295 23.484 8.5 1 95.81 12 GLY B N 1
ATOM 2590 C CA . GLY B 1 12 ? 2.031 22.797 8.305 1 95.81 12 GLY B CA 1
ATOM 2591 C C . GLY B 1 12 ? 1.68 21.859 9.445 1 95.81 12 GLY B C 1
ATOM 2592 O O . GLY B 1 12 ? 2.506 21.609 10.328 1 95.81 12 GLY B O 1
ATOM 2593 N N . HIS B 1 13 ? 0.451 21.312 9.453 1 95.94 13 HIS B N 1
ATOM 2594 C CA . HIS B 1 13 ? -0.051 20.469 10.547 1 95.94 13 HIS B CA 1
ATOM 2595 C C . HIS B 1 13 ? 0.789 19.219 10.711 1 95.94 13 HIS B C 1
ATOM 2597 O O . HIS B 1 13 ? 1.171 18.859 11.82 1 95.94 13 HIS B O 1
ATOM 2603 N N . THR B 1 14 ? 1.1 18.547 9.609 1 98 14 THR B N 1
ATOM 2604 C CA . THR B 1 14 ? 1.833 17.297 9.672 1 98 14 THR B CA 1
ATOM 2605 C C . THR B 1 14 ? 3.262 17.516 10.156 1 98 14 THR B C 1
ATOM 2607 O O . THR B 1 14 ? 3.713 16.875 11.102 1 98 14 THR B O 1
ATOM 2610 N N . GLY B 1 15 ? 3.967 18.484 9.5 1 98.69 15 GLY B N 1
ATOM 2611 C CA . GLY B 1 15 ? 5.336 18.766 9.898 1 98.69 15 GLY B CA 1
ATOM 2612 C C . GLY B 1 15 ? 5.453 19.25 11.336 1 98.69 15 GLY B C 1
ATOM 2613 O O . GLY B 1 15 ? 6.355 18.812 12.055 1 98.69 15 GLY B O 1
ATOM 2614 N N . PHE B 1 16 ? 4.559 20.094 11.703 1 98.69 16 PHE B N 1
ATOM 2615 C CA . PHE B 1 16 ? 4.562 20.609 13.062 1 98.69 16 PHE B CA 1
ATOM 2616 C C . PHE B 1 16 ? 4.41 19.469 14.078 1 98.69 16 PHE B C 1
ATOM 2618 O O . PHE B 1 16 ? 5.191 19.375 15.023 1 98.69 16 PHE B O 1
ATOM 2625 N N . LEU B 1 17 ? 3.41 18.625 13.859 1 98.69 17 LEU B N 1
ATOM 2626 C CA . LEU B 1 17 ? 3.107 17.609 14.859 1 98.69 17 LEU B CA 1
ATOM 2627 C C . LEU B 1 17 ? 4.238 16.594 14.961 1 98.69 17 LEU B C 1
ATOM 2629 O O . LEU B 1 17 ? 4.551 16.109 16.047 1 98.69 17 LEU B O 1
ATOM 2633 N N . ILE B 1 18 ? 4.855 16.234 13.836 1 98.88 18 ILE B N 1
ATOM 2634 C CA . ILE B 1 18 ? 5.996 15.32 13.852 1 98.88 18 ILE B CA 1
ATOM 2635 C C . ILE B 1 18 ? 7.133 15.938 14.664 1 98.88 18 ILE B C 1
ATOM 2637 O O . ILE B 1 18 ? 7.695 15.281 15.547 1 98.88 18 ILE B O 1
ATOM 2641 N N . ALA B 1 19 ? 7.449 17.219 14.398 1 98.88 19 ALA B N 1
ATOM 2642 C CA . ALA B 1 19 ? 8.523 17.906 15.109 1 98.88 19 ALA B CA 1
ATOM 2643 C C . ALA B 1 19 ? 8.219 18 16.594 1 98.88 19 ALA B C 1
ATOM 2645 O O . ALA B 1 19 ? 9.07 17.703 17.438 1 98.88 19 ALA B O 1
ATOM 2646 N N . GLU B 1 20 ? 7 18.375 16.875 1 98.81 20 GLU B N 1
ATOM 2647 C CA . GLU B 1 20 ? 6.59 18.516 18.281 1 98.81 20 GLU B CA 1
ATOM 2648 C C . GLU B 1 20 ? 6.699 17.188 19.031 1 98.81 20 GLU B C 1
ATOM 2650 O O . GLU B 1 20 ? 7.234 17.141 20.141 1 98.81 20 GLU B O 1
ATOM 2655 N N . LEU B 1 21 ? 6.184 16.156 18.406 1 98.81 21 LEU B N 1
ATOM 2656 C CA . LEU B 1 21 ? 6.219 14.836 19.016 1 98.81 21 LEU B CA 1
ATOM 2657 C C . LEU B 1 21 ? 7.656 14.422 19.328 1 98.81 21 LEU B C 1
ATOM 2659 O O . LEU B 1 21 ? 7.957 13.984 20.438 1 98.81 21 LEU B O 1
ATOM 2663 N N . ILE B 1 22 ? 8.547 14.602 18.359 1 98.56 22 ILE B N 1
ATOM 2664 C CA . ILE B 1 22 ? 9.93 14.164 18.516 1 98.56 22 ILE B CA 1
ATOM 2665 C C . ILE B 1 22 ? 10.609 14.992 19.609 1 98.56 22 ILE B C 1
ATOM 2667 O O . ILE B 1 22 ? 11.414 14.469 20.391 1 98.56 22 ILE B O 1
ATOM 2671 N N . LEU B 1 23 ? 10.281 16.297 19.703 1 98.44 23 LEU B N 1
ATOM 2672 C CA . LEU B 1 23 ? 10.938 17.203 20.641 1 98.44 23 LEU B CA 1
ATOM 2673 C C . LEU B 1 23 ? 10.43 16.969 22.062 1 98.44 23 LEU B C 1
ATOM 2675 O O . LEU B 1 23 ? 11.164 17.203 23.031 1 98.44 23 LEU B O 1
ATOM 2679 N N . THR B 1 24 ? 9.203 16.438 22.219 1 98.38 24 THR B N 1
ATOM 2680 C CA . THR B 1 24 ? 8.578 16.453 23.547 1 98.38 24 THR B CA 1
ATOM 2681 C C . THR B 1 24 ? 8.5 15.047 24.125 1 98.38 24 THR B C 1
ATOM 2683 O O . THR B 1 24 ? 8.445 14.883 25.344 1 98.38 24 THR B O 1
ATOM 2686 N N . ASP B 1 25 ? 8.414 14.039 23.328 1 98.06 25 ASP B N 1
ATOM 2687 C CA . ASP B 1 25 ? 8.398 12.664 23.828 1 98.06 25 ASP B CA 1
ATOM 2688 C C . ASP B 1 25 ? 9.812 12.164 24.094 1 98.06 25 ASP B C 1
ATOM 2690 O O . ASP B 1 25 ? 10.617 12.039 23.172 1 98.06 25 ASP B O 1
ATOM 2694 N N . PRO B 1 26 ? 10.078 11.75 25.328 1 97.38 26 PRO B N 1
ATOM 2695 C CA . PRO B 1 26 ? 11.445 11.359 25.703 1 97.38 26 PRO B CA 1
ATOM 2696 C C . PRO B 1 26 ? 11.961 10.172 24.891 1 97.38 26 PRO B C 1
ATOM 2698 O O . PRO B 1 26 ? 13.156 10.086 24.609 1 97.38 26 PRO B O 1
ATOM 2701 N N . SER B 1 27 ? 11.07 9.367 24.484 1 95.56 27 SER B N 1
ATOM 2702 C CA . SER B 1 27 ? 11.484 8.172 23.766 1 95.56 27 SER B CA 1
ATOM 2703 C C . SER B 1 27 ? 12.047 8.531 22.391 1 95.56 27 SER B C 1
ATOM 2705 O O . SER B 1 27 ? 12.828 7.773 21.812 1 95.56 27 SER B O 1
ATOM 2707 N N . PHE B 1 28 ? 11.664 9.672 21.859 1 97.56 28 PHE B N 1
ATOM 2708 C CA . PHE B 1 28 ? 12.172 10.141 20.578 1 97.56 28 PHE B CA 1
ATOM 2709 C C . PHE B 1 28 ? 13.25 11.195 20.781 1 97.56 28 PHE B C 1
ATOM 2711 O O . PHE B 1 28 ? 14.281 11.172 20.094 1 97.56 28 PHE B O 1
ATOM 2718 N N . ALA B 1 29 ? 13.047 12.07 21.688 1 96.62 29 ALA B N 1
ATOM 2719 C CA . ALA B 1 29 ? 13.906 13.234 21.906 1 96.62 29 ALA B CA 1
ATOM 2720 C C . ALA B 1 29 ? 15.336 12.82 22.203 1 96.62 29 ALA B C 1
ATOM 2722 O O . ALA B 1 29 ? 16.281 13.484 21.797 1 96.62 29 ALA B O 1
ATOM 2723 N N . GLN B 1 30 ? 15.469 11.719 22.891 1 95.75 30 GLN B N 1
ATOM 2724 C CA . GLN B 1 30 ? 16.781 11.258 23.312 1 95.75 30 GLN B CA 1
ATOM 2725 C C . GLN B 1 30 ? 17.609 10.75 22.141 1 95.75 30 GLN B C 1
ATOM 2727 O O . GLN B 1 30 ? 18.828 10.586 22.234 1 95.75 30 GLN B O 1
ATOM 2732 N N . LYS B 1 31 ? 16.922 10.586 21.062 1 95.06 31 LYS B N 1
ATOM 2733 C CA . LYS B 1 31 ? 17.578 10 19.891 1 95.06 31 LYS B CA 1
ATOM 2734 C C . LYS B 1 31 ? 18 11.078 18.891 1 95.06 31 LYS B C 1
ATOM 2736 O O . LYS B 1 31 ? 18.594 10.773 17.859 1 95.06 31 LYS B O 1
ATOM 2741 N N . ILE B 1 32 ? 17.672 12.297 19.203 1 95.38 32 ILE B N 1
ATOM 2742 C CA . ILE B 1 32 ? 17.875 13.375 18.234 1 95.38 32 ILE B CA 1
ATOM 2743 C C . ILE B 1 32 ? 18.875 14.383 18.797 1 95.38 32 ILE B C 1
ATOM 2745 O O . ILE B 1 32 ? 18.844 14.695 19.984 1 95.38 32 ILE B O 1
ATOM 2749 N N . GLY B 1 33 ? 19.828 14.781 17.938 1 95.75 33 GLY B N 1
ATOM 2750 C CA . GLY B 1 33 ? 20.75 15.859 18.297 1 95.75 33 GLY B CA 1
ATOM 2751 C C . GLY B 1 33 ? 20.156 17.234 18.062 1 95.75 33 GLY B C 1
ATOM 2752 O O . GLY B 1 33 ? 20.25 18.109 18.938 1 95.75 33 GLY B O 1
ATOM 2753 N N . SER B 1 34 ? 19.562 17.422 16.938 1 96.94 34 SER B N 1
ATOM 2754 C CA . SER B 1 34 ? 18.922 18.688 16.609 1 96.94 34 SER B CA 1
ATOM 2755 C C . SER B 1 34 ? 17.781 18.484 15.625 1 96.94 34 SER B C 1
ATOM 2757 O O . SER B 1 34 ? 17.75 17.484 14.891 1 96.94 34 SER B O 1
ATOM 2759 N N . ILE B 1 35 ? 16.875 19.375 15.656 1 98.44 35 ILE B N 1
ATOM 2760 C CA . ILE B 1 35 ? 15.797 19.438 14.68 1 98.44 35 ILE B CA 1
ATOM 2761 C C . ILE B 1 35 ? 15.781 20.797 14 1 98.44 35 ILE B C 1
ATOM 2763 O O . ILE B 1 35 ? 15.766 21.844 14.672 1 98.44 35 ILE B O 1
ATOM 2767 N N . THR B 1 36 ? 15.883 20.797 12.734 1 98.88 36 THR B N 1
ATOM 2768 C CA . THR B 1 36 ? 15.711 21.984 11.922 1 98.88 36 THR B CA 1
ATOM 2769 C C . THR B 1 36 ? 14.445 21.891 11.07 1 98.88 36 THR B C 1
ATOM 2771 O O . THR B 1 36 ? 14.266 20.906 10.344 1 98.88 36 THR B O 1
ATOM 2774 N N . GLY B 1 37 ? 13.586 22.828 11.188 1 98.81 37 GLY B N 1
ATOM 2775 C CA . GLY B 1 37 ? 12.398 22.906 10.352 1 98.81 37 GLY B CA 1
ATOM 2776 C C . GLY B 1 37 ? 12.547 23.891 9.203 1 98.81 37 GLY B C 1
ATOM 2777 O O . GLY B 1 37 ? 12.883 25.062 9.414 1 98.81 37 GLY B O 1
ATOM 2778 N N . LEU B 1 38 ? 12.352 23.391 7.98 1 98.81 38 LEU B N 1
ATOM 2779 C CA . LEU B 1 38 ? 12.203 24.281 6.836 1 98.81 38 LEU B CA 1
ATOM 2780 C C . LEU B 1 38 ? 10.766 24.781 6.711 1 98.81 38 LEU B C 1
ATOM 2782 O O . LEU B 1 38 ? 9.82 24 6.832 1 98.81 38 LEU B O 1
ATOM 2786 N N . SER B 1 39 ? 10.625 26.062 6.512 1 98.44 39 SER B N 1
ATOM 2787 C CA . SER B 1 39 ? 9.281 26.625 6.492 1 98.44 39 SER B CA 1
ATOM 2788 C C . SER B 1 39 ? 9.125 27.672 5.383 1 98.44 39 SER B C 1
ATOM 2790 O O . SER B 1 39 ? 10.031 28.469 5.145 1 98.44 39 SER B O 1
ATOM 2792 N N . LEU B 1 40 ? 8 27.609 4.684 1 96.62 40 LEU B N 1
ATOM 2793 C CA . LEU B 1 40 ? 7.621 28.672 3.754 1 96.62 40 LEU B CA 1
ATOM 2794 C C . LEU B 1 40 ? 7.16 29.922 4.504 1 96.62 40 LEU B C 1
ATOM 2796 O O . LEU B 1 40 ? 7.129 31.016 3.941 1 96.62 40 LEU B O 1
ATOM 2800 N N . HIS B 1 41 ? 6.773 29.734 5.773 1 96.94 41 HIS B N 1
ATOM 2801 C CA . HIS B 1 41 ? 6.289 30.797 6.633 1 96.94 41 HIS B CA 1
ATOM 2802 C C . HIS B 1 41 ? 6.977 30.781 7.992 1 96.94 41 HIS B C 1
ATOM 2804 O O . HIS B 1 41 ? 6.336 30.484 9.008 1 96.94 41 HIS B O 1
ATOM 2810 N N . PRO B 1 42 ? 8.195 31.219 8.062 1 97.62 42 PRO B N 1
ATOM 2811 C CA . PRO B 1 42 ? 8.984 31.078 9.289 1 97.62 42 PRO B CA 1
ATOM 2812 C C . PRO B 1 42 ? 8.391 31.859 10.461 1 97.62 42 PRO B C 1
ATOM 2814 O O . PRO B 1 42 ? 8.695 31.562 11.617 1 97.62 42 PRO B O 1
ATOM 2817 N N . GLU B 1 43 ? 7.523 32.812 10.164 1 97.19 43 GLU B N 1
ATOM 2818 C CA . GLU B 1 43 ? 6.969 33.625 11.227 1 97.19 43 GLU B CA 1
ATOM 2819 C C . GLU B 1 43 ? 5.664 33.062 11.758 1 97.19 43 GLU B C 1
ATOM 2821 O O . GLU B 1 43 ? 5.062 33.625 12.68 1 97.19 43 GLU B O 1
ATOM 2826 N N . ALA B 1 44 ? 5.258 31.969 11.148 1 97.38 44 ALA B N 1
ATOM 2827 C CA . ALA B 1 44 ? 4.008 31.359 11.586 1 97.38 44 ALA B CA 1
ATOM 2828 C C . ALA B 1 44 ? 4.066 30.984 13.062 1 97.38 44 ALA B C 1
ATOM 2830 O O . ALA B 1 44 ? 5.148 30.75 13.602 1 97.38 44 ALA B O 1
ATOM 2831 N N . GLU B 1 45 ? 2.912 30.938 13.742 1 97.88 45 GLU B N 1
ATOM 2832 C CA . GLU B 1 45 ? 2.818 30.594 15.156 1 97.88 45 GLU B CA 1
ATOM 2833 C C . GLU B 1 45 ? 3.375 29.203 15.414 1 97.88 45 GLU B C 1
ATOM 2835 O O . GLU B 1 45 ? 4.004 28.953 16.453 1 97.88 45 GLU B O 1
ATOM 2840 N N . SER B 1 46 ? 3.107 28.312 14.523 1 97.88 46 SER B N 1
ATOM 2841 C CA . SER B 1 46 ? 3.629 26.953 14.648 1 97.88 46 SER B CA 1
ATOM 2842 C C . SER B 1 46 ? 5.152 26.953 14.719 1 97.88 46 SER B C 1
ATOM 2844 O O . SER B 1 46 ? 5.738 26.203 15.508 1 97.88 46 SER B O 1
ATOM 2846 N N . CYS B 1 47 ? 5.812 27.75 13.945 1 98.62 47 CYS B N 1
ATOM 2847 C CA . CYS B 1 47 ? 7.27 27.844 13.945 1 98.62 47 CYS B CA 1
ATOM 2848 C C . CYS B 1 47 ? 7.777 28.422 15.258 1 98.62 47 CYS B C 1
ATOM 2850 O O . CYS B 1 47 ? 8.789 27.969 15.797 1 98.62 47 CYS B O 1
ATOM 2852 N N . LYS B 1 48 ? 7.074 29.453 15.758 1 98.62 48 LYS B N 1
ATOM 2853 C CA . LYS B 1 48 ? 7.453 30.047 17.031 1 98.62 48 LYS B CA 1
ATOM 2854 C C . LYS B 1 48 ? 7.375 29.016 18.156 1 98.62 48 LYS B C 1
ATOM 2856 O O . LYS B 1 48 ? 8.273 28.953 19.016 1 98.62 48 LYS B O 1
ATOM 2861 N N . GLU B 1 49 ? 6.309 28.281 18.125 1 98.62 49 GLU B N 1
ATOM 2862 C CA . GLU B 1 49 ? 6.129 27.234 19.125 1 98.62 49 GLU B CA 1
ATOM 2863 C C . GLU B 1 49 ? 7.254 26.203 19.078 1 98.62 49 GLU B C 1
ATOM 2865 O O . GLU B 1 49 ? 7.785 25.797 20.109 1 98.62 49 GLU B O 1
ATOM 2870 N N . LEU B 1 50 ? 7.633 25.812 17.922 1 98.81 50 LEU B N 1
ATOM 2871 C CA . LEU B 1 50 ? 8.688 24.828 17.75 1 98.81 50 LEU B CA 1
ATOM 2872 C C . LEU B 1 50 ? 10.039 25.391 18.188 1 98.81 50 LEU B C 1
ATOM 2874 O O . LEU B 1 50 ? 10.859 24.672 18.766 1 98.81 50 LEU B O 1
ATOM 2878 N N . THR B 1 51 ? 10.258 26.656 17.906 1 98.69 51 THR B N 1
ATOM 2879 C CA . THR B 1 51 ? 11.484 27.312 18.359 1 98.69 51 THR B CA 1
ATOM 2880 C C . THR B 1 51 ? 11.586 27.281 19.875 1 98.69 51 THR B C 1
ATOM 2882 O O . THR B 1 51 ? 12.656 27.016 20.422 1 98.69 51 THR B O 1
ATOM 2885 N N . LYS B 1 52 ? 10.492 27.5 20.547 1 98.56 52 LYS B N 1
ATOM 2886 C CA . LYS B 1 52 ? 10.453 27.453 22 1 98.56 52 LYS B CA 1
ATOM 2887 C C . LYS B 1 52 ? 10.797 26.062 22.531 1 98.56 52 LYS B C 1
ATOM 2889 O O . LYS B 1 52 ? 11.367 25.922 23.609 1 98.56 52 LYS B O 1
ATOM 2894 N N . LEU B 1 53 ? 10.453 25.094 21.75 1 98.31 53 LEU B N 1
ATOM 2895 C CA . LEU B 1 53 ? 10.688 23.703 22.156 1 98.31 53 LEU B CA 1
ATOM 2896 C C . LEU B 1 53 ? 12.117 23.297 21.828 1 98.31 53 LEU B C 1
ATOM 2898 O O . LEU B 1 53 ? 12.555 22.203 22.203 1 98.31 53 LEU B O 1
ATOM 2902 N N . GLY B 1 54 ? 12.797 24.094 21.031 1 98.06 54 GLY B N 1
ATOM 2903 C CA . GLY B 1 54 ? 14.203 23.812 20.812 1 98.06 54 GLY B CA 1
ATOM 2904 C C . GLY B 1 54 ? 14.555 23.594 19.344 1 98.06 54 GLY B C 1
ATOM 2905 O O . GLY B 1 54 ? 15.719 23.375 19 1 98.06 54 GLY B O 1
ATOM 2906 N N . ALA B 1 55 ? 13.617 23.703 18.453 1 98.62 55 ALA B N 1
ATOM 2907 C CA . ALA B 1 55 ? 13.883 23.516 17.031 1 98.62 55 ALA B CA 1
ATOM 2908 C C . ALA B 1 55 ? 14.461 24.797 16.406 1 98.62 55 ALA B C 1
ATOM 2910 O O . ALA B 1 55 ? 14.18 25.891 16.875 1 98.62 55 ALA B O 1
ATOM 2911 N N . LYS B 1 56 ? 15.273 24.625 15.445 1 98.69 56 LYS B N 1
ATOM 2912 C CA . LYS B 1 56 ? 15.711 25.734 14.609 1 98.69 56 LYS B CA 1
ATOM 2913 C C . LYS B 1 56 ? 14.828 25.859 13.367 1 98.69 56 LYS B C 1
ATOM 2915 O O . LYS B 1 56 ? 14.531 24.859 12.703 1 98.69 56 LYS B O 1
ATOM 2920 N N . ILE B 1 57 ? 14.406 27.047 13.094 1 98.81 57 ILE B N 1
ATOM 2921 C CA . ILE B 1 57 ? 13.57 27.281 11.922 1 98.81 57 ILE B CA 1
ATOM 2922 C C . ILE B 1 57 ? 14.391 27.984 10.844 1 98.81 57 ILE B C 1
ATOM 2924 O O . ILE B 1 57 ? 15.016 29.016 11.109 1 98.81 57 ILE B O 1
ATOM 2928 N N . VAL B 1 58 ? 14.422 27.469 9.688 1 98.62 58 VAL B N 1
ATOM 2929 C CA . VAL B 1 58 ? 15.109 28.031 8.531 1 98.62 58 VAL B CA 1
ATOM 2930 C C . VAL B 1 58 ? 14.109 28.312 7.414 1 98.62 58 VAL B C 1
ATOM 2932 O O . VAL B 1 58 ? 13.273 27.469 7.086 1 98.62 58 VAL B O 1
ATOM 2935 N N . PRO B 1 59 ? 14.172 29.531 6.859 1 98.25 59 PRO B N 1
ATOM 2936 C CA . PRO B 1 59 ? 13.266 29.812 5.746 1 98.25 59 PRO B CA 1
ATOM 2937 C C . PRO B 1 59 ? 13.531 28.938 4.523 1 98.25 59 PRO B C 1
ATOM 2939 O O . PRO B 1 59 ? 14.695 28.734 4.156 1 98.25 59 PRO B O 1
ATOM 2942 N N . HIS B 1 60 ? 12.508 28.375 3.984 1 97.94 60 HIS B N 1
ATOM 2943 C CA . HIS B 1 60 ? 12.531 27.703 2.688 1 97.94 60 HIS B CA 1
ATOM 2944 C C . HIS B 1 60 ? 12.016 28.625 1.586 1 97.94 60 HIS B C 1
ATOM 2946 O O . HIS B 1 60 ? 10.844 29 1.581 1 97.94 60 HIS B O 1
ATOM 2952 N N . LYS B 1 61 ? 12.852 28.984 0.654 1 96.69 61 LYS B N 1
ATOM 2953 C CA . LYS B 1 61 ? 12.492 29.828 -0.487 1 96.69 61 LYS B CA 1
ATOM 2954 C C . LYS B 1 61 ? 12.578 29.047 -1.793 1 96.69 61 LYS B C 1
ATOM 2956 O O . LYS B 1 61 ? 13.648 28.953 -2.398 1 96.69 61 LYS B O 1
ATOM 2961 N N . PRO B 1 62 ? 11.391 28.656 -2.258 1 96.5 62 PRO B N 1
ATOM 2962 C CA . PRO B 1 62 ? 11.414 27.875 -3.498 1 96.5 62 PRO B CA 1
ATOM 2963 C C . PRO B 1 62 ? 11.734 28.734 -4.723 1 96.5 62 PRO B C 1
ATOM 2965 O O . PRO B 1 62 ? 11.555 29.953 -4.695 1 96.5 62 PRO B O 1
ATOM 2968 N N . GLY B 1 63 ? 12.141 28.031 -5.855 1 96.44 63 GLY B N 1
ATOM 2969 C CA . GLY B 1 63 ? 12.281 28.703 -7.141 1 96.44 63 GLY B CA 1
ATOM 2970 C C . GLY B 1 63 ? 13.672 28.562 -7.734 1 96.44 63 GLY B C 1
ATOM 2971 O O . GLY B 1 63 ? 13.836 28.641 -8.953 1 96.44 63 GLY B O 1
ATOM 2972 N N . ARG B 1 64 ? 14.641 28.484 -6.863 1 97.69 64 ARG B N 1
ATOM 2973 C CA . ARG B 1 64 ? 16.016 28.312 -7.324 1 97.69 64 ARG B CA 1
ATOM 2974 C C . ARG B 1 64 ? 16.656 27.109 -6.652 1 97.69 64 ARG B C 1
ATOM 2976 O O . ARG B 1 64 ? 17.047 27.172 -5.488 1 97.69 64 ARG B O 1
ATOM 2983 N N . LEU B 1 65 ? 16.906 26.078 -7.383 1 98.31 65 LEU B N 1
ATOM 2984 C CA . LEU B 1 65 ? 17.406 24.812 -6.867 1 98.31 65 LEU B CA 1
ATOM 2985 C C . LEU B 1 65 ? 18.719 25 -6.121 1 98.31 65 LEU B C 1
ATOM 2987 O O . LEU B 1 65 ? 18.891 24.469 -5.023 1 98.31 65 LEU B O 1
ATOM 2991 N N . LYS B 1 66 ? 19.672 25.766 -6.664 1 98.25 66 LYS B N 1
ATOM 2992 C CA . LYS B 1 66 ? 20.984 25.969 -6.062 1 98.25 66 LYS B CA 1
ATOM 2993 C C . LYS B 1 66 ? 20.859 26.562 -4.66 1 98.25 66 LYS B C 1
ATOM 2995 O O . LYS B 1 66 ? 21.625 26.203 -3.762 1 98.25 66 LYS B O 1
ATOM 3000 N N . ASP B 1 67 ? 19.938 27.438 -4.43 1 98.12 67 ASP B N 1
ATOM 3001 C CA . ASP B 1 67 ? 19.719 28.062 -3.133 1 98.12 67 ASP B CA 1
ATOM 3002 C C . ASP B 1 67 ? 19.156 27.062 -2.123 1 98.12 67 ASP B C 1
ATOM 3004 O O . ASP B 1 67 ? 19.562 27.047 -0.96 1 98.12 67 ASP B O 1
ATOM 3008 N N . VAL B 1 68 ? 18.234 26.266 -2.582 1 98.38 68 VAL B N 1
ATOM 3009 C CA . VAL B 1 68 ? 17.656 25.25 -1.707 1 98.38 68 VAL B CA 1
ATOM 3010 C C . VAL B 1 68 ? 18.719 24.234 -1.313 1 98.38 68 VAL B C 1
ATOM 3012 O O . VAL B 1 68 ? 18.797 23.812 -0.155 1 98.38 68 VAL B O 1
ATOM 3015 N N . VAL B 1 69 ? 19.547 23.812 -2.273 1 98.56 69 VAL B N 1
ATOM 3016 C CA . VAL B 1 69 ? 20.656 22.906 -1.999 1 98.56 69 VAL B CA 1
ATOM 3017 C C . VAL B 1 69 ? 21.578 23.5 -0.947 1 98.56 69 VAL B C 1
ATOM 3019 O O . VAL B 1 69 ? 21.969 22.828 0.013 1 98.56 69 VAL B O 1
ATOM 3022 N N . SER B 1 70 ? 21.922 24.766 -1.139 1 98.38 70 SER B N 1
ATOM 3023 C CA . SER B 1 70 ? 22.797 25.469 -0.197 1 98.38 70 SER B CA 1
ATOM 3024 C C . SER B 1 70 ? 22.188 25.5 1.201 1 98.38 70 SER B C 1
ATOM 3026 O O . SER B 1 70 ? 22.891 25.281 2.193 1 98.38 70 SER B O 1
ATOM 3028 N N . THR B 1 71 ? 20.906 25.734 1.279 1 98.19 71 THR B N 1
ATOM 3029 C CA . THR B 1 71 ? 20.203 25.734 2.555 1 98.19 71 THR B CA 1
ATOM 3030 C C . THR B 1 71 ? 20.281 24.375 3.227 1 98.19 71 THR B C 1
ATOM 3032 O O . THR B 1 71 ? 20.641 24.266 4.406 1 98.19 71 THR B O 1
ATOM 3035 N N . LEU B 1 72 ? 20.062 23.328 2.5 1 98.31 72 LEU B N 1
ATOM 3036 C CA . LEU B 1 72 ? 20.078 21.984 3.055 1 98.31 72 LEU B CA 1
ATOM 3037 C C . LEU B 1 72 ? 21.484 21.594 3.504 1 98.31 72 LEU B C 1
ATOM 3039 O O . L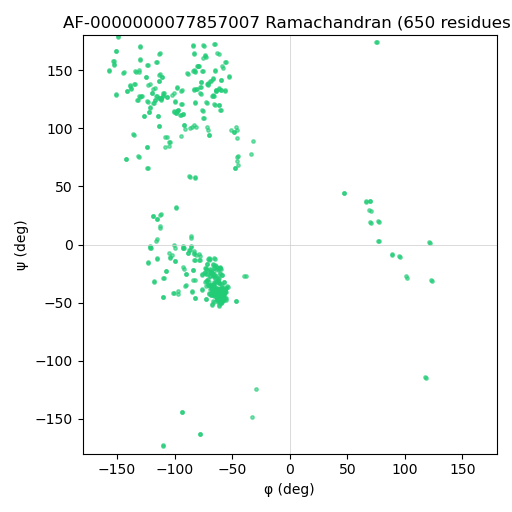EU B 1 72 ? 21.656 20.969 4.551 1 98.31 72 LEU B O 1
ATOM 3043 N N . LYS B 1 73 ? 22.469 22 2.729 1 98.19 73 LYS B N 1
ATOM 3044 C CA . LYS B 1 73 ? 23.859 21.734 3.113 1 98.19 73 LYS B CA 1
ATOM 3045 C C . LYS B 1 73 ? 24.219 22.469 4.406 1 98.19 73 LYS B C 1
ATOM 3047 O O . LYS B 1 73 ? 24.906 21.906 5.262 1 98.19 73 LYS B O 1
ATOM 3052 N N . SER B 1 74 ? 23.75 23.641 4.5 1 97.44 74 SER B N 1
ATOM 3053 C CA . SER B 1 74 ? 24.047 24.438 5.691 1 97.44 74 SER B CA 1
ATOM 3054 C C . SER B 1 74 ? 23.406 23.828 6.934 1 97.44 74 SER B C 1
ATOM 30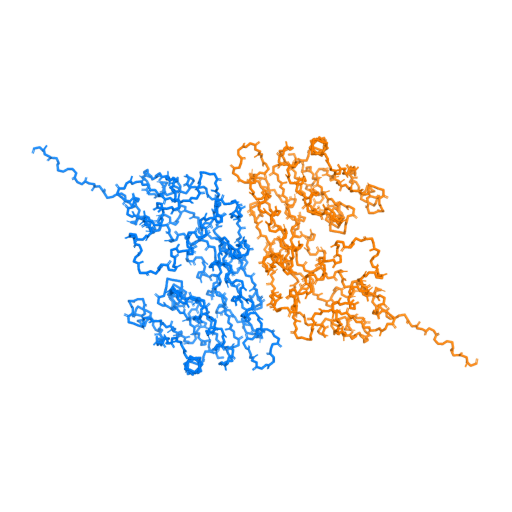56 O O . SER B 1 74 ? 23.922 23.953 8.039 1 97.44 74 SER B O 1
ATOM 3058 N N . VAL B 1 75 ? 22.25 23.25 6.797 1 96.5 75 VAL B N 1
ATOM 3059 C CA . VAL B 1 75 ? 21.562 22.578 7.902 1 96.5 75 VAL B CA 1
ATOM 3060 C C . VAL B 1 75 ? 22.406 21.391 8.383 1 96.5 75 VAL B C 1
ATOM 3062 O O . VAL B 1 75 ? 22.484 21.125 9.586 1 96.5 75 VAL B O 1
ATOM 3065 N N . GLY B 1 76 ? 23.031 20.672 7.406 1 96.5 76 GLY B N 1
ATOM 3066 C CA . GLY B 1 76 ? 23.875 19.547 7.75 1 96.5 76 GLY B CA 1
ATOM 3067 C C . GLY B 1 76 ? 23.094 18.359 8.289 1 96.5 76 GLY B C 1
ATOM 3068 O O . GLY B 1 76 ? 23.562 17.672 9.203 1 96.5 76 GLY B O 1
ATOM 3069 N N . ALA B 1 77 ? 21.953 18.141 7.727 1 96.81 77 ALA B N 1
ATOM 3070 C CA . ALA B 1 77 ? 21.094 17.062 8.203 1 96.81 77 ALA B CA 1
ATOM 3071 C C . ALA B 1 77 ? 21.578 15.711 7.715 1 96.81 77 ALA B C 1
ATOM 3073 O O . ALA B 1 77 ? 22.031 15.578 6.574 1 96.81 77 ALA B O 1
ATOM 3074 N N . ASP B 1 78 ? 21.516 14.742 8.562 1 95.62 78 ASP B N 1
ATOM 3075 C CA . ASP B 1 78 ? 21.781 13.383 8.102 1 95.62 78 ASP B CA 1
ATOM 3076 C C . ASP B 1 78 ? 20.484 12.625 7.867 1 95.62 78 ASP B C 1
ATOM 3078 O O . ASP B 1 78 ? 20.484 11.531 7.297 1 95.62 78 ASP B O 1
ATOM 3082 N N . ALA B 1 79 ? 19.344 13.164 8.375 1 98.06 79 ALA B N 1
ATOM 3083 C CA . ALA B 1 79 ? 18.016 12.633 8.094 1 98.06 79 ALA B CA 1
ATOM 3084 C C . ALA B 1 79 ? 17.031 13.758 7.746 1 98.06 79 ALA B C 1
ATOM 3086 O O . ALA B 1 79 ? 17.156 14.875 8.25 1 98.06 79 ALA B O 1
ATOM 3087 N N . MET B 1 80 ? 16.062 13.445 6.91 1 98.69 80 MET B N 1
ATOM 3088 C CA . MET B 1 80 ? 15.102 14.445 6.465 1 98.69 80 MET B CA 1
ATOM 3089 C C . MET B 1 80 ? 13.703 13.852 6.355 1 98.69 80 MET B C 1
ATOM 3091 O O . MET B 1 80 ? 13.539 12.727 5.875 1 98.69 80 MET B O 1
ATOM 3095 N N . CYS B 1 81 ? 12.781 14.516 6.887 1 98.88 81 CYS B N 1
ATOM 3096 C CA . CYS B 1 81 ? 11.375 14.289 6.578 1 98.88 81 CYS B CA 1
ATOM 3097 C C . CYS B 1 81 ? 10.891 15.234 5.492 1 98.88 81 CYS B C 1
ATOM 3099 O O . CYS B 1 81 ? 10.789 16.438 5.723 1 98.88 81 CYS B O 1
ATOM 3101 N N . LEU B 1 82 ? 10.602 14.711 4.348 1 98.88 82 LEU B N 1
ATOM 3102 C CA . LEU B 1 82 ? 10.188 15.516 3.207 1 98.88 82 LEU B CA 1
ATOM 3103 C C . LEU B 1 82 ? 8.672 15.5 3.057 1 98.88 82 LEU B C 1
ATOM 3105 O O . LEU B 1 82 ? 8.086 14.461 2.723 1 98.88 82 LEU B O 1
ATOM 3109 N N . ILE B 1 83 ? 8.047 16.641 3.275 1 98.75 83 ILE B N 1
ATOM 3110 C CA . ILE B 1 83 ? 6.594 16.781 3.266 1 98.75 83 ILE B CA 1
ATOM 3111 C C . ILE B 1 83 ? 6.188 17.812 2.207 1 98.75 83 ILE B C 1
ATOM 3113 O O . ILE B 1 83 ? 6.586 18.969 2.277 1 98.75 83 ILE B O 1
ATOM 3117 N N . PRO B 1 84 ? 5.418 17.391 1.196 1 97.5 84 PRO B N 1
ATOM 3118 C CA . PRO B 1 84 ? 4.895 18.375 0.248 1 97.5 84 PRO B CA 1
ATOM 3119 C C . PRO B 1 84 ? 4.094 19.484 0.93 1 97.5 84 PRO B C 1
ATOM 3121 O O . PRO B 1 84 ? 3.217 19.203 1.75 1 97.5 84 PRO B O 1
ATOM 3124 N N . PRO B 1 85 ? 4.32 20.688 0.615 1 95.56 85 PRO B N 1
ATOM 3125 C CA . PRO B 1 85 ? 3.686 21.812 1.315 1 95.56 85 PRO B CA 1
ATOM 3126 C C . PRO B 1 85 ? 2.256 22.062 0.843 1 95.56 85 PRO B C 1
ATOM 3128 O O . PRO B 1 85 ? 1.9 21.703 -0.283 1 95.56 85 PRO B O 1
ATOM 3131 N N . ALA B 1 86 ? 1.473 22.641 1.734 1 89.81 86 ALA B N 1
ATOM 3132 C CA . ALA B 1 86 ? 0.219 23.25 1.29 1 89.81 86 ALA B CA 1
ATOM 3133 C C . ALA B 1 86 ? 0.476 24.5 0.471 1 89.81 86 ALA B C 1
ATOM 3135 O O . ALA B 1 86 ? 0.737 25.578 1.03 1 89.81 86 ALA B O 1
ATOM 3136 N N . HIS B 1 87 ? 0.523 24.391 -0.769 1 90.75 87 HIS B N 1
ATOM 3137 C CA . HIS B 1 87 ? 0.869 25.469 -1.7 1 90.75 87 HIS B CA 1
ATOM 3138 C C . HIS B 1 87 ? 0.302 25.188 -3.09 1 90.75 87 HIS B C 1
ATOM 3140 O O . HIS B 1 87 ? 0.167 24.031 -3.49 1 90.75 87 HIS B O 1
ATOM 3146 N N . GLN B 1 88 ? -0.018 26.172 -3.83 1 89.19 88 GLN B N 1
ATOM 3147 C CA . GLN B 1 88 ? -0.54 26.016 -5.184 1 89.19 88 GLN B CA 1
ATOM 3148 C C . GLN B 1 88 ? 0.481 25.328 -6.086 1 89.19 88 GLN B C 1
ATOM 3150 O O . GLN B 1 88 ? 0.112 24.578 -6.992 1 89.19 88 GLN B O 1
ATOM 3155 N N . ASP B 1 89 ? 1.764 25.594 -5.789 1 93.94 89 ASP B N 1
ATOM 3156 C CA . ASP B 1 89 ? 2.836 25 -6.57 1 93.94 89 ASP B CA 1
ATOM 3157 C C . ASP B 1 89 ? 3.416 23.781 -5.855 1 93.94 89 ASP B C 1
ATOM 3159 O O . ASP B 1 89 ? 4.625 23.531 -5.914 1 93.94 89 ASP B O 1
ATOM 3163 N N . LYS B 1 90 ? 2.582 23.109 -5.133 1 95.31 90 LYS B N 1
ATOM 3164 C CA . LYS B 1 90 ? 2.979 21.969 -4.32 1 95.31 90 LYS B CA 1
ATOM 3165 C C . LYS B 1 90 ? 3.869 21.016 -5.109 1 95.31 90 LYS B C 1
ATOM 3167 O O . LYS B 1 90 ? 4.922 20.594 -4.621 1 95.31 90 LYS B O 1
ATOM 3172 N N . PHE B 1 91 ? 3.469 20.656 -6.324 1 96.88 91 PHE B N 1
ATOM 3173 C CA . PHE B 1 91 ? 4.191 19.688 -7.129 1 96.88 91 PHE B CA 1
ATOM 3174 C C . PHE B 1 91 ? 5.605 20.172 -7.426 1 96.88 91 PHE B C 1
ATOM 3176 O O . PHE B 1 91 ? 6.582 19.484 -7.109 1 96.88 91 PHE B O 1
ATOM 3183 N N . ASP B 1 92 ? 5.746 21.359 -7.941 1 97.75 92 ASP B N 1
ATOM 3184 C CA . ASP B 1 92 ? 7.039 21.891 -8.359 1 97.75 92 ASP B CA 1
ATOM 3185 C C . ASP B 1 92 ? 7.961 22.094 -7.152 1 97.75 92 ASP B C 1
ATOM 3187 O O . ASP B 1 92 ? 9.164 21.844 -7.234 1 97.75 92 ASP B O 1
ATOM 3191 N N . ILE B 1 93 ? 7.414 22.594 -6.078 1 98.12 93 ILE B N 1
ATOM 3192 C CA . ILE B 1 93 ? 8.195 22.812 -4.867 1 98.12 93 ILE B CA 1
ATOM 3193 C C . ILE B 1 93 ? 8.727 21.469 -4.352 1 98.12 93 ILE B C 1
ATOM 3195 O O . ILE B 1 93 ? 9.891 21.375 -3.941 1 98.12 93 ILE B O 1
ATOM 3199 N N . THR B 1 94 ? 7.887 20.453 -4.387 1 98.62 94 THR B N 1
ATOM 3200 C CA . THR B 1 94 ? 8.289 19.125 -3.912 1 98.62 94 THR B CA 1
ATOM 3201 C C . THR B 1 94 ? 9.344 18.516 -4.828 1 98.62 94 THR B C 1
ATOM 3203 O O . THR B 1 94 ? 10.312 17.922 -4.355 1 98.62 94 THR B O 1
ATOM 3206 N N . VAL B 1 95 ? 9.156 18.688 -6.129 1 98.62 95 VAL B N 1
ATOM 3207 C CA . VAL B 1 95 ? 10.164 18.25 -7.082 1 98.62 95 VAL B CA 1
ATOM 3208 C C . VAL B 1 95 ? 11.516 18.875 -6.746 1 98.62 95 VAL B C 1
ATOM 3210 O O . VAL B 1 95 ? 12.531 18.188 -6.684 1 98.62 95 VAL B O 1
ATOM 3213 N N . GLU B 1 96 ? 11.5 20.125 -6.516 1 98.69 96 GLU B N 1
ATOM 3214 C CA . GLU B 1 96 ? 12.719 20.859 -6.188 1 98.69 96 GLU B CA 1
ATOM 3215 C C . GLU B 1 96 ? 13.344 20.359 -4.891 1 98.69 96 GLU B C 1
ATOM 3217 O O . GLU B 1 96 ? 14.562 20.219 -4.797 1 98.69 96 GLU B O 1
ATOM 3222 N N . LEU B 1 97 ? 12.547 20.047 -3.885 1 98.75 97 LEU B N 1
ATOM 3223 C CA . LEU B 1 97 ? 13.031 19.547 -2.605 1 98.75 97 LEU B CA 1
ATOM 3224 C C . LEU B 1 97 ? 13.664 18.172 -2.771 1 98.75 97 LEU B C 1
ATOM 3226 O O . LEU B 1 97 ? 14.688 17.875 -2.158 1 98.75 97 LEU B O 1
ATOM 3230 N N . ILE B 1 98 ? 13.016 17.297 -3.584 1 98.62 98 ILE B N 1
ATOM 3231 C CA . ILE B 1 98 ? 13.555 15.977 -3.848 1 98.62 98 ILE B CA 1
ATOM 3232 C C . ILE B 1 98 ? 14.93 16.094 -4.512 1 98.62 98 ILE B C 1
ATOM 3234 O O . ILE B 1 98 ? 15.891 15.469 -4.074 1 98.62 98 ILE B O 1
ATOM 3238 N N . GLU B 1 99 ? 15.039 16.953 -5.477 1 98.25 99 GLU B N 1
ATOM 3239 C CA . GLU B 1 99 ? 16.312 17.156 -6.176 1 98.25 99 GLU B CA 1
ATOM 3240 C C . GLU B 1 99 ? 17.359 17.766 -5.25 1 98.25 99 GLU B C 1
ATOM 3242 O O . GLU B 1 99 ? 18.516 17.391 -5.285 1 98.25 99 GLU B O 1
ATOM 3247 N N . ALA B 1 100 ? 16.922 18.703 -4.461 1 98.62 100 ALA B N 1
ATOM 3248 C CA . ALA B 1 100 ? 17.844 19.375 -3.537 1 98.62 100 ALA B CA 1
ATOM 3249 C C . ALA B 1 100 ? 18.391 18.391 -2.506 1 98.62 100 ALA B C 1
ATOM 3251 O O . ALA B 1 100 ? 19.562 18.453 -2.143 1 98.62 100 ALA B O 1
ATOM 3252 N N . ALA B 1 101 ? 17.547 17.531 -1.985 1 98.44 101 ALA B N 1
ATOM 3253 C CA . ALA B 1 101 ? 17.984 16.516 -1.032 1 98.44 101 ALA B CA 1
ATOM 3254 C C . ALA B 1 101 ? 19.078 15.625 -1.64 1 98.44 101 ALA B C 1
ATOM 3256 O O . ALA B 1 101 ? 20.047 15.289 -0.972 1 98.44 101 ALA B O 1
ATOM 3257 N N . LYS B 1 102 ? 18.891 15.258 -2.91 1 97.75 102 LYS B N 1
ATOM 3258 C CA . LYS B 1 102 ? 19.875 14.438 -3.625 1 97.75 102 LYS B CA 1
ATOM 3259 C C . LYS B 1 102 ? 21.203 15.172 -3.762 1 97.75 102 LYS B C 1
ATOM 3261 O O . LYS B 1 102 ? 22.266 14.609 -3.469 1 97.75 102 LYS B O 1
ATOM 3266 N N . LYS B 1 103 ? 21.109 16.391 -4.137 1 97.88 103 LYS B N 1
ATOM 3267 C CA . LYS B 1 103 ? 22.312 17.172 -4.367 1 97.88 103 LYS B CA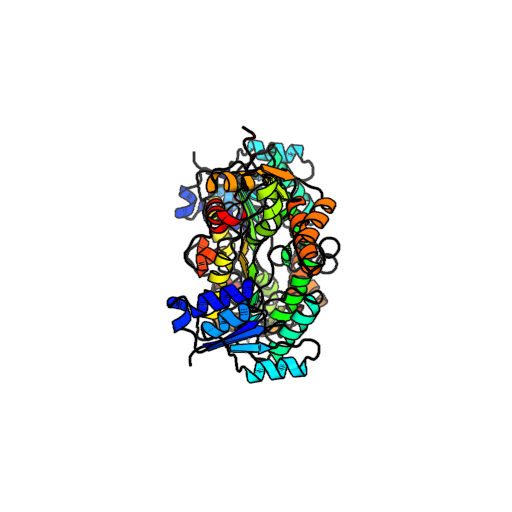 1
ATOM 3268 C C . LYS B 1 103 ? 23.016 17.516 -3.055 1 97.88 103 LYS B C 1
ATOM 3270 O O . LYS B 1 103 ? 24.25 17.625 -3.01 1 97.88 103 LYS B O 1
ATOM 3275 N N . ALA B 1 104 ? 22.234 17.672 -2.023 1 98.12 104 ALA B N 1
ATOM 3276 C CA . ALA B 1 104 ? 22.812 17.906 -0.698 1 98.12 104 ALA B CA 1
ATOM 3277 C C . ALA B 1 104 ? 23.312 16.609 -0.081 1 98.12 104 ALA B C 1
ATOM 3279 O O . ALA B 1 104 ? 23.922 16.609 0.992 1 98.12 104 ALA B O 1
ATOM 3280 N N . ASN B 1 105 ? 23.031 15.461 -0.686 1 97.5 105 ASN B N 1
ATOM 3281 C CA . ASN B 1 105 ? 23.547 14.141 -0.346 1 97.5 105 ASN B CA 1
ATOM 3282 C C . ASN B 1 105 ? 23.062 13.68 1.024 1 97.5 105 ASN B C 1
ATOM 3284 O O . ASN B 1 105 ? 23.828 13.125 1.812 1 97.5 105 ASN B O 1
ATOM 3288 N N . ILE B 1 106 ? 21.844 13.977 1.363 1 97.81 106 ILE B N 1
ATOM 3289 C CA . ILE B 1 106 ? 21.266 13.531 2.623 1 97.81 106 ILE B CA 1
ATOM 3290 C C . ILE B 1 106 ? 20.969 12.031 2.547 1 97.81 106 ILE B C 1
ATOM 3292 O O . ILE B 1 106 ? 20.141 11.602 1.731 1 97.81 106 ILE B O 1
ATOM 3296 N N . PRO B 1 107 ? 21.469 11.227 3.387 1 96.75 107 PRO B N 1
ATOM 3297 C CA . PRO B 1 107 ? 21.438 9.773 3.178 1 96.75 107 PRO B CA 1
ATOM 3298 C C . PRO B 1 107 ? 20.125 9.148 3.623 1 96.75 107 PRO B C 1
ATOM 3300 O O . PRO B 1 107 ? 19.734 8.086 3.119 1 96.75 107 PRO B O 1
ATOM 3303 N N . ASN B 1 108 ? 19.422 9.695 4.656 1 97.69 108 ASN B N 1
ATOM 3304 C CA . ASN B 1 108 ? 18.188 9.148 5.215 1 97.69 108 ASN B CA 1
ATOM 3305 C C . ASN B 1 108 ? 17 10.086 4.977 1 97.69 108 ASN B C 1
ATOM 3307 O O . ASN B 1 108 ? 16.938 11.164 5.566 1 97.69 108 ASN B O 1
ATOM 3311 N N . VAL B 1 109 ? 16.062 9.672 4.102 1 98.5 109 VAL B N 1
ATOM 3312 C CA . VAL B 1 109 ? 14.953 10.555 3.787 1 98.5 109 VAL B CA 1
ATOM 3313 C C . VAL B 1 109 ? 13.641 9.789 3.867 1 98.5 109 VAL B C 1
ATOM 3315 O O . VAL B 1 109 ? 13.508 8.703 3.295 1 98.5 109 VAL B O 1
ATOM 3318 N N . CYS B 1 110 ? 12.766 10.273 4.645 1 98.81 110 CYS B N 1
ATOM 3319 C CA . CYS B 1 110 ? 11.383 9.812 4.688 1 98.81 110 CYS B CA 1
ATOM 3320 C C . CYS B 1 110 ? 10.469 10.758 3.922 1 98.81 110 CYS B C 1
ATOM 3322 O O . CYS B 1 110 ? 10.32 11.922 4.297 1 98.81 110 CYS B O 1
ATOM 3324 N N . PHE B 1 111 ? 9.875 10.273 2.82 1 98.88 111 PHE B N 1
ATOM 3325 C CA . PHE B 1 111 ? 8.953 11.047 2 1 98.88 111 PHE B CA 1
ATOM 3326 C C . PHE B 1 111 ? 7.512 10.781 2.412 1 98.88 111 PHE B C 1
ATOM 3328 O O . PHE B 1 111 ? 7.047 9.641 2.367 1 98.88 111 PHE B O 1
ATOM 3335 N N . VAL B 1 112 ? 6.789 11.812 2.807 1 98.88 112 VAL B N 1
ATOM 3336 C CA . VAL B 1 112 ? 5.387 11.68 3.178 1 98.88 112 VAL B CA 1
ATOM 3337 C C . VAL B 1 112 ? 4.504 11.922 1.957 1 98.88 112 VAL B C 1
ATOM 3339 O O . VAL B 1 112 ? 4.309 13.07 1.54 1 98.88 112 VAL B O 1
ATOM 3342 N N . SER B 1 113 ? 4.012 10.898 1.416 1 98.62 113 SER B N 1
ATOM 3343 C CA . SER B 1 113 ? 3.135 10.906 0.25 1 98.62 113 SER B CA 1
ATOM 3344 C C . SER B 1 113 ? 1.666 10.906 0.662 1 98.62 113 SER B C 1
ATOM 3346 O O . SER B 1 113 ? 1.27 11.648 1.566 1 98.62 113 SER B O 1
ATOM 3348 N N . SER B 1 114 ? 0.868 10.203 -0.149 1 98 114 SER B N 1
ATOM 3349 C CA . SER B 1 114 ? -0.563 10.195 0.136 1 98 114 SER B CA 1
ATOM 3350 C C . SER B 1 114 ? -1.21 8.898 -0.337 1 98 114 SER B C 1
ATOM 3352 O O . SER B 1 114 ? -1.022 8.484 -1.484 1 98 114 SER B O 1
ATOM 3354 N N . ALA B 1 115 ? -1.964 8.305 0.648 1 97.25 115 ALA B N 1
ATOM 3355 C CA . ALA B 1 115 ? -2.824 7.215 0.202 1 97.25 115 ALA B CA 1
ATOM 3356 C C . ALA B 1 115 ? -3.904 7.719 -0.749 1 97.25 115 ALA B C 1
ATOM 3358 O O . ALA B 1 115 ? -4.379 8.852 -0.616 1 97.25 115 ALA B O 1
ATOM 3359 N N . GLY B 1 116 ? -4.348 6.918 -1.681 1 96.44 116 GLY B N 1
ATOM 3360 C CA . GLY B 1 116 ? -5.281 7.328 -2.719 1 96.44 116 GLY B CA 1
ATOM 3361 C C . GLY B 1 116 ? -4.609 7.598 -4.051 1 96.44 116 GLY B C 1
ATOM 3362 O O . GLY B 1 116 ? -5.227 7.445 -5.105 1 96.44 116 GLY B O 1
ATOM 3363 N N . CYS B 1 117 ? -3.318 7.984 -4 1 97.88 117 CYS B N 1
ATOM 3364 C CA . CYS B 1 117 ? -2.611 8.258 -5.246 1 97.88 117 CYS B CA 1
ATOM 3365 C C . CYS B 1 117 ? -2.488 6.992 -6.094 1 97.88 117 CYS B C 1
ATOM 3367 O O . CYS B 1 117 ? -2.445 7.066 -7.32 1 97.88 117 CYS B O 1
ATOM 3369 N N . ASP B 1 118 ? -2.496 5.84 -5.426 1 97.12 118 ASP B N 1
ATOM 3370 C CA . ASP B 1 118 ? -2.373 4.555 -6.109 1 97.12 118 ASP B CA 1
ATOM 3371 C C . ASP B 1 118 ? -3.656 4.207 -6.863 1 97.12 118 ASP B C 1
ATOM 3373 O O . ASP B 1 118 ? -3.617 3.492 -7.867 1 97.12 118 ASP B O 1
ATOM 3377 N N . LEU B 1 119 ? -4.773 4.766 -6.402 1 97.44 119 LEU B N 1
ATOM 3378 C CA . LEU B 1 119 ? -6.07 4.438 -6.992 1 97.44 119 LEU B CA 1
ATOM 3379 C C . LEU B 1 119 ? -6.543 5.555 -7.918 1 97.44 119 LEU B C 1
ATOM 3381 O O . LEU B 1 119 ? -7.5 5.379 -8.672 1 97.44 119 LEU B O 1
ATOM 3385 N N . ALA B 1 120 ? -5.84 6.672 -7.902 1 97.94 120 ALA B N 1
ATOM 3386 C CA . ALA B 1 120 ? -6.215 7.855 -8.672 1 97.94 120 ALA B CA 1
ATOM 3387 C C . ALA B 1 120 ? -5.898 7.676 -10.148 1 97.94 120 ALA B C 1
ATOM 3389 O O . ALA B 1 120 ? -5.02 6.887 -10.508 1 97.94 120 ALA B O 1
ATOM 3390 N N . GLU B 1 121 ? -6.695 8.312 -10.93 1 96.75 121 GLU B N 1
ATOM 3391 C CA . GLU B 1 121 ? -6.48 8.391 -12.367 1 96.75 121 GLU B CA 1
ATOM 3392 C C . GLU B 1 121 ? -6.094 9.805 -12.797 1 96.75 121 GLU B C 1
ATOM 3394 O O . GLU B 1 121 ? -6.613 10.789 -12.258 1 96.75 121 GLU B O 1
ATOM 3399 N N . ARG B 1 122 ? -5.23 9.891 -13.766 1 96.31 122 ARG B N 1
ATOM 3400 C CA . ARG B 1 122 ? -4.707 11.188 -14.188 1 96.31 122 ARG B CA 1
ATOM 3401 C C . ARG B 1 122 ? -5.82 12.094 -14.695 1 96.31 122 ARG B C 1
ATOM 3403 O O . ARG B 1 122 ? -5.773 13.312 -14.516 1 96.31 122 ARG B O 1
ATOM 3410 N N . ASP B 1 123 ? -6.82 11.57 -15.305 1 95.62 123 ASP B N 1
ATOM 3411 C CA . ASP B 1 123 ? -7.871 12.367 -15.914 1 95.62 123 ASP B CA 1
ATOM 3412 C C . ASP B 1 123 ? -8.93 12.773 -14.891 1 95.62 123 ASP B C 1
ATOM 3414 O O . ASP B 1 123 ? -9.656 13.75 -15.094 1 95.62 123 ASP B O 1
ATOM 3418 N N . LYS B 1 124 ? -9.047 12.07 -13.805 1 96.25 124 LYS B N 1
ATOM 3419 C CA . LYS B 1 124 ? -10.117 12.32 -12.844 1 96.25 124 LYS B CA 1
ATOM 3420 C C . LYS B 1 124 ? -9.562 12.93 -11.555 1 96.25 124 LYS B C 1
ATOM 3422 O O . LYS B 1 124 ? -10.164 13.844 -10.992 1 96.25 124 LYS B O 1
ATOM 3427 N N . GLN B 1 125 ? -8.531 12.398 -11.078 1 97.44 125 GLN B N 1
ATOM 3428 C CA . GLN B 1 125 ? -7.879 12.875 -9.859 1 97.44 125 GLN B CA 1
ATOM 3429 C C . GLN B 1 125 ? -6.418 13.219 -10.125 1 97.44 125 GLN B C 1
ATOM 3431 O O . GLN B 1 125 ? -5.516 12.648 -9.5 1 97.44 125 GLN B O 1
ATOM 3436 N N . PRO B 1 126 ? -6.152 14.227 -10.93 1 96.44 126 PRO B N 1
ATOM 3437 C CA . PRO B 1 126 ? -4.789 14.523 -11.367 1 96.44 126 PRO B CA 1
ATOM 3438 C C . PRO B 1 126 ? -3.873 14.93 -10.211 1 96.44 126 PRO B C 1
ATOM 3440 O O . PRO B 1 126 ? -2.697 14.555 -10.188 1 96.44 126 PRO B O 1
ATOM 3443 N N . ARG B 1 127 ? -4.344 15.703 -9.25 1 95.62 127 ARG B N 1
ATOM 3444 C CA . ARG B 1 127 ? -3.488 16.188 -8.172 1 95.62 127 ARG B CA 1
ATOM 3445 C C . ARG B 1 127 ? -3.061 15.047 -7.254 1 95.62 127 ARG B C 1
ATOM 3447 O O . ARG B 1 127 ? -1.908 14.992 -6.82 1 95.62 127 ARG B O 1
ATOM 3454 N N . LEU B 1 128 ? -3.961 14.117 -7.012 1 97 128 LEU B N 1
ATOM 3455 C CA . LEU B 1 128 ? -3.6 12.938 -6.227 1 97 128 LEU B CA 1
ATOM 3456 C C . LEU B 1 128 ? -2.598 12.07 -6.98 1 97 128 LEU B C 1
ATOM 3458 O O . LEU B 1 128 ? -1.622 11.594 -6.398 1 97 128 LEU B O 1
ATOM 3462 N N . ARG B 1 129 ? -2.836 11.922 -8.273 1 97.88 129 ARG B N 1
ATOM 346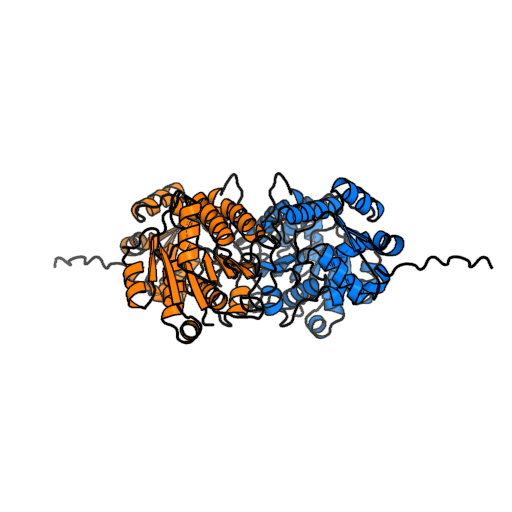3 C CA . ARG B 1 129 ? -2.01 11.023 -9.078 1 97.88 129 ARG B CA 1
ATOM 3464 C C . ARG B 1 129 ? -0.584 11.555 -9.195 1 97.88 129 ARG B C 1
ATOM 3466 O O . ARG B 1 129 ? 0.364 10.773 -9.32 1 97.88 129 ARG B O 1
ATOM 3473 N N . GLU B 1 130 ? -0.426 12.852 -9.047 1 97.38 130 GLU B N 1
ATOM 3474 C CA . GLU B 1 130 ? 0.888 13.484 -9.117 1 97.38 130 GLU B CA 1
ATOM 3475 C C . GLU B 1 130 ? 1.821 12.938 -8.039 1 97.38 130 GLU B C 1
ATOM 3477 O O . GLU B 1 130 ? 3.045 12.977 -8.188 1 97.38 130 GLU B O 1
ATOM 3482 N N . PHE B 1 131 ? 1.296 12.438 -6.977 1 98.19 131 PHE B N 1
ATOM 3483 C CA . PHE B 1 131 ? 2.131 11.898 -5.914 1 98.19 131 PHE B CA 1
ATOM 3484 C C . PHE B 1 131 ? 2.895 10.664 -6.398 1 98.19 131 PHE B C 1
ATOM 3486 O O . PHE B 1 131 ? 3.992 10.383 -5.914 1 98.19 131 PHE B O 1
ATOM 3493 N N . ILE B 1 132 ? 2.354 9.93 -7.355 1 98 132 ILE B N 1
ATOM 3494 C CA . ILE B 1 132 ? 3.062 8.789 -7.938 1 98 132 ILE B CA 1
ATOM 3495 C C . ILE B 1 132 ? 4.312 9.281 -8.664 1 98 132 ILE B C 1
ATOM 3497 O O . ILE B 1 132 ? 5.367 8.648 -8.594 1 98 132 ILE B O 1
ATOM 3501 N N . ASP B 1 133 ? 4.164 10.414 -9.398 1 97.94 133 ASP B N 1
ATOM 3502 C CA . ASP B 1 133 ? 5.32 11.008 -10.055 1 97.94 133 ASP B CA 1
ATOM 3503 C C . ASP B 1 133 ? 6.383 11.422 -9.039 1 97.94 133 ASP B C 1
ATOM 3505 O O . ASP B 1 133 ? 7.574 11.188 -9.242 1 97.94 133 ASP B O 1
ATOM 3509 N N . LEU B 1 134 ? 5.957 12.016 -7.953 1 98.56 134 LEU B N 1
ATOM 3510 C CA . LEU B 1 134 ? 6.871 12.453 -6.906 1 98.56 134 LEU B CA 1
ATOM 3511 C C . LEU B 1 134 ? 7.559 11.258 -6.254 1 98.56 134 LEU B C 1
ATOM 3513 O O . LEU B 1 134 ? 8.773 11.289 -6.023 1 98.56 134 LEU B O 1
ATOM 3517 N N . GLU B 1 135 ? 6.758 10.195 -5.988 1 98.31 135 GLU B N 1
ATOM 3518 C CA . GLU B 1 135 ? 7.336 8.977 -5.426 1 98.31 135 GLU B CA 1
ATOM 3519 C C . GLU B 1 135 ? 8.406 8.398 -6.348 1 98.31 135 GLU B C 1
ATOM 3521 O O . GLU B 1 135 ? 9.477 7.996 -5.887 1 98.31 135 GLU B O 1
ATOM 3526 N N . ALA B 1 136 ? 8.039 8.367 -7.617 1 96.62 136 ALA B N 1
ATOM 3527 C CA . ALA B 1 136 ? 8.969 7.809 -8.594 1 96.62 136 ALA B CA 1
ATOM 3528 C C . ALA B 1 136 ? 10.281 8.594 -8.609 1 96.62 136 ALA B C 1
ATOM 3530 O O . ALA B 1 136 ? 11.367 8 -8.617 1 96.62 136 ALA B O 1
ATOM 3531 N N . MET B 1 137 ? 10.18 9.891 -8.609 1 96.94 137 MET B N 1
ATOM 3532 C CA . MET B 1 137 ? 11.359 10.742 -8.578 1 96.94 137 MET B CA 1
ATOM 3533 C C . MET B 1 137 ? 12.172 10.516 -7.305 1 96.94 137 MET B C 1
ATOM 3535 O O . MET B 1 137 ? 13.398 10.406 -7.352 1 96.94 137 MET B O 1
ATOM 3539 N N . PHE B 1 138 ? 11.5 10.422 -6.207 1 98.06 138 PHE B N 1
ATOM 3540 C CA . PHE B 1 138 ? 12.125 10.203 -4.91 1 98.06 138 PHE B CA 1
ATOM 3541 C C . PHE B 1 138 ? 12.852 8.867 -4.875 1 98.06 138 PHE B C 1
ATOM 3543 O O . PHE B 1 138 ? 14.023 8.797 -4.488 1 98.06 138 PHE B O 1
ATOM 3550 N N . MET B 1 139 ? 12.188 7.836 -5.367 1 96.06 139 MET B N 1
ATOM 3551 C CA . MET B 1 139 ? 12.711 6.477 -5.309 1 96.06 139 MET B CA 1
ATOM 3552 C C . MET B 1 139 ? 13.875 6.301 -6.281 1 96.06 139 MET B C 1
ATOM 3554 O O . MET B 1 139 ? 14.734 5.445 -6.074 1 96.06 139 MET B O 1
ATOM 3558 N N . ALA B 1 140 ? 13.945 7.137 -7.258 1 92.12 140 ALA B N 1
ATOM 3559 C CA . ALA B 1 140 ? 14.953 7.008 -8.305 1 92.12 140 ALA B CA 1
ATOM 3560 C C . ALA B 1 140 ? 16.359 7.238 -7.742 1 92.12 140 ALA B C 1
ATOM 3562 O O . ALA B 1 140 ? 17.344 6.852 -8.359 1 92.12 140 ALA B O 1
ATOM 3563 N N . ALA B 1 141 ? 16.406 7.84 -6.578 1 93.06 141 ALA B N 1
ATOM 3564 C CA . ALA B 1 141 ? 17.703 8.055 -5.957 1 93.06 141 ALA B CA 1
ATOM 3565 C C . ALA B 1 141 ? 18.359 6.73 -5.562 1 93.06 141 ALA B C 1
ATOM 3567 O O . ALA B 1 141 ? 19.578 6.641 -5.453 1 93.06 141 ALA B O 1
ATOM 3568 N N . LYS B 1 142 ? 17.453 5.777 -5.348 1 91.19 142 LYS B N 1
ATOM 3569 C CA . LYS B 1 142 ? 17.969 4.461 -4.984 1 91.19 142 LYS B CA 1
ATOM 3570 C C . LYS B 1 142 ? 18.766 3.85 -6.137 1 91.19 142 LYS B C 1
ATOM 3572 O O . LYS B 1 142 ? 18.234 3.705 -7.246 1 91.19 142 LYS B O 1
ATOM 3577 N N . GLY B 1 143 ? 19.984 3.541 -5.984 1 82.88 143 GLY B N 1
ATOM 3578 C CA . GLY B 1 143 ? 20.844 2.977 -7.012 1 82.88 143 GLY B CA 1
ATOM 3579 C C . GLY B 1 143 ? 21.656 4.023 -7.754 1 82.88 143 GLY B C 1
ATOM 3580 O O . GLY B 1 143 ? 22.469 3.688 -8.609 1 82.88 143 GLY B O 1
ATOM 3581 N N . ASP B 1 144 ? 21.344 5.289 -7.535 1 88.31 144 ASP B N 1
ATOM 3582 C CA . ASP B 1 144 ? 22.125 6.371 -8.109 1 88.31 144 ASP B CA 1
ATOM 3583 C C . ASP B 1 144 ? 23.453 6.543 -7.367 1 88.31 144 ASP B C 1
ATOM 3585 O O . ASP B 1 144 ? 23.469 6.988 -6.219 1 88.31 144 ASP B O 1
ATOM 3589 N N . PRO B 1 145 ? 24.516 6.195 -7.961 1 87.56 145 PRO B N 1
ATOM 3590 C CA . PRO B 1 145 ? 25.797 6.23 -7.262 1 87.56 145 PRO B CA 1
ATOM 3591 C C . PRO B 1 145 ? 26.281 7.652 -6.977 1 87.56 145 PRO B C 1
ATOM 3593 O O . PRO B 1 145 ? 27.219 7.848 -6.203 1 87.56 145 PRO B O 1
ATOM 3596 N N . SER B 1 146 ? 25.672 8.609 -7.559 1 91.62 146 SER B N 1
ATOM 3597 C CA . SER B 1 146 ? 26.141 9.984 -7.426 1 91.62 146 SER B CA 1
ATOM 3598 C C . SER B 1 146 ? 25.625 10.625 -6.141 1 91.62 146 SER B C 1
ATOM 3600 O O . SER B 1 146 ? 26.047 11.734 -5.785 1 91.62 146 SER B O 1
ATOM 3602 N N . THR B 1 147 ? 24.781 9.984 -5.438 1 95 147 THR B N 1
ATOM 3603 C CA . THR B 1 147 ? 24.219 10.562 -4.227 1 95 147 THR B CA 1
ATOM 3604 C C . THR B 1 147 ? 24 9.492 -3.162 1 95 147 THR B C 1
ATOM 3606 O O . THR B 1 147 ? 23.656 8.352 -3.482 1 95 147 THR B O 1
ATOM 3609 N N . SER B 1 148 ? 24.109 9.836 -1.908 1 94.81 148 SER B N 1
ATOM 3610 C CA . SER B 1 148 ? 23.844 8.938 -0.789 1 94.81 148 SER B CA 1
ATOM 3611 C C . SER B 1 148 ? 22.375 8.945 -0.406 1 94.81 148 SER B C 1
ATOM 3613 O O . SER B 1 148 ? 21.938 8.172 0.451 1 94.81 148 SER B O 1
ATOM 3615 N N . THR B 1 149 ? 21.578 9.805 -1.052 1 94.38 149 THR B N 1
ATOM 3616 C CA . THR B 1 149 ? 20.172 9.961 -0.703 1 94.38 149 THR B CA 1
ATOM 3617 C C . THR B 1 149 ? 19.406 8.672 -0.957 1 94.38 149 THR B C 1
ATOM 3619 O O . THR B 1 149 ? 18.359 8.43 -0.349 1 94.38 149 THR B O 1
ATOM 3622 N N . GLY B 1 150 ? 19.875 7.793 -1.735 1 90.5 150 GLY B N 1
ATOM 3623 C CA . GLY B 1 150 ? 19.25 6.508 -2.008 1 90.5 150 GLY B CA 1
ATOM 3624 C C . GLY B 1 150 ? 19.609 5.438 -0.994 1 90.5 150 GLY B C 1
ATOM 3625 O O . GLY B 1 150 ? 19.125 4.309 -1.071 1 90.5 150 GLY B O 1
ATOM 3626 N N . HIS B 1 151 ? 20.312 5.777 0.039 1 91.31 151 HIS B N 1
ATOM 3627 C CA . HIS B 1 151 ? 20.812 4.805 1.001 1 91.31 151 HIS B CA 1
ATOM 3628 C C . HIS B 1 151 ? 19.688 4.254 1.871 1 91.31 151 HIS B C 1
ATOM 3630 O O . HIS B 1 151 ? 19.578 3.041 2.059 1 91.31 151 HIS B O 1
ATOM 3636 N N . SER B 1 152 ? 18.875 5.191 2.365 1 95 152 SER B N 1
ATOM 3637 C CA . SER B 1 152 ? 17.844 4.777 3.311 1 95 152 SER B CA 1
ATOM 3638 C C . SER B 1 152 ? 16.547 5.551 3.088 1 95 152 SER B C 1
ATOM 3640 O O . SER B 1 152 ? 16.141 6.355 3.932 1 95 152 SER B O 1
ATOM 3642 N N . PRO B 1 153 ? 15.867 5.207 2.023 1 97 153 PRO B N 1
ATOM 3643 C CA . PRO B 1 153 ? 14.594 5.883 1.75 1 97 153 PRO B CA 1
ATOM 3644 C C . PRO B 1 153 ? 13.406 5.188 2.412 1 97 153 PRO B C 1
ATOM 3646 O O . PRO B 1 153 ? 13.438 3.975 2.633 1 97 153 PRO B O 1
ATOM 3649 N N . VAL B 1 154 ? 12.43 5.977 2.785 1 98.62 154 VAL B N 1
ATOM 3650 C CA . VAL B 1 154 ? 11.133 5.48 3.234 1 98.62 154 VAL B CA 1
ATOM 3651 C C . VAL B 1 154 ? 10.016 6.328 2.631 1 98.62 154 VAL B C 1
ATOM 3653 O O . VAL B 1 154 ? 10.133 7.555 2.557 1 98.62 154 VAL B O 1
ATOM 3656 N N . VAL B 1 155 ? 8.992 5.723 2.121 1 98.81 155 VAL B N 1
ATOM 3657 C CA . VAL B 1 155 ? 7.793 6.41 1.664 1 98.81 155 VAL B CA 1
ATOM 3658 C C . VAL B 1 155 ? 6.617 6.059 2.574 1 98.81 155 VAL B C 1
ATOM 3660 O O . VAL B 1 155 ? 6.359 4.883 2.838 1 98.81 155 VAL B O 1
ATOM 3663 N N . VAL B 1 156 ? 5.957 7.043 3.105 1 98.88 156 VAL B N 1
ATOM 3664 C CA . VAL B 1 156 ? 4.738 6.859 3.889 1 98.88 156 VAL B CA 1
ATOM 3665 C C . VAL B 1 156 ? 3.551 7.477 3.152 1 98.88 156 VAL B C 1
ATOM 3667 O O . VAL B 1 156 ? 3.613 8.625 2.717 1 98.88 156 VAL B O 1
ATOM 3670 N N . ARG B 1 157 ? 2.479 6.684 2.934 1 98.75 157 ARG B N 1
ATOM 3671 C CA . ARG B 1 157 ? 1.226 7.145 2.344 1 98.75 157 ARG B CA 1
ATOM 3672 C C . ARG B 1 157 ? 0.141 7.289 3.404 1 98.75 157 ARG B C 1
ATOM 3674 O O . ARG B 1 157 ? -0.631 6.355 3.643 1 98.75 157 ARG B O 1
ATOM 3681 N N . PRO B 1 158 ? 0.07 8.469 4.023 1 98.62 158 PRO B N 1
ATOM 3682 C CA . PRO B 1 158 ? -1.064 8.648 4.934 1 98.62 158 PRO B CA 1
ATOM 3683 C C . PRO B 1 158 ? -2.4 8.734 4.199 1 98.62 158 PRO B C 1
ATOM 3685 O O . PRO B 1 158 ? -2.48 9.328 3.119 1 98.62 158 PRO B O 1
ATOM 3688 N N . GLY B 1 159 ? -3.393 8.117 4.801 1 97.88 159 GLY B N 1
ATOM 3689 C CA . GLY B 1 159 ? -4.742 8.219 4.266 1 97.88 159 GLY B CA 1
ATOM 3690 C C . GLY B 1 159 ? -5.422 9.539 4.605 1 97.88 159 GLY B C 1
ATOM 3691 O O . GLY B 1 159 ? -4.75 10.523 4.902 1 97.88 159 GLY B O 1
ATOM 3692 N N . PHE B 1 160 ? -6.746 9.609 4.469 1 97.69 160 PHE B N 1
ATOM 3693 C CA . PHE B 1 160 ? -7.547 10.789 4.781 1 97.69 160 PHE B CA 1
ATOM 3694 C C . PHE B 1 160 ? -7.398 11.172 6.246 1 97.69 160 PHE B C 1
ATOM 3696 O O . PHE B 1 160 ? -7.789 10.414 7.137 1 97.69 160 PHE B O 1
ATOM 3703 N N . TYR B 1 161 ? -6.84 12.344 6.484 1 98 161 TYR B N 1
ATOM 3704 C CA . TYR B 1 161 ? -6.691 12.797 7.859 1 98 161 TYR B CA 1
ATOM 3705 C C . TYR B 1 161 ? -8.055 13.07 8.492 1 98 161 TYR B C 1
ATOM 3707 O O . TYR B 1 161 ? -8.867 13.812 7.941 1 98 161 TYR B O 1
ATOM 3715 N N . ALA B 1 162 ? -8.266 12.477 9.648 1 98.19 162 ALA B N 1
ATOM 3716 C CA . ALA B 1 162 ? -9.5 12.734 10.391 1 98.19 162 ALA B CA 1
ATOM 3717 C C . ALA B 1 162 ? -9.672 14.227 10.672 1 98.19 162 ALA B C 1
ATOM 3719 O O . ALA B 1 162 ? -10.789 14.734 10.695 1 98.19 162 ALA B O 1
ATOM 3720 N N . GLU B 1 163 ? -8.609 14.953 10.852 1 97.19 163 GLU B N 1
ATOM 3721 C CA . GLU B 1 163 ? -8.609 16.375 11.164 1 97.19 163 GLU B CA 1
ATOM 3722 C C . GLU B 1 163 ? -9.25 17.188 10.047 1 97.19 163 GLU B C 1
ATOM 3724 O O . GLU B 1 163 ? -9.641 18.344 10.25 1 97.19 163 GLU B O 1
ATOM 3729 N N . ASN B 1 164 ? -9.297 16.625 8.844 1 95.38 164 ASN B N 1
ATOM 3730 C CA . ASN B 1 164 ? -10.008 17.297 7.766 1 95.38 164 ASN B CA 1
ATOM 3731 C C . ASN B 1 164 ? -11.477 17.5 8.102 1 95.38 164 ASN B C 1
ATOM 3733 O O . ASN B 1 164 ? -12.133 18.391 7.559 1 95.38 164 ASN B O 1
ATOM 3737 N N . LEU B 1 165 ? -12 16.734 9.016 1 95.62 165 LEU B N 1
ATOM 3738 C CA . LEU B 1 165 ? -13.391 16.859 9.438 1 95.62 165 LEU B CA 1
ATOM 3739 C C . LEU B 1 165 ? -13.617 18.156 10.203 1 95.62 165 LEU B C 1
ATOM 3741 O O . LEU B 1 165 ? -14.758 18.625 10.312 1 95.62 165 LEU B O 1
ATOM 3745 N N . LEU B 1 166 ? -12.562 18.719 10.742 1 94.69 166 LEU B N 1
ATOM 3746 C CA . LEU B 1 166 ? -12.656 19.984 11.477 1 94.69 166 LEU B CA 1
ATOM 3747 C C . LEU B 1 166 ? -13.055 21.125 10.547 1 94.69 166 LEU B C 1
ATOM 3749 O O . LEU B 1 166 ? -13.523 22.172 11 1 94.69 166 LEU B O 1
ATOM 3753 N N . LEU B 1 167 ? -12.859 20.953 9.258 1 92.62 167 LEU B N 1
ATOM 3754 C CA . LEU B 1 167 ? -13.25 21.953 8.273 1 92.62 167 LEU B CA 1
ATOM 3755 C C . LEU B 1 167 ? -14.758 22.125 8.242 1 92.62 167 LEU B C 1
ATOM 3757 O O . LEU B 1 167 ? -15.266 23.109 7.688 1 92.62 167 LEU B O 1
ATOM 3761 N N . TYR B 1 168 ? -15.453 21.219 8.883 1 93.5 168 TYR B N 1
ATOM 3762 C CA . TYR B 1 168 ? -16.906 21.266 8.891 1 93.5 168 TYR B CA 1
ATOM 3763 C C . TYR B 1 168 ? -17.438 21.562 10.281 1 93.5 168 TYR B C 1
ATOM 3765 O O . TYR B 1 168 ? -18.625 21.328 10.57 1 93.5 168 TYR B O 1
ATOM 3773 N N . SER B 1 169 ? -16.594 22.031 11.141 1 93.06 169 SER B N 1
ATOM 3774 C CA . SER B 1 169 ? -16.953 22.312 12.523 1 93.06 169 SER B CA 1
ATOM 3775 C C . SER B 1 169 ? -18.094 23.344 12.609 1 93.06 169 SER B C 1
ATOM 3777 O O . SER B 1 169 ? -18.984 23.219 13.453 1 93.06 169 SER B O 1
ATOM 3779 N N . LYS B 1 170 ? -18.062 24.359 11.758 1 92.75 170 LYS B N 1
ATOM 3780 C CA . LYS B 1 170 ? -19.109 25.375 11.781 1 92.75 170 LYS B CA 1
ATOM 3781 C C . LYS B 1 170 ? -20.484 24.766 11.539 1 92.75 170 LYS B C 1
ATOM 3783 O O . LYS B 1 170 ? -21.438 25.047 12.273 1 92.75 170 LYS B O 1
ATOM 3788 N N . GLN B 1 171 ? -20.578 23.953 10.516 1 94.06 171 GLN B N 1
ATOM 3789 C CA . GLN B 1 171 ? -21.828 23.281 10.219 1 94.06 171 GLN B CA 1
ATOM 3790 C C . GLN B 1 171 ? -22.25 22.344 11.367 1 94.06 171 GLN B C 1
ATOM 3792 O O . GLN B 1 171 ? -23.422 22.281 11.719 1 94.06 171 GLN B O 1
ATOM 3797 N N . ALA B 1 172 ? -21.266 21.672 11.898 1 94.31 172 ALA B N 1
ATOM 3798 C CA . ALA B 1 172 ? -21.547 20.781 13.016 1 94.31 172 ALA B CA 1
ATOM 3799 C C . ALA B 1 172 ? -22.094 21.562 14.203 1 94.31 172 ALA B C 1
ATOM 3801 O O . ALA B 1 172 ? -23.109 21.172 14.805 1 94.31 172 ALA B O 1
ATOM 3802 N N . GLN B 1 173 ? -21.516 22.703 14.5 1 94.38 173 GLN B N 1
ATOM 3803 C CA . GLN B 1 173 ? -21.875 23.484 15.672 1 94.38 173 GLN B CA 1
ATOM 3804 C C . GLN B 1 173 ? -23.203 24.234 15.453 1 94.38 173 GLN B C 1
ATOM 3806 O O . GLN B 1 173 ? -24.016 24.328 16.359 1 94.38 173 GLN B O 1
ATOM 3811 N N . GLU B 1 174 ? -23.375 24.719 14.25 1 94.12 174 GLU B N 1
ATOM 3812 C CA . GLU B 1 174 ? -24.516 25.594 13.992 1 94.12 174 GLU B CA 1
ATOM 3813 C C . GLU B 1 174 ? -25.734 24.797 13.531 1 94.12 174 GLU B C 1
ATOM 3815 O O . GLU B 1 174 ? -26.875 25.156 13.844 1 94.12 174 GLU B O 1
ATOM 3820 N N . GLU B 1 175 ? -25.422 23.766 12.781 1 94.5 175 GLU B N 1
ATOM 3821 C CA . GLU B 1 175 ? -26.531 23.078 12.125 1 94.5 175 GLU B CA 1
ATOM 3822 C C . GLU B 1 175 ? -26.672 21.656 12.656 1 94.5 175 GLU B C 1
ATOM 3824 O O . GLU B 1 175 ? -27.688 21 12.406 1 94.5 175 GLU B O 1
ATOM 3829 N N . GLY B 1 176 ? -25.703 21.188 13.367 1 95.5 176 GLY B N 1
ATOM 3830 C CA . GLY B 1 176 ? -25.734 19.812 13.836 1 95.5 176 GLY B CA 1
ATOM 3831 C C . GLY B 1 176 ? -25.547 18.797 12.719 1 95.5 176 GLY B C 1
ATOM 3832 O O . GLY B 1 176 ? -26.125 17.719 12.758 1 95.5 176 GLY B O 1
ATOM 3833 N N . THR B 1 177 ? -24.844 19.203 11.695 1 96.44 177 THR B N 1
ATOM 3834 C CA . THR B 1 177 ? -24.672 18.297 10.555 1 96.44 177 THR B CA 1
ATOM 3835 C C . THR B 1 177 ? -23.203 18.219 10.156 1 96.44 177 THR B C 1
ATOM 3837 O O . THR B 1 177 ? -22.422 19.141 10.406 1 96.44 177 THR B O 1
ATOM 3840 N N . LEU B 1 178 ? -22.812 17.109 9.664 1 96.19 178 LEU B N 1
ATOM 3841 C CA . LEU B 1 178 ? -21.547 16.891 8.969 1 96.19 178 LEU B CA 1
ATOM 3842 C C . LEU B 1 178 ? -21.781 16.734 7.469 1 96.19 178 LEU B C 1
ATOM 3844 O O . LEU B 1 178 ? -22.016 15.633 6.98 1 96.19 178 LEU B O 1
ATOM 3848 N N . PRO B 1 179 ? -21.688 17.844 6.75 1 97 179 PRO B N 1
ATOM 3849 C CA . PRO B 1 179 ? -21.922 17.797 5.305 1 97 179 PRO B CA 1
ATOM 3850 C C . PRO B 1 179 ? -20.703 17.312 4.516 1 97 179 PRO B C 1
ATOM 3852 O O . PRO B 1 179 ? -19.781 18.094 4.289 1 97 179 PRO B O 1
ATOM 3855 N N . LEU B 1 180 ? -20.656 16.078 4.094 1 97 180 LEU B N 1
ATOM 3856 C CA . LEU B 1 180 ? -19.547 15.508 3.33 1 97 180 LEU B CA 1
ATOM 3857 C C . LEU B 1 180 ? -20.047 14.977 1.989 1 97 180 LEU B C 1
ATOM 3859 O O . LEU B 1 180 ? -21.125 14.398 1.906 1 97 180 LEU B O 1
ATOM 3863 N N . PRO B 1 181 ? -19.297 15.211 0.948 1 97.12 181 PRO B N 1
ATOM 3864 C CA . PRO B 1 181 ? -19.688 14.711 -0.374 1 97.12 181 PRO B CA 1
ATOM 3865 C C . PRO B 1 181 ? -19.188 13.297 -0.641 1 97.12 181 PRO B C 1
ATOM 3867 O O . PRO B 1 181 ? -18.531 13.047 -1.653 1 97.12 181 PRO B O 1
ATOM 3870 N N . VAL B 1 182 ? -19.547 12.273 0.168 1 95.94 182 VAL B N 1
ATOM 3871 C CA . VAL B 1 182 ? -18.953 10.945 0.068 1 95.94 182 VAL B CA 1
ATOM 3872 C C . VAL B 1 182 ? -20.016 9.93 -0.327 1 95.94 182 VAL B C 1
ATOM 3874 O O . VAL B 1 182 ? -19.734 8.742 -0.485 1 95.94 182 VAL B O 1
ATOM 3877 N N . GLY B 1 183 ? -21.219 10.359 -0.573 1 93 183 GLY B N 1
ATOM 3878 C CA . GLY B 1 183 ? -22.297 9.43 -0.859 1 93 183 GLY B CA 1
ATOM 3879 C C . GLY B 1 183 ? -22.828 8.719 0.376 1 93 183 GLY B C 1
ATOM 3880 O O . GLY B 1 183 ? -22.25 8.852 1.461 1 93 183 GLY B O 1
ATOM 3881 N N . SER B 1 184 ? -23.875 7.949 0.247 1 89.81 184 SER B N 1
ATOM 3882 C CA . SER B 1 184 ? -24.578 7.391 1.396 1 89.81 184 SER B CA 1
ATOM 3883 C C . SER B 1 184 ? -24 6.035 1.792 1 89.81 184 SER B C 1
ATOM 3885 O O . SER B 1 184 ? -24.078 5.641 2.957 1 89.81 184 SER B O 1
ATOM 3887 N N . ASN B 1 185 ? -23.406 5.379 0.819 1 88.94 185 ASN B N 1
ATOM 3888 C CA . ASN B 1 185 ? -23.062 3.99 1.108 1 88.94 185 ASN B CA 1
ATOM 3889 C C . ASN B 1 185 ? -21.562 3.744 0.959 1 88.94 185 ASN B C 1
ATOM 3891 O O . ASN B 1 185 ? -21.078 2.643 1.224 1 88.94 185 ASN B O 1
ATOM 3895 N N . HIS B 1 186 ? -20.875 4.766 0.573 1 91.31 186 HIS B N 1
ATOM 3896 C CA . HIS B 1 186 ? -19.438 4.609 0.371 1 91.31 186 HIS B CA 1
ATOM 3897 C C . HIS B 1 186 ? -18.672 4.762 1.683 1 91.31 186 HIS B C 1
ATOM 3899 O O . HIS B 1 186 ? -19.109 5.477 2.582 1 91.31 186 HIS B O 1
ATOM 3905 N N . LYS B 1 187 ? -17.578 4.082 1.782 1 95.88 187 LYS B N 1
ATOM 3906 C CA . LYS B 1 187 ? -16.844 4.07 3.049 1 95.88 187 LYS B CA 1
ATOM 3907 C C . LYS B 1 187 ? -15.406 4.547 2.859 1 95.88 187 LYS B C 1
ATOM 3909 O O . LYS B 1 187 ? -14.875 4.512 1.747 1 95.88 187 LYS B O 1
ATOM 3914 N N . PHE B 1 188 ? -14.82 5.039 3.826 1 97.31 188 PHE B N 1
ATOM 3915 C CA . PHE B 1 188 ? -13.406 5.379 3.945 1 97.31 188 PHE B CA 1
ATOM 3916 C C . PHE B 1 188 ? -12.945 5.27 5.395 1 97.31 188 PHE B C 1
ATOM 3918 O O . PHE B 1 188 ? -13.758 5.098 6.301 1 97.31 188 PHE B O 1
ATOM 3925 N N . ALA B 1 189 ? -11.672 5.277 5.625 1 98.25 189 ALA B N 1
ATOM 3926 C CA . ALA B 1 189 ? -11.086 5.059 6.945 1 98.25 189 ALA B CA 1
ATOM 3927 C C . ALA B 1 189 ? -10.18 6.219 7.348 1 98.25 189 ALA B C 1
ATOM 3929 O O . ALA B 1 189 ? -8.961 6.133 7.219 1 98.25 189 ALA B O 1
ATOM 3930 N N . PRO B 1 190 ? -10.727 7.297 7.906 1 98.44 190 PRO B N 1
ATOM 3931 C CA . PRO B 1 190 ? -9.906 8.438 8.312 1 98.44 190 PRO B CA 1
ATOM 3932 C C . PRO B 1 190 ? -8.852 8.055 9.352 1 98.44 190 PRO B C 1
ATOM 3934 O O . PRO B 1 190 ? -9.109 7.23 10.234 1 98.44 190 PRO B O 1
ATOM 3937 N N . ILE B 1 191 ? -7.711 8.617 9.219 1 98.81 191 ILE B N 1
ATOM 3938 C CA . ILE B 1 191 ? -6.613 8.359 10.148 1 98.81 191 ILE B CA 1
ATOM 3939 C C . ILE B 1 191 ? -6.297 9.625 10.938 1 98.81 191 ILE B C 1
ATOM 3941 O O . ILE B 1 191 ? -6.301 10.727 10.383 1 98.81 191 ILE B O 1
ATOM 3945 N N . ALA B 1 192 ? -6.008 9.469 12.211 1 98.75 192 ALA B N 1
ATOM 3946 C CA . ALA B 1 192 ? -5.594 10.594 13.039 1 98.75 192 ALA B CA 1
ATOM 3947 C C . ALA B 1 192 ? -4.188 11.062 12.672 1 98.75 192 ALA B C 1
ATOM 3949 O O . ALA B 1 192 ? -3.291 10.242 12.469 1 98.75 192 ALA B O 1
ATOM 3950 N N . LEU B 1 193 ? -4.027 12.359 12.617 1 98.5 193 LEU B N 1
ATOM 3951 C CA . LEU B 1 193 ? -2.721 12.945 12.344 1 98.5 193 LEU B CA 1
ATOM 3952 C C . LEU B 1 193 ? -1.682 12.438 13.344 1 98.5 193 LEU B C 1
ATOM 3954 O O . LEU B 1 193 ? -0.53 12.195 12.977 1 98.5 193 LEU B O 1
ATOM 3958 N N . GLY B 1 194 ? -2.1 12.281 14.57 1 98.62 194 GLY B N 1
ATOM 3959 C CA . GLY B 1 194 ? -1.208 11.766 15.602 1 98.62 194 GLY B CA 1
ATOM 3960 C C . GLY B 1 194 ? -0.657 10.391 15.281 1 98.62 194 GLY B C 1
ATOM 3961 O O . GLY B 1 194 ? 0.497 10.094 15.594 1 98.62 194 GLY B O 1
ATOM 3962 N N . ASP B 1 195 ? -1.474 9.57 14.719 1 98.81 195 ASP B N 1
ATOM 3963 C CA . ASP B 1 195 ? -1.038 8.227 14.344 1 98.81 195 ASP B CA 1
ATOM 3964 C C . ASP B 1 195 ? 0.015 8.273 13.242 1 98.81 195 ASP B C 1
ATOM 3966 O O . ASP B 1 195 ? 0.999 7.531 13.281 1 98.81 195 ASP B O 1
ATOM 3970 N N . VAL B 1 196 ? -0.18 9.148 12.234 1 98.81 196 VAL B N 1
ATOM 3971 C CA . VAL B 1 196 ? 0.806 9.328 11.172 1 98.81 196 VAL B CA 1
ATOM 3972 C C . VAL B 1 196 ? 2.115 9.844 11.766 1 98.81 196 VAL B C 1
ATOM 3974 O O . VAL B 1 196 ? 3.193 9.344 11.438 1 98.81 196 VAL B O 1
ATOM 3977 N N . ALA B 1 197 ? 2.002 10.82 12.664 1 98.88 197 ALA B N 1
ATOM 3978 C CA . ALA B 1 197 ? 3.184 11.391 13.305 1 98.88 197 ALA B CA 1
ATOM 3979 C C . ALA B 1 197 ? 3.965 10.328 14.062 1 98.88 197 ALA B C 1
ATOM 3981 O O . ALA B 1 197 ? 5.199 10.32 14.047 1 98.88 197 ALA B O 1
ATOM 3982 N N . GLN B 1 198 ? 3.254 9.414 14.727 1 98.75 198 GLN B N 1
ATOM 3983 C CA . GLN B 1 198 ? 3.891 8.328 15.469 1 98.75 198 GLN B CA 1
ATOM 3984 C C . GLN B 1 198 ? 4.73 7.453 14.547 1 98.75 198 GLN B C 1
ATOM 3986 O O . GLN B 1 198 ? 5.887 7.152 14.844 1 98.75 198 GLN B O 1
ATOM 3991 N N . VAL B 1 199 ? 4.156 7.059 13.438 1 98.88 199 VAL B N 1
ATOM 3992 C CA . VAL B 1 199 ? 4.867 6.191 12.5 1 98.88 199 VAL B CA 1
ATOM 3993 C C . VAL B 1 199 ? 6.102 6.91 11.961 1 98.88 199 VAL B C 1
ATOM 3995 O O . VAL B 1 199 ? 7.207 6.359 11.984 1 98.88 199 VAL B O 1
ATOM 3998 N N . VAL B 1 200 ? 5.949 8.156 11.539 1 98.88 200 VAL B N 1
ATOM 3999 C CA . VAL B 1 200 ? 7.039 8.906 10.922 1 98.88 200 VAL B CA 1
ATOM 4000 C C . VAL B 1 200 ? 8.125 9.18 11.953 1 98.88 200 VAL B C 1
ATOM 4002 O O . VAL B 1 200 ? 9.32 9.109 11.648 1 98.88 200 VAL B O 1
ATOM 4005 N N . ALA B 1 201 ? 7.711 9.469 13.219 1 98.81 201 ALA B N 1
ATOM 4006 C CA . ALA B 1 201 ? 8.688 9.695 14.281 1 98.81 201 ALA B CA 1
ATOM 4007 C C . ALA B 1 201 ? 9.539 8.445 14.508 1 98.81 201 ALA B C 1
ATOM 4009 O O . ALA B 1 201 ? 10.758 8.539 14.656 1 98.81 201 ALA B O 1
ATOM 4010 N N . HIS B 1 202 ? 8.914 7.266 14.523 1 98.69 202 HIS B N 1
ATOM 4011 C CA . HIS B 1 202 ? 9.656 6.02 14.672 1 98.69 202 HIS B CA 1
ATOM 4012 C C . HIS B 1 202 ? 10.648 5.836 13.523 1 98.69 202 HIS B C 1
ATOM 4014 O O . HIS B 1 202 ? 11.781 5.406 13.742 1 98.69 202 HIS B O 1
ATOM 4020 N N . VAL B 1 203 ? 10.227 6.18 12.352 1 98.44 203 VAL B N 1
ATOM 4021 C CA . VAL B 1 203 ? 11.086 6.043 11.18 1 98.44 203 VAL B CA 1
ATOM 4022 C C . VAL B 1 203 ? 12.273 6.996 11.305 1 98.44 203 VAL B C 1
ATOM 4024 O O . VAL B 1 203 ? 13.43 6.578 11.172 1 98.44 203 VAL B O 1
ATOM 4027 N N . LEU B 1 204 ? 11.992 8.242 11.617 1 98.44 204 LEU B N 1
ATOM 4028 C CA . LEU B 1 204 ? 13 9.297 11.586 1 98.44 204 LEU B CA 1
ATOM 4029 C C . LEU B 1 204 ? 14.031 9.109 12.695 1 98.44 204 LEU B C 1
ATOM 4031 O O . LEU B 1 204 ? 15.188 9.5 12.555 1 98.44 204 LEU B O 1
ATOM 4035 N N . THR B 1 205 ? 13.609 8.469 13.781 1 97.5 205 THR B N 1
ATOM 4036 C CA . THR B 1 205 ? 14.508 8.359 14.922 1 97.5 205 THR B CA 1
ATOM 4037 C C . THR B 1 205 ? 15.109 6.957 15.016 1 97.5 205 THR B C 1
ATOM 4039 O O . THR B 1 205 ? 16 6.711 15.828 1 97.5 205 THR B O 1
ATOM 4042 N N . GLY B 1 206 ? 14.531 6.066 14.203 1 95.44 206 GLY B N 1
ATOM 4043 C CA . GLY B 1 206 ? 15.094 4.727 14.188 1 95.44 206 GLY B CA 1
ATOM 4044 C C . GLY B 1 206 ? 16.453 4.66 13.508 1 95.44 206 GLY B C 1
ATOM 4045 O O . GLY B 1 206 ? 16.656 5.27 12.461 1 95.44 206 GLY B O 1
ATOM 4046 N N . GLU B 1 207 ? 17.359 3.895 14.109 1 94 207 GLU B N 1
ATOM 4047 C CA . GLU B 1 207 ? 18.719 3.812 13.57 1 94 207 GLU B CA 1
ATOM 4048 C C . GLU B 1 207 ? 19.109 2.363 13.289 1 94 207 GLU B C 1
ATOM 4050 O O . GLU B 1 207 ? 18.688 1.453 14.008 1 94 207 GLU B O 1
ATOM 4055 N N . GLY B 1 208 ? 19.875 2.305 12.195 1 91.38 208 GLY B N 1
ATOM 4056 C CA . GLY B 1 208 ? 20.484 1.033 11.836 1 91.38 208 GLY B CA 1
ATOM 4057 C C . GLY B 1 208 ? 21.812 1.188 11.125 1 91.38 208 GLY B C 1
ATOM 4058 O O . GLY B 1 208 ? 22.25 2.307 10.852 1 91.38 208 GLY B O 1
ATOM 4059 N N . LYS B 1 209 ? 22.406 0.102 10.797 1 89.38 209 LYS B N 1
ATOM 4060 C CA . LYS B 1 209 ? 23.734 0.076 10.188 1 89.38 209 LYS B CA 1
ATOM 4061 C C . LYS B 1 209 ? 23.75 0.86 8.875 1 89.38 209 LYS B C 1
ATOM 4063 O O . LYS B 1 209 ? 24.766 1.486 8.531 1 89.38 209 LYS B O 1
ATOM 4068 N N . HIS B 1 210 ? 22.625 0.958 8.227 1 88.62 210 HIS B N 1
ATOM 4069 C CA . HIS B 1 210 ? 22.562 1.56 6.902 1 88.62 210 HIS B CA 1
ATOM 4070 C C . HIS B 1 210 ? 21.672 2.797 6.898 1 88.62 210 HIS B C 1
ATOM 4072 O O . HIS B 1 210 ? 21.078 3.139 5.875 1 88.62 210 HIS B O 1
ATOM 4078 N N . GLY B 1 211 ? 21.531 3.4 8.07 1 94.06 211 GLY B N 1
ATOM 4079 C CA . GLY B 1 211 ? 20.719 4.605 8.18 1 94.06 211 GLY B CA 1
ATOM 4080 C C . GLY B 1 211 ? 19.531 4.441 9.109 1 94.06 211 GLY B C 1
ATOM 4081 O O . GLY B 1 211 ? 19.688 4.301 10.32 1 94.06 211 GLY B O 1
ATOM 4082 N N . PHE B 1 212 ? 18.344 4.52 8.492 1 96.56 212 PHE B N 1
ATOM 4083 C CA . PHE B 1 212 ? 17.156 4.219 9.289 1 96.56 212 PHE B CA 1
ATOM 4084 C C . PHE B 1 212 ? 17.203 2.779 9.789 1 96.56 212 PHE B C 1
ATOM 4086 O O . PHE B 1 212 ? 18.016 1.979 9.336 1 96.56 212 PHE B O 1
ATOM 4093 N N . SER B 1 213 ? 16.344 2.512 10.789 1 95.88 213 SER B N 1
ATOM 4094 C CA . SER B 1 213 ? 16.234 1.152 11.305 1 95.88 213 SER B CA 1
ATOM 4095 C C . SER B 1 213 ? 15.969 0.153 10.18 1 95.88 213 SER B C 1
ATOM 4097 O O . SER B 1 213 ? 15.227 0.446 9.242 1 95.88 213 SER B O 1
ATOM 4099 N N . ASP B 1 214 ? 16.531 -1.057 10.305 1 93.56 214 ASP B N 1
ATOM 4100 C CA . ASP B 1 214 ? 16.297 -2.125 9.336 1 93.56 214 ASP B CA 1
ATOM 4101 C C . ASP B 1 214 ? 14.82 -2.492 9.25 1 93.56 214 ASP B C 1
ATOM 4103 O O . ASP B 1 214 ? 14.367 -3.055 8.25 1 93.56 214 ASP B O 1
ATOM 4107 N N . GLN B 1 215 ? 14.172 -2.143 10.227 1 93.19 215 GLN B N 1
ATOM 4108 C CA . GLN B 1 215 ? 12.742 -2.406 10.25 1 93.19 215 GLN B CA 1
ATOM 4109 C C . GLN B 1 215 ? 11.992 -1.466 9.312 1 93.19 215 GLN B C 1
ATOM 4111 O O . GLN B 1 215 ? 10.914 -1.807 8.805 1 93.19 215 GLN B O 1
ATOM 4116 N N . HIS B 1 216 ? 12.641 -0.308 9.055 1 96.31 216 HIS B N 1
ATOM 4117 C CA . HIS B 1 216 ? 11.859 0.725 8.383 1 96.31 216 HIS B CA 1
ATOM 4118 C C . HIS B 1 216 ? 12.461 1.077 7.023 1 96.31 216 HIS B C 1
ATOM 4120 O O . HIS B 1 216 ? 11.742 1.419 6.086 1 96.31 216 HIS B O 1
ATOM 4126 N N . ARG B 1 217 ? 13.742 0.995 6.918 1 96.56 217 ARG B N 1
ATOM 4127 C CA . ARG B 1 217 ? 14.43 1.477 5.723 1 96.56 217 ARG B CA 1
ATOM 4128 C C . ARG B 1 217 ? 13.938 0.746 4.48 1 96.56 217 ARG B C 1
ATOM 4130 O O . ARG B 1 217 ? 13.711 -0.465 4.512 1 96.56 217 ARG B O 1
ATOM 4137 N N . GLY B 1 218 ? 13.648 1.532 3.439 1 97 218 GLY B N 1
ATOM 4138 C CA . GLY B 1 218 ? 13.234 0.989 2.154 1 97 218 GLY B CA 1
ATOM 4139 C C . GLY B 1 218 ? 11.734 0.785 2.047 1 97 218 GLY B C 1
ATOM 4140 O O . GLY B 1 218 ? 11.211 0.581 0.951 1 97 218 GLY B O 1
ATOM 4141 N N . GLN B 1 219 ? 11.023 0.939 3.127 1 98.31 219 GLN B N 1
ATOM 4142 C CA . GLN B 1 219 ? 9.609 0.582 3.174 1 98.31 219 GLN B CA 1
ATOM 4143 C C . GLN B 1 219 ? 8.75 1.642 2.49 1 98.31 219 GLN B C 1
ATOM 4145 O O . GLN B 1 219 ? 9 2.84 2.637 1 98.31 219 GLN B O 1
ATOM 4150 N N . LEU B 1 220 ? 7.848 1.221 1.72 1 98.5 220 LEU B N 1
ATOM 4151 C CA . LEU B 1 220 ? 6.652 1.985 1.378 1 98.5 220 LEU B CA 1
ATOM 4152 C C . LEU B 1 220 ? 5.473 1.559 2.24 1 98.5 220 LEU B C 1
ATOM 4154 O O . LEU B 1 220 ? 5.035 0.407 2.176 1 98.5 220 LEU B O 1
ATOM 4158 N N . MET B 1 221 ? 4.961 2.439 3.074 1 98.69 221 MET B N 1
ATOM 4159 C CA . MET B 1 221 ? 3.939 2.125 4.07 1 98.69 221 MET B CA 1
ATOM 4160 C C . MET B 1 221 ? 2.65 2.891 3.793 1 98.69 221 MET B C 1
ATOM 4162 O O . MET B 1 221 ? 2.664 4.117 3.68 1 98.69 221 MET B O 1
ATOM 4166 N N . VAL B 1 222 ? 1.585 2.186 3.664 1 98.62 222 VAL B N 1
ATOM 4167 C CA . VAL B 1 222 ? 0.265 2.793 3.545 1 98.62 222 VAL B CA 1
ATOM 4168 C C . VAL B 1 222 ? -0.431 2.785 4.906 1 98.62 222 VAL B C 1
ATOM 4170 O O . VAL B 1 222 ? -0.39 1.784 5.625 1 98.62 222 VAL B O 1
ATOM 4173 N N . LEU B 1 223 ? -1.048 3.945 5.254 1 98.69 223 LEU B N 1
ATOM 4174 C CA . LEU B 1 223 ? -1.675 4.094 6.562 1 98.69 223 LEU B CA 1
ATOM 4175 C C . LEU B 1 223 ? -3.111 4.586 6.426 1 98.69 223 LEU B C 1
ATOM 4177 O O . LEU B 1 223 ? -3.369 5.578 5.742 1 98.69 223 LEU B O 1
ATOM 4181 N N . THR B 1 224 ? -4.008 3.928 7.02 1 98.69 224 THR B N 1
ATOM 4182 C CA . THR B 1 224 ? -5.363 4.426 7.223 1 98.69 224 THR B CA 1
ATOM 4183 C C . THR B 1 224 ? -5.781 4.277 8.68 1 98.69 224 THR B C 1
ATOM 4185 O O . THR B 1 224 ? -5.043 3.709 9.492 1 98.69 224 THR B O 1
ATOM 4188 N N . GLY B 1 225 ? -6.926 4.891 9.023 1 98.5 225 GLY B N 1
ATOM 4189 C CA . GLY B 1 225 ? -7.547 4.547 10.289 1 98.5 225 GLY B CA 1
ATOM 4190 C C . GLY B 1 225 ? -8.031 3.109 10.352 1 98.5 225 GLY B C 1
ATOM 4191 O O . GLY B 1 225 ? -8.008 2.402 9.336 1 98.5 225 GLY B O 1
ATOM 4192 N N . PRO B 1 226 ? -8.445 2.736 11.477 1 97.75 226 PRO B N 1
ATOM 4193 C CA . PRO B 1 226 ? -8.742 1.318 11.695 1 97.75 226 PRO B CA 1
ATOM 4194 C C . PRO B 1 226 ? -10.18 0.955 11.336 1 97.75 226 PRO B C 1
ATOM 4196 O O . PRO B 1 226 ? -10.531 -0.228 11.289 1 97.75 226 PRO B O 1
ATOM 4199 N N . MET B 1 227 ? -10.992 1.953 11.039 1 96.56 227 MET B N 1
ATOM 4200 C CA . MET B 1 227 ? -12.414 1.673 10.852 1 96.56 227 MET B CA 1
ATOM 4201 C C . MET B 1 227 ? -12.93 2.289 9.555 1 96.56 227 MET B C 1
ATOM 4203 O O . MET B 1 227 ? -12.734 3.482 9.312 1 96.56 227 MET B O 1
ATOM 4207 N N . LEU B 1 228 ? -13.555 1.472 8.75 1 96.25 228 LEU B N 1
ATOM 4208 C CA . LEU B 1 228 ? -14.305 1.965 7.594 1 96.25 228 LEU B CA 1
ATOM 4209 C C . LEU B 1 228 ? -15.648 2.545 8.023 1 96.25 228 LEU B C 1
ATOM 4211 O O . LEU B 1 228 ? -16.406 1.89 8.734 1 96.25 228 LEU B O 1
ATOM 4215 N N . THR B 1 229 ? -15.883 3.73 7.551 1 96.31 229 THR B N 1
ATOM 4216 C CA . THR B 1 229 ? -17.125 4.367 7.973 1 96.31 229 THR B CA 1
ATOM 4217 C C . THR B 1 229 ? -17.844 4.996 6.781 1 96.31 229 THR B C 1
ATOM 4219 O O . THR B 1 229 ? -17.203 5.559 5.891 1 96.31 229 THR B O 1
ATOM 4222 N N . THR B 1 230 ? -19.156 4.812 6.773 1 96.12 230 THR B N 1
ATOM 4223 C CA . THR B 1 230 ? -19.984 5.695 5.961 1 96.12 230 THR B CA 1
ATOM 4224 C C . THR B 1 230 ? -20.125 7.07 6.617 1 96.12 230 THR B C 1
ATOM 4226 O O . THR B 1 230 ? -19.656 7.273 7.738 1 96.12 230 THR B O 1
ATOM 4229 N N . GLY B 1 231 ? -20.719 7.973 5.848 1 96.62 231 GLY B N 1
ATOM 4230 C CA . GLY B 1 231 ? -21.031 9.25 6.477 1 96.62 231 GLY B CA 1
ATOM 4231 C C . GLY B 1 231 ? -21.891 9.109 7.723 1 96.62 231 GLY B C 1
ATOM 4232 O O . GLY B 1 231 ? -21.594 9.727 8.75 1 96.62 231 GLY B O 1
ATOM 4233 N N . ASP B 1 232 ? -22.859 8.258 7.711 1 97.12 232 ASP B N 1
ATOM 4234 C CA . ASP B 1 232 ? -23.766 8.047 8.836 1 97.12 232 ASP B CA 1
ATOM 4235 C C . ASP B 1 232 ? -23.047 7.414 10.016 1 97.12 232 ASP B C 1
ATOM 4237 O O . ASP B 1 232 ? -23.266 7.797 11.164 1 97.12 232 ASP B O 1
ATOM 4241 N N . GLU B 1 233 ? -22.234 6.488 9.688 1 96.38 233 GLU B N 1
ATOM 4242 C CA . GLU B 1 233 ? -21.469 5.836 10.758 1 96.38 233 GLU B CA 1
ATOM 4243 C C . GLU B 1 233 ? -20.5 6.809 11.414 1 96.38 233 GLU B C 1
ATOM 4245 O O . GLU B 1 233 ? -20.281 6.754 12.625 1 96.38 233 GLU B O 1
ATOM 4250 N N . LEU B 1 234 ? -19.922 7.629 10.609 1 97.25 234 LEU B N 1
ATOM 4251 C CA . LEU B 1 234 ? -19.031 8.656 11.133 1 97.25 234 LEU B CA 1
ATOM 4252 C C . LEU B 1 234 ? -19.781 9.617 12.047 1 97.25 234 LEU B C 1
ATOM 4254 O O . LEU B 1 234 ? -19.312 9.953 13.133 1 97.25 234 LEU B O 1
ATOM 4258 N N . ALA B 1 235 ? -20.891 10.047 11.602 1 97.38 235 ALA B N 1
ATOM 4259 C CA . ALA B 1 235 ? -21.734 10.938 12.406 1 97.38 235 ALA B CA 1
ATOM 4260 C C . ALA B 1 235 ? -22.188 10.25 13.688 1 97.38 235 ALA B C 1
ATOM 4262 O O . ALA B 1 235 ? -22.266 10.883 14.742 1 97.38 235 ALA B O 1
ATOM 4263 N N . ALA B 1 236 ? -22.484 9 13.609 1 97.31 236 ALA B N 1
ATOM 4264 C CA . ALA B 1 236 ? -22.875 8.234 14.789 1 97.31 236 ALA B CA 1
ATOM 4265 C C . ALA B 1 236 ? -21.734 8.172 15.797 1 97.31 236 ALA B C 1
ATOM 4267 O O . ALA B 1 236 ? -21.953 8.273 17.016 1 97.31 236 ALA B O 1
ATOM 4268 N N . ALA B 1 237 ? -20.547 7.938 15.273 1 96.56 237 ALA B N 1
ATOM 4269 C CA . ALA B 1 237 ? -19.375 7.945 16.141 1 96.56 237 ALA B CA 1
ATOM 4270 C C . ALA B 1 237 ? -19.219 9.297 16.828 1 96.56 237 ALA B C 1
ATOM 4272 O O . ALA B 1 237 ? -18.906 9.359 18.016 1 96.56 237 ALA B O 1
ATOM 4273 N N . ALA B 1 238 ? -19.375 10.328 16.078 1 96.88 238 ALA B N 1
ATOM 4274 C CA . ALA B 1 238 ? -19.297 11.672 16.625 1 96.88 238 ALA B CA 1
ATOM 4275 C C . ALA B 1 238 ? -20.375 11.898 17.688 1 96.88 238 ALA B C 1
ATOM 4277 O O . ALA B 1 238 ? -20.109 12.43 18.766 1 96.88 238 ALA B O 1
ATOM 4278 N N . SER B 1 239 ? -21.578 11.508 17.391 1 96.62 239 SER B N 1
ATOM 4279 C CA . SER B 1 239 ? -22.688 11.672 18.312 1 96.62 239 SER B CA 1
ATOM 4280 C C . SER B 1 239 ? -22.422 10.969 19.641 1 96.62 239 SER B C 1
ATOM 4282 O O . SER B 1 239 ? -22.688 11.531 20.703 1 96.62 239 SER B O 1
ATOM 4284 N N . LYS B 1 240 ? -21.938 9.836 19.5 1 94.75 240 LYS B N 1
ATOM 4285 C CA . LYS B 1 240 ? -21.609 9.062 20.703 1 94.75 240 LYS B CA 1
ATOM 4286 C C . LYS B 1 240 ? -20.547 9.781 21.547 1 94.75 240 LYS B C 1
ATOM 4288 O O . LYS B 1 240 ? -20.688 9.859 22.766 1 94.75 240 LYS B O 1
ATOM 4293 N N . ALA B 1 241 ? -19.578 10.266 20.938 1 95 241 ALA B N 1
ATOM 4294 C CA . ALA B 1 241 ? -18.469 10.914 21.625 1 95 241 ALA B CA 1
ATOM 4295 C C . ALA B 1 241 ? -18.891 12.234 22.25 1 95 241 ALA B C 1
ATOM 4297 O O . ALA B 1 241 ? -18.438 12.602 23.328 1 95 241 ALA B O 1
ATOM 4298 N N . LEU B 1 242 ? -19.766 12.906 21.594 1 94.12 242 LEU B N 1
ATOM 4299 C CA . LEU B 1 242 ? -20.141 14.266 21.969 1 94.12 242 LEU B CA 1
ATOM 4300 C C . LEU B 1 242 ? -21.344 14.25 22.906 1 94.12 242 LEU B C 1
ATOM 4302 O O . LEU B 1 242 ? -21.609 15.234 23.609 1 94.12 242 LEU B O 1
ATOM 4306 N N . GLY B 1 243 ? -22.094 13.203 22.906 1 93.94 243 GLY B N 1
ATOM 4307 C CA . GLY B 1 243 ? -23.344 13.172 23.625 1 93.94 243 GLY B CA 1
ATOM 4308 C C . GLY B 1 243 ? -24.422 14.047 23 1 93.94 243 GLY B C 1
ATOM 4309 O O . GLY B 1 243 ? -25.234 14.633 23.703 1 93.94 243 GLY B O 1
ATOM 4310 N N . GLU B 1 244 ? -24.266 14.398 21.781 1 93.56 244 GLU B N 1
ATOM 4311 C CA . GLU B 1 244 ? -25.203 15.195 20.984 1 93.56 244 GLU B CA 1
ATOM 4312 C C . GLU B 1 244 ? -25.5 14.539 19.641 1 93.56 244 GLU B C 1
ATOM 4314 O O . GLU B 1 244 ? -24.719 13.695 19.172 1 93.56 244 GLU B O 1
ATOM 4319 N N . ASP B 1 245 ? -26.578 14.945 19.094 1 93.5 245 ASP B N 1
ATOM 4320 C CA . ASP B 1 245 ? -26.984 14.344 17.812 1 93.5 245 ASP B CA 1
ATOM 4321 C C . ASP B 1 245 ? -26.328 15.07 16.641 1 93.5 245 ASP B C 1
ATOM 4323 O O . ASP B 1 245 ? -26.703 16.203 16.328 1 93.5 245 ASP B O 1
ATOM 4327 N N . LEU B 1 246 ? -25.359 14.555 16.141 1 96.19 246 LEU B N 1
ATOM 4328 C CA . LEU B 1 246 ? -24.766 15.016 14.891 1 96.19 246 LEU B CA 1
ATOM 4329 C C . LEU B 1 246 ? -25.188 14.133 13.719 1 96.19 246 LEU B C 1
ATOM 4331 O O . LEU B 1 246 ? -25.078 12.906 13.797 1 96.19 246 LEU B O 1
ATOM 4335 N N . LYS B 1 247 ? -25.672 14.727 12.602 1 97.62 247 LYS B N 1
ATOM 4336 C CA . LYS B 1 247 ? -26.172 13.961 11.469 1 97.62 247 LYS B CA 1
ATOM 4337 C C . LYS B 1 247 ? -25.297 14.148 10.242 1 97.62 247 LYS B C 1
ATOM 4339 O O . LYS B 1 247 ? -24.719 15.219 10.039 1 97.62 247 LYS B O 1
ATOM 4344 N N . PHE B 1 248 ? -25.203 13.109 9.492 1 97.94 248 PHE B N 1
ATOM 4345 C CA . PHE B 1 248 ? -24.531 13.164 8.211 1 97.94 248 PHE B CA 1
ATOM 4346 C C . PHE B 1 248 ? -25.438 13.742 7.137 1 97.94 248 PHE B C 1
ATOM 4348 O O . PHE B 1 248 ? -26.625 13.445 7.098 1 97.94 248 PHE B O 1
ATOM 4355 N N . GLU B 1 249 ? -24.953 14.609 6.387 1 97.69 249 GLU B N 1
ATOM 4356 C CA . GLU B 1 249 ? -25.625 15.164 5.215 1 97.69 249 GLU B CA 1
ATOM 4357 C C . GLU B 1 249 ? -24.797 14.953 3.951 1 97.69 249 GLU B C 1
ATOM 4359 O O . GLU B 1 249 ? -23.703 15.531 3.814 1 97.69 249 GLU B O 1
ATOM 4364 N N . ASP B 1 250 ? -25.297 14.133 3.006 1 97.38 250 ASP B N 1
ATOM 4365 C CA . ASP B 1 250 ? -24.609 13.984 1.727 1 97.38 250 ASP B CA 1
ATOM 4366 C C . ASP B 1 250 ? -24.828 15.203 0.834 1 97.38 250 ASP B C 1
ATOM 4368 O O . ASP B 1 250 ? -25.969 15.5 0.454 1 97.38 250 ASP B O 1
ATOM 4372 N N . ILE B 1 251 ? -23.797 15.859 0.581 1 97.25 251 ILE B N 1
ATOM 4373 C CA . ILE B 1 251 ? -23.922 17.047 -0.249 1 97.25 251 ILE B CA 1
ATOM 4374 C C . ILE B 1 251 ? -23.203 16.828 -1.582 1 97.25 251 ILE B C 1
ATOM 4376 O O . ILE B 1 251 ? -22.438 15.875 -1.726 1 97.25 251 ILE B O 1
ATOM 4380 N N . SER B 1 252 ? -23.516 17.688 -2.57 1 95.88 252 SER B N 1
ATOM 4381 C CA . SER B 1 252 ? -22.859 17.609 -3.873 1 95.88 252 SER B CA 1
ATOM 4382 C C . SER B 1 252 ? -21.422 18.109 -3.809 1 95.88 252 SER B C 1
ATOM 4384 O O . SER B 1 252 ? -21.047 18.797 -2.854 1 95.88 252 SER B O 1
ATOM 4386 N N . GLU B 1 253 ? -20.672 17.734 -4.773 1 93.75 253 GLU B N 1
ATOM 4387 C CA . GLU B 1 253 ? -19.312 18.25 -4.875 1 93.75 253 GLU B CA 1
ATOM 4388 C C . GLU B 1 253 ? -19.312 19.766 -4.938 1 93.75 253 GLU B C 1
ATOM 4390 O O . GLU B 1 253 ? -18.438 20.422 -4.344 1 93.75 253 GLU B O 1
ATOM 4395 N N . ALA B 1 254 ? -20.219 20.312 -5.707 1 93.94 254 ALA B N 1
ATOM 4396 C CA . ALA B 1 254 ? -20.312 21.75 -5.844 1 93.94 254 ALA B CA 1
ATOM 4397 C C . ALA B 1 254 ? -20.594 22.422 -4.492 1 93.94 254 ALA B C 1
ATOM 4399 O O . ALA B 1 254 ? -20 23.453 -4.168 1 93.94 254 ALA B O 1
ATOM 4400 N N . GLU B 1 255 ? -21.469 21.859 -3.725 1 94.38 255 GLU B N 1
ATOM 4401 C CA . GLU B 1 255 ? -21.766 22.375 -2.389 1 94.38 255 GLU B CA 1
ATOM 4402 C C . GLU B 1 255 ? -20.547 22.234 -1.47 1 94.38 255 GLU B C 1
ATOM 4404 O O . GLU B 1 255 ? -20.25 23.141 -0.688 1 94.38 255 GLU B O 1
ATOM 4409 N N . ALA B 1 256 ? -19.922 21.109 -1.562 1 93.06 256 ALA B N 1
ATOM 4410 C CA . ALA B 1 256 ? -18.719 20.875 -0.75 1 93.06 256 ALA B CA 1
ATOM 4411 C C . ALA B 1 256 ? -17.656 21.938 -1.041 1 93.06 256 ALA B C 1
ATOM 4413 O O . ALA B 1 256 ? -17 22.438 -0.124 1 93.06 256 ALA B O 1
ATOM 4414 N N . LYS B 1 257 ? -17.484 22.203 -2.322 1 91.38 257 LYS B N 1
ATOM 4415 C CA . LYS B 1 257 ? -16.531 23.234 -2.717 1 91.38 257 LYS B CA 1
ATOM 4416 C C . LYS B 1 257 ? -16.859 24.562 -2.049 1 91.38 257 LYS B C 1
ATOM 4418 O O . LYS B 1 257 ? -15.953 25.266 -1.577 1 91.38 257 LYS B O 1
ATOM 4423 N N . LYS B 1 258 ? -18.062 24.891 -1.941 1 90.5 258 LYS B N 1
ATOM 4424 C CA . LYS B 1 258 ? -18.5 26.141 -1.323 1 90.5 258 LYS B CA 1
ATOM 4425 C C . LYS B 1 258 ? -18.234 26.141 0.179 1 90.5 258 LYS B C 1
ATOM 4427 O O . LYS B 1 258 ? -17.719 27.109 0.729 1 90.5 258 LYS B O 1
ATOM 4432 N N . VAL B 1 259 ? -18.547 25.031 0.769 1 89.81 259 VAL B N 1
ATOM 4433 C CA . VAL B 1 259 ? -18.359 24.906 2.207 1 89.81 259 VAL B CA 1
ATOM 4434 C C . VAL B 1 259 ? -16.875 25.016 2.541 1 89.81 259 VAL B C 1
ATOM 4436 O O . VAL B 1 259 ? -16.484 25.734 3.473 1 89.81 259 VAL B O 1
ATOM 4439 N N . LEU B 1 260 ? -16.047 24.312 1.762 1 90.25 260 LEU B N 1
ATOM 4440 C CA . LEU B 1 260 ? -14.609 24.297 2.006 1 90.25 260 LEU B CA 1
ATOM 4441 C C . LEU B 1 260 ? -13.984 25.656 1.733 1 90.25 260 LEU B C 1
ATOM 4443 O O . LEU B 1 260 ? -13.086 26.094 2.461 1 90.25 260 LEU B O 1
ATOM 4447 N N . HIS B 1 261 ? -14.508 26.312 0.727 1 86.12 261 HIS B N 1
ATOM 4448 C CA . HIS B 1 261 ? -14 27.641 0.403 1 86.12 261 HIS B CA 1
ATOM 4449 C C . HIS B 1 261 ? -14.344 28.641 1.501 1 86.12 261 HIS B C 1
ATOM 4451 O O . HIS B 1 261 ? -13.578 29.578 1.749 1 86.12 261 HIS B O 1
ATOM 4457 N N . ALA B 1 262 ? -15.438 28.469 2.078 1 80.69 262 ALA B N 1
ATOM 4458 C CA . ALA B 1 262 ? -15.883 29.391 3.121 1 80.69 262 ALA B CA 1
ATOM 4459 C C . ALA B 1 262 ? -15.039 29.219 4.387 1 80.69 262 ALA B C 1
ATOM 4461 O O . ALA B 1 262 ? -14.875 30.172 5.156 1 80.69 262 ALA B O 1
ATOM 4462 N N . GLN B 1 263 ? -14.578 28.109 4.609 1 69.06 263 GLN B N 1
ATOM 4463 C CA . GLN B 1 263 ? -13.898 27.812 5.859 1 69.06 263 GLN B CA 1
ATOM 4464 C C . GLN B 1 263 ? -12.383 27.922 5.703 1 69.06 263 GLN B C 1
ATOM 4466 O O . GLN B 1 263 ? -11.664 28.125 6.684 1 69.06 263 GLN B O 1
ATOM 4471 N N . ALA B 1 264 ? -12.086 27.453 4.637 1 62.44 264 ALA B N 1
ATOM 4472 C CA . ALA B 1 264 ? -10.641 27.375 4.477 1 62.44 264 ALA B CA 1
ATOM 4473 C C . ALA B 1 264 ? -10.094 28.594 3.74 1 62.44 264 ALA B C 1
ATOM 4475 O O . ALA B 1 264 ? -10.656 29.016 2.734 1 62.44 264 ALA B O 1
ATOM 4476 N N . GLU B 1 265 ? -9.734 29.469 4.527 1 54.34 265 GLU B N 1
ATOM 4477 C CA . GLU B 1 265 ? -9.094 30.516 3.746 1 54.34 265 GLU B CA 1
ATOM 4478 C C . GLU B 1 265 ? -8.453 29.953 2.479 1 54.34 265 GLU B C 1
ATOM 4480 O O . GLU B 1 265 ? -8.523 28.75 2.227 1 54.34 265 GLU B O 1
ATOM 4485 N N . SER B 1 266 ? -7.066 30.219 2.279 1 52.31 266 SER B N 1
ATOM 4486 C CA . SER B 1 266 ? -6.133 30.562 1.207 1 52.31 266 SER B CA 1
ATOM 4487 C C . SER B 1 266 ? -5.887 29.359 0.295 1 52.31 266 SER B C 1
ATOM 4489 O O . SER B 1 266 ? -5.457 29.531 -0.848 1 52.31 266 SER B O 1
ATOM 4491 N N . ASP B 1 267 ? -5.797 27.875 0.655 1 63.47 267 ASP B N 1
ATOM 4492 C CA . ASP B 1 267 ? -4.992 27.156 -0.333 1 63.47 267 ASP B CA 1
ATOM 4493 C C . ASP B 1 267 ? -5.867 26.266 -1.213 1 63.47 267 ASP B C 1
ATOM 4495 O O . ASP B 1 267 ? -6.184 25.141 -0.842 1 63.47 267 ASP B O 1
ATOM 4499 N N . MET B 1 268 ? -6.492 26.906 -2.322 1 75.88 268 MET B N 1
ATOM 4500 C CA . MET B 1 268 ? -7.312 26.266 -3.342 1 75.88 268 MET B CA 1
ATOM 4501 C C . MET B 1 268 ? -6.746 24.891 -3.711 1 75.88 268 MET B C 1
ATOM 4503 O O . MET B 1 268 ? -7.496 23.969 -4.02 1 75.88 268 MET B O 1
ATOM 4507 N N . SER B 1 269 ? -5.484 24.844 -3.52 1 78.56 269 SER B N 1
ATOM 4508 C CA . SER B 1 269 ? -4.832 23.594 -3.883 1 78.56 269 SER B CA 1
ATOM 4509 C C . SER B 1 269 ? -5.203 22.484 -2.912 1 78.56 269 SER B C 1
ATOM 4511 O O . SER B 1 269 ? -5.438 21.344 -3.326 1 78.56 269 SER B O 1
ATOM 4513 N N . GLU B 1 270 ? -5.379 22.797 -1.671 1 84.94 270 GLU B N 1
ATOM 4514 C CA . GLU B 1 270 ? -5.734 21.797 -0.671 1 84.94 270 GLU B CA 1
ATOM 4515 C C . GLU B 1 270 ? -7.188 21.359 -0.83 1 84.94 270 GLU B C 1
ATOM 4517 O O . GLU B 1 270 ? -7.512 20.188 -0.605 1 84.94 270 GLU B O 1
ATOM 4522 N N . ILE B 1 271 ? -7.973 22.297 -1.271 1 88.75 271 ILE B N 1
ATOM 4523 C CA . ILE B 1 271 ? -9.383 22 -1.484 1 88.75 271 ILE B CA 1
ATOM 4524 C C . ILE B 1 271 ? -9.523 20.984 -2.625 1 88.75 271 ILE B C 1
ATOM 4526 O O . ILE B 1 271 ? -10.297 20.031 -2.523 1 88.75 271 ILE B O 1
ATOM 4530 N N . GLN B 1 272 ? -8.789 21.219 -3.662 1 90.62 272 GLN B N 1
ATOM 4531 C CA . GLN B 1 272 ? -8.859 20.312 -4.805 1 90.62 272 GLN B CA 1
ATOM 4532 C C . GLN B 1 272 ? -8.43 18.906 -4.418 1 90.62 272 GLN B C 1
ATOM 4534 O O . GLN B 1 272 ? -9.039 17.922 -4.848 1 90.62 272 GLN B O 1
ATOM 4539 N N . TYR B 1 273 ? -7.371 18.844 -3.582 1 92.06 273 TYR B N 1
ATOM 4540 C CA . TYR B 1 273 ? -6.914 17.547 -3.098 1 92.06 273 TYR B CA 1
ATOM 4541 C C . TYR B 1 273 ? -8.016 16.844 -2.311 1 92.06 273 TYR B C 1
ATOM 4543 O O . TYR B 1 273 ? -8.266 15.648 -2.514 1 92.06 273 TYR B O 1
ATOM 4551 N N . LEU B 1 274 ? -8.625 17.578 -1.514 1 94.5 274 LEU B N 1
ATOM 4552 C CA . LEU B 1 274 ? -9.672 17.016 -0.667 1 94.5 274 LEU B CA 1
ATOM 4553 C C . LEU B 1 274 ? -10.852 16.531 -1.508 1 94.5 274 LEU B C 1
ATOM 4555 O O . LEU B 1 274 ? -11.383 15.445 -1.271 1 94.5 274 LEU B O 1
ATOM 4559 N N . LEU B 1 275 ? -11.227 17.328 -2.5 1 95.38 275 LEU B N 1
ATOM 4560 C CA . LEU B 1 275 ? -12.344 16.984 -3.375 1 95.38 275 LEU B CA 1
ATOM 4561 C C . LEU B 1 275 ? -12.016 15.742 -4.199 1 95.38 275 LEU B C 1
ATOM 4563 O O . LEU B 1 275 ? -12.883 14.898 -4.434 1 95.38 275 LEU B O 1
ATOM 4567 N N . GLU B 1 276 ? -10.797 15.656 -4.641 1 96.5 276 GLU B N 1
ATOM 4568 C CA . GLU B 1 276 ? -10.367 14.469 -5.383 1 96.5 276 GLU B CA 1
ATOM 4569 C C . GLU B 1 276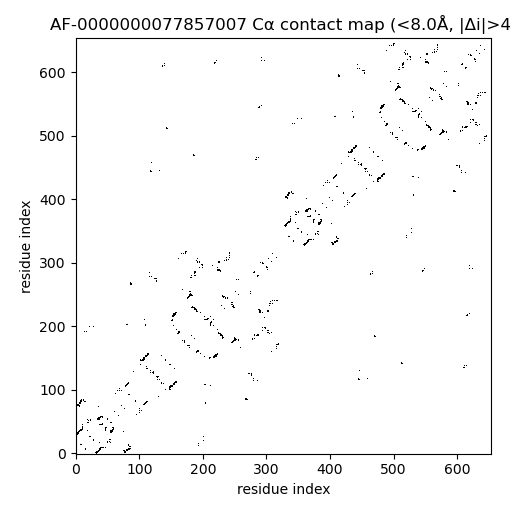 ? -10.414 13.227 -4.508 1 96.5 276 GLU B C 1
ATOM 4571 O O . GLU B 1 276 ? -10.812 12.148 -4.961 1 96.5 276 GLU B O 1
ATOM 4576 N N . TYR B 1 277 ? -10.008 13.359 -3.273 1 97.19 277 TYR B N 1
ATOM 4577 C CA . TYR B 1 277 ? -10.086 12.211 -2.385 1 97.19 277 TYR B CA 1
ATOM 4578 C C . TYR B 1 277 ? -11.531 11.781 -2.178 1 97.19 277 TYR B C 1
ATOM 4580 O O . TYR B 1 277 ? -11.844 10.586 -2.209 1 97.19 277 TYR B O 1
ATOM 4588 N N . TYR B 1 278 ? -12.43 12.75 -2.016 1 97.31 278 TYR B N 1
ATOM 4589 C CA . TYR B 1 278 ? -13.852 12.438 -1.872 1 97.31 278 TYR B CA 1
ATOM 4590 C C . TYR B 1 278 ? -14.375 11.719 -3.111 1 97.31 278 TYR B C 1
ATOM 4592 O O . TYR B 1 278 ? -15.242 10.852 -3.014 1 97.31 278 TYR B O 1
ATOM 4600 N N . SER B 1 279 ? -13.891 12.141 -4.23 1 97.06 279 SER B N 1
ATOM 4601 C CA . SER B 1 279 ? -14.305 11.469 -5.457 1 97.06 279 SER B CA 1
ATOM 4602 C C . SER B 1 279 ? -13.891 10 -5.457 1 97.06 279 SER B C 1
ATOM 4604 O O . SER B 1 279 ? -14.633 9.141 -5.93 1 97.06 279 SER B O 1
ATOM 4606 N N . LEU B 1 280 ? -12.695 9.656 -4.922 1 97.31 280 LEU B N 1
ATOM 4607 C CA . LEU B 1 280 ? -12.273 8.266 -4.77 1 97.31 280 LEU B CA 1
ATOM 4608 C C . LEU B 1 280 ? -13.234 7.504 -3.863 1 97.31 280 LEU B C 1
ATOM 4610 O O . LEU B 1 280 ? -13.57 6.348 -4.137 1 97.31 280 LEU B O 1
ATOM 4614 N N . VAL B 1 281 ? -13.617 8.188 -2.799 1 96.75 281 VAL B N 1
ATOM 4615 C CA . VAL B 1 281 ? -14.57 7.574 -1.874 1 96.75 281 VAL B CA 1
ATOM 4616 C C . VAL B 1 281 ? -15.867 7.234 -2.611 1 96.75 281 VAL B C 1
ATOM 4618 O O . VAL B 1 281 ? -16.344 6.102 -2.535 1 96.75 281 VAL B O 1
ATOM 4621 N N . ARG B 1 282 ? -16.375 8.125 -3.385 1 94.81 282 ARG B N 1
ATOM 4622 C CA . ARG B 1 282 ? -17.656 7.961 -4.086 1 94.81 282 ARG B CA 1
ATOM 4623 C C . ARG B 1 282 ? -17.547 6.891 -5.164 1 94.81 282 ARG B C 1
ATOM 4625 O O . ARG B 1 282 ? -18.547 6.305 -5.566 1 94.81 282 ARG B O 1
ATOM 4632 N N . GLU B 1 283 ? -16.391 6.672 -5.609 1 94.12 283 GLU B N 1
ATOM 4633 C CA . GLU B 1 283 ? -16.172 5.656 -6.633 1 94.12 283 GLU B CA 1
ATOM 4634 C C . GLU B 1 283 ? -15.992 4.273 -6.008 1 94.12 283 GLU B C 1
ATOM 4636 O O . GLU B 1 283 ? -15.789 3.287 -6.719 1 94.12 283 GLU B O 1
ATOM 4641 N N . GLY B 1 284 ? -16.016 4.184 -4.699 1 93.31 284 GLY B N 1
ATOM 4642 C CA . GLY B 1 284 ? -15.875 2.91 -4.008 1 93.31 284 GLY B CA 1
ATOM 4643 C C . GLY B 1 284 ? -14.438 2.418 -3.963 1 93.31 284 GLY B C 1
ATOM 4644 O O . GLY B 1 284 ? -14.188 1.246 -3.672 1 93.31 284 GLY B O 1
ATOM 4645 N N . LYS B 1 285 ? -13.484 3.311 -4.164 1 95.88 285 LYS B N 1
ATOM 4646 C CA . LYS B 1 285 ? -12.094 2.906 -4.293 1 95.88 285 LYS B CA 1
ATOM 4647 C C . LYS B 1 285 ? -11.383 2.939 -2.943 1 95.88 285 LYS B C 1
ATOM 4649 O O . LYS B 1 285 ? -10.227 2.512 -2.83 1 95.88 285 LYS B O 1
ATOM 4654 N N . THR B 1 286 ? -12.109 3.385 -1.879 1 96.75 286 THR B N 1
ATOM 4655 C CA . THR B 1 286 ? -11.445 3.541 -0.59 1 96.75 286 THR B CA 1
ATOM 4656 C C . THR B 1 286 ? -12.031 2.576 0.438 1 96.75 286 THR B C 1
ATOM 4658 O O . THR B 1 286 ? -11.93 2.811 1.645 1 96.75 286 THR B O 1
ATOM 4661 N N . ASN B 1 287 ? -12.672 1.479 -0.019 1 96.69 287 ASN B N 1
ATOM 4662 C CA . ASN B 1 287 ? -13.289 0.491 0.861 1 96.69 287 ASN B CA 1
ATOM 4663 C C . ASN B 1 287 ? -12.266 -0.51 1.383 1 96.69 287 ASN B C 1
ATOM 4665 O O . ASN B 1 287 ? -12.438 -1.721 1.229 1 96.69 287 ASN B O 1
ATOM 4669 N N . TYR B 1 288 ? -11.219 0.008 2.057 1 97.62 288 TYR B N 1
ATOM 4670 C CA . TYR B 1 288 ? -10.164 -0.804 2.66 1 97.62 288 TYR B CA 1
ATOM 4671 C C . TYR B 1 288 ? -9.539 -0.089 3.85 1 97.62 288 TYR B C 1
ATOM 4673 O O . TYR B 1 288 ? -9.703 1.122 4.016 1 97.62 288 TYR B O 1
ATOM 4681 N N . ILE B 1 289 ? -8.953 -0.854 4.691 1 97.94 289 ILE B N 1
ATOM 4682 C CA . ILE B 1 289 ? -8.039 -0.286 5.676 1 97.94 289 ILE B CA 1
ATOM 4683 C C . ILE B 1 289 ? -6.625 -0.807 5.43 1 97.94 289 ILE B C 1
ATOM 4685 O O . ILE B 1 289 ? -6.438 -1.807 4.73 1 97.94 289 ILE B O 1
ATOM 4689 N N . SER B 1 290 ? -5.684 -0.088 5.875 1 98.44 290 SER B N 1
ATOM 4690 C CA . SER B 1 290 ? -4.273 -0.462 5.906 1 98.44 290 SER B CA 1
ATOM 4691 C C . SER B 1 290 ? -3.637 -0.088 7.242 1 98.44 290 SER B C 1
ATOM 4693 O O . SER B 1 290 ? -3.146 1.031 7.41 1 98.44 290 SER B O 1
ATOM 4695 N N . THR B 1 291 ? -3.58 -1.049 8.188 1 98.62 291 THR B N 1
ATOM 4696 C CA . THR B 1 291 ? -3.111 -0.759 9.531 1 98.62 291 THR B CA 1
ATOM 4697 C C . THR B 1 291 ? -1.902 -1.62 9.883 1 98.62 291 THR B C 1
ATOM 4699 O O . THR B 1 291 ? -1.298 -1.45 10.945 1 98.62 291 THR B O 1
ATOM 4702 N N . THR B 1 292 ? -1.519 -2.496 8.977 1 98.19 292 THR B N 1
ATOM 4703 C CA . THR B 1 292 ? -0.463 -3.453 9.289 1 98.19 292 THR B CA 1
ATOM 4704 C C . THR B 1 292 ? 0.86 -2.736 9.539 1 98.19 292 THR B C 1
ATOM 4706 O O . THR B 1 292 ? 1.615 -3.115 10.438 1 98.19 292 THR B O 1
ATOM 4709 N N . ALA B 1 293 ? 1.14 -1.698 8.734 1 98.31 293 ALA B N 1
ATOM 4710 C CA . ALA B 1 293 ? 2.381 -0.953 8.93 1 98.31 293 ALA B CA 1
ATOM 4711 C C . ALA B 1 293 ? 2.387 -0.242 10.281 1 98.31 293 ALA B C 1
ATOM 4713 O O . ALA B 1 293 ? 3.41 -0.209 10.961 1 98.31 293 ALA B O 1
ATOM 4714 N N . PHE B 1 294 ? 1.224 0.347 10.641 1 98.69 294 PHE B N 1
ATOM 4715 C CA . PHE B 1 294 ? 1.13 1.009 11.938 1 98.69 294 PHE B CA 1
ATOM 4716 C C . PHE B 1 294 ? 1.442 0.035 13.07 1 98.69 294 PHE B C 1
ATOM 4718 O O . PHE B 1 294 ? 2.238 0.342 13.961 1 98.69 294 PHE B O 1
ATOM 4725 N N . HIS B 1 295 ? 0.824 -1.15 12.984 1 98.44 295 HIS B N 1
ATOM 4726 C CA . HIS B 1 295 ? 1.046 -2.178 13.992 1 98.44 295 HIS B CA 1
ATOM 4727 C C . HIS B 1 295 ? 2.512 -2.596 14.039 1 98.44 295 HIS B C 1
ATOM 4729 O O . HIS B 1 295 ? 3.107 -2.664 15.117 1 98.44 295 HIS B O 1
ATOM 4735 N N . ASP B 1 296 ? 3.041 -2.814 12.922 1 97.94 296 ASP B N 1
ATOM 4736 C CA . ASP B 1 296 ? 4.402 -3.336 12.828 1 97.94 296 ASP B CA 1
ATOM 4737 C C . ASP B 1 296 ? 5.418 -2.318 13.344 1 97.94 296 ASP B C 1
ATOM 4739 O O . ASP B 1 296 ? 6.406 -2.688 13.977 1 97.94 296 ASP B O 1
ATOM 4743 N N . VAL B 1 297 ? 5.215 -0.987 13.125 1 97.94 297 VAL B N 1
ATOM 4744 C CA . VAL B 1 297 ? 6.164 0.071 13.445 1 97.94 297 VAL B CA 1
ATOM 4745 C C . VAL B 1 297 ? 6 0.487 14.906 1 97.94 297 VAL B C 1
ATOM 4747 O O . VAL B 1 297 ? 6.988 0.667 15.617 1 97.94 297 VAL B O 1
ATOM 4750 N N . THR B 1 298 ? 4.727 0.58 15.398 1 97.88 298 THR B N 1
ATOM 4751 C CA . THR B 1 298 ? 4.504 1.235 16.688 1 97.88 298 THR B CA 1
ATOM 4752 C C . THR B 1 298 ? 4.156 0.211 17.75 1 97.88 298 THR B C 1
ATOM 4754 O O . THR B 1 298 ? 4.266 0.498 18.953 1 97.88 298 THR B O 1
ATOM 4757 N N . GLY B 1 299 ? 3.66 -0.958 17.312 1 96.94 299 GLY B N 1
ATOM 4758 C CA . GLY B 1 299 ? 3.162 -1.933 18.281 1 96.94 299 GLY B CA 1
ATOM 4759 C C . GLY B 1 299 ? 1.794 -1.58 18.828 1 96.94 299 GLY B C 1
ATOM 4760 O O . GLY B 1 299 ? 1.251 -2.305 19.656 1 96.94 299 GLY B O 1
ATOM 4761 N N . GLY B 1 300 ? 1.244 -0.515 18.328 1 97.19 300 GLY B N 1
ATOM 4762 C CA . GLY B 1 300 ? -0.021 -0.04 18.859 1 97.19 300 GLY B CA 1
ATOM 4763 C C . GLY B 1 300 ? -1.18 -0.21 17.906 1 97.19 300 GLY B C 1
ATOM 4764 O 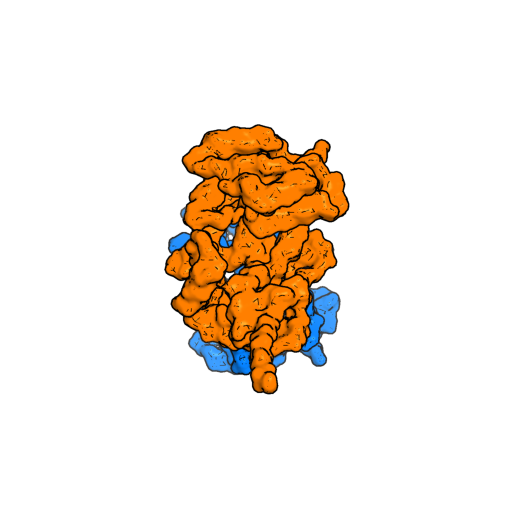O . GLY B 1 300 ? -1.078 -0.957 16.922 1 97.19 300 GLY B O 1
ATOM 4765 N N . HIS B 1 301 ? -2.334 0.326 18.25 1 97.69 301 HIS B N 1
ATOM 4766 C CA . HIS B 1 301 ? -3.549 0.359 17.453 1 97.69 301 HIS B CA 1
ATOM 4767 C C . HIS B 1 301 ? -3.939 1.792 17.094 1 97.69 301 HIS B C 1
ATOM 4769 O O . HIS B 1 301 ? -3.941 2.668 17.969 1 97.69 301 HIS B O 1
ATOM 4775 N N . PRO B 1 302 ? -4.176 2.086 15.797 1 98.19 302 PRO B N 1
ATOM 4776 C CA . PRO B 1 302 ? -4.551 3.457 15.445 1 98.19 302 PRO B CA 1
ATOM 4777 C C . PRO B 1 302 ? -5.781 3.947 16.203 1 98.19 302 PRO B C 1
ATOM 4779 O O . PRO B 1 302 ? -6.586 3.137 16.672 1 98.19 302 PRO B O 1
ATOM 4782 N N . GLU B 1 303 ? -5.879 5.188 16.297 1 98.25 303 GLU B N 1
ATOM 4783 C CA . GLU B 1 303 ? -6.969 5.828 17.031 1 98.25 303 GLU B CA 1
ATOM 4784 C C . GLU B 1 303 ? -8.32 5.539 16.375 1 98.25 303 GLU B C 1
ATOM 4786 O O . GLU B 1 303 ? -8.461 5.66 15.148 1 98.25 303 GLU B O 1
ATOM 4791 N N . GLU B 1 304 ? -9.32 5.152 17.203 1 97.44 304 GLU B N 1
ATOM 4792 C CA . GLU B 1 304 ? -10.68 4.91 16.719 1 97.44 304 GLU B CA 1
ATOM 4793 C C . GLU B 1 304 ? -11.445 6.219 16.562 1 97.44 304 GLU B C 1
ATOM 4795 O O . GLU B 1 304 ? -11.211 7.18 17.281 1 97.44 304 GLU B O 1
ATOM 4800 N N . PRO B 1 305 ? -12.438 6.211 15.656 1 96.94 305 PRO B N 1
ATOM 4801 C CA . PRO B 1 305 ? -13.172 7.445 15.359 1 96.94 305 PRO B CA 1
ATOM 4802 C C . PRO B 1 305 ? -13.812 8.062 16.594 1 96.94 305 PRO B C 1
ATOM 4804 O O . PRO B 1 305 ? -13.711 9.273 16.812 1 96.94 305 PRO B O 1
ATOM 4807 N N . PRO B 1 306 ? -14.461 7.289 17.516 1 96.12 306 PRO B N 1
ATOM 4808 C CA . PRO B 1 306 ? -15.039 7.938 18.688 1 96.12 306 PRO B CA 1
ATOM 4809 C C . PRO B 1 306 ? -14 8.664 19.547 1 96.12 306 PRO B C 1
ATOM 4811 O O . PRO B 1 306 ? -14.273 9.742 20.078 1 96.12 306 PRO B O 1
ATOM 4814 N N . ASP B 1 307 ? -12.836 8.078 19.672 1 97.19 307 ASP B N 1
ATOM 4815 C CA . ASP B 1 307 ? -11.773 8.695 20.453 1 97.19 307 ASP B CA 1
ATOM 4816 C C . ASP B 1 307 ? -11.305 10 19.812 1 97.19 307 ASP B C 1
ATOM 4818 O O . ASP B 1 307 ? -11.008 10.977 20.5 1 97.19 307 ASP B O 1
ATOM 4822 N N . PHE B 1 308 ? -11.289 10.016 18.547 1 97.81 308 PHE B N 1
ATOM 4823 C CA . PHE B 1 308 ? -10.93 11.234 17.828 1 97.81 308 PHE B CA 1
ATOM 4824 C C . PHE B 1 308 ? -11.922 12.352 18.125 1 97.81 308 PHE B C 1
ATOM 4826 O O . PHE B 1 308 ? -11.516 13.477 18.438 1 97.81 308 PHE B O 1
ATOM 4833 N N . PHE B 1 309 ? -13.188 12.062 18.016 1 97.12 309 PHE B N 1
ATOM 4834 C CA . PHE B 1 309 ? -14.211 13.078 18.219 1 97.12 309 PHE B CA 1
ATOM 4835 C C . PHE B 1 309 ? -14.219 13.547 19.672 1 97.12 309 PHE B C 1
ATOM 4837 O O . PHE B 1 309 ? -14.5 14.719 19.953 1 97.12 309 PHE B O 1
ATOM 4844 N N . LYS B 1 310 ? -13.898 12.641 20.562 1 96.69 310 LYS B N 1
ATOM 4845 C CA . LYS B 1 310 ? -13.773 13.039 21.953 1 96.69 310 LYS B CA 1
ATOM 4846 C C . LYS B 1 310 ? -12.641 14.047 22.141 1 96.69 310 LYS B C 1
ATOM 4848 O O . LYS B 1 310 ? -12.797 15.039 22.859 1 96.69 310 LYS B O 1
ATOM 4853 N N . GLU B 1 311 ? -11.562 13.789 21.5 1 96.12 311 GLU B N 1
ATOM 4854 C CA . GLU B 1 311 ? -10.391 14.656 21.594 1 96.12 311 GLU B CA 1
ATOM 4855 C C . GLU B 1 311 ? -10.695 16.047 21.016 1 96.12 311 GLU B C 1
ATOM 4857 O O . GLU B 1 311 ? -10.18 17.047 21.516 1 96.12 311 GLU B O 1
ATOM 4862 N N . TYR B 1 312 ? -11.555 16.125 20.031 1 96.19 312 TYR B N 1
ATOM 4863 C CA . TYR B 1 312 ? -11.852 17.391 19.359 1 96.19 312 TYR B CA 1
ATOM 4864 C C . TYR B 1 312 ? -13.273 17.844 19.641 1 96.19 312 TYR B C 1
ATOM 4866 O O . TYR B 1 312 ? -13.883 18.547 18.828 1 96.19 312 TYR B O 1
ATOM 4874 N N . ALA B 1 313 ? -13.797 17.422 20.734 1 95.06 313 ALA B N 1
ATOM 4875 C CA . ALA B 1 313 ? -15.203 17.641 21.078 1 95.06 313 ALA B CA 1
ATOM 4876 C C . ALA B 1 313 ? -15.562 19.125 20.984 1 95.06 313 ALA B C 1
ATOM 4878 O O . ALA B 1 313 ? -16.641 19.484 20.5 1 95.06 313 ALA B O 1
ATOM 4879 N N . GLN B 1 314 ? -14.688 20.031 21.344 1 92.75 314 GLN B N 1
ATOM 4880 C CA . GLN B 1 314 ? -14.961 21.469 21.391 1 92.75 314 GLN B CA 1
ATOM 4881 C C . GLN B 1 314 ? -15.203 22.016 20 1 92.75 314 GLN B C 1
ATOM 4883 O O . GLN B 1 314 ? -15.922 23 19.828 1 92.75 314 GLN B O 1
ATOM 4888 N N . SER B 1 315 ? -14.617 21.328 19.047 1 93.56 315 SER B N 1
ATOM 4889 C CA . SER B 1 315 ? -14.742 21.797 17.672 1 93.56 315 SER B CA 1
ATOM 4890 C C . SER B 1 315 ? -16.078 21.359 17.047 1 93.56 315 SER B C 1
ATOM 4892 O O . SER B 1 315 ? -16.453 21.844 15.992 1 93.56 315 SER B O 1
ATOM 4894 N N . PHE B 1 316 ? -16.766 20.5 17.766 1 93.25 316 PHE B N 1
ATOM 4895 C CA . PHE B 1 316 ? -17.953 19.922 17.141 1 93.25 316 PHE B CA 1
ATOM 4896 C C . PHE B 1 316 ? -19.188 20.188 17.984 1 93.25 316 PHE B C 1
ATOM 4898 O O . PHE B 1 316 ? -20.312 20.062 17.5 1 93.25 316 PHE B O 1
ATOM 4905 N N . HIS B 1 317 ? -19.016 20.594 19.266 1 88.81 317 HIS B N 1
ATOM 4906 C CA . HIS B 1 317 ? -20.141 20.828 20.156 1 88.81 317 HIS B CA 1
ATOM 4907 C C . HIS B 1 317 ? -21.031 21.938 19.625 1 88.81 317 HIS B C 1
ATOM 4909 O O . HIS B 1 317 ? -20.547 23 19.234 1 88.81 317 HIS B O 1
ATOM 4915 N N . GLN B 1 318 ? -22.328 21.578 19.703 1 83.75 318 GLN B N 1
ATOM 4916 C CA . GLN B 1 318 ? -23.312 22.547 19.219 1 83.75 318 GLN B CA 1
ATOM 4917 C C . GLN B 1 318 ? -23.359 23.781 20.109 1 83.75 318 GLN B C 1
ATOM 4919 O O . GLN B 1 318 ? -23.281 23.672 21.328 1 83.75 318 GLN B O 1
ATOM 4924 N N . LYS B 1 319 ? -23.234 24.922 19.547 1 73.31 319 LYS B N 1
ATOM 4925 C CA . LYS B 1 319 ? -23.375 26.172 20.297 1 73.31 319 LYS B CA 1
ATOM 4926 C C . LYS B 1 319 ? -24.812 26.422 20.703 1 73.31 319 LYS B C 1
ATOM 4928 O O . LYS B 1 319 ? -25.734 26.234 19.906 1 73.31 319 LYS B O 1
ATOM 4933 N N . ARG B 1 320 ? -25.141 26.094 21.938 1 59.69 320 ARG B N 1
ATOM 4934 C CA . ARG B 1 320 ? -26.484 26.375 22.469 1 59.69 320 ARG B CA 1
ATOM 4935 C C . ARG B 1 320 ? -26.891 27.812 22.172 1 59.69 320 ARG B C 1
ATOM 4937 O O . ARG B 1 320 ? -26.109 28.75 22.422 1 59.69 320 ARG B O 1
ATOM 4944 N N . SER B 1 321 ? -27.625 28.016 21.141 1 49.97 321 SER B N 1
ATOM 4945 C CA . SER B 1 321 ? -28.281 29.297 21.016 1 49.97 321 SER B CA 1
ATOM 4946 C C . SER B 1 321 ? -28.938 29.703 22.328 1 49.97 321 SER B C 1
ATOM 4948 O O . SER B 1 321 ? -29.656 28.906 22.953 1 49.97 321 SER B O 1
ATOM 4950 N N . HIS B 1 322 ? -28.391 30.469 23.078 1 38.56 322 HIS B N 1
ATOM 4951 C CA . HIS B 1 322 ? -29.156 31.094 24.156 1 38.56 322 HIS B CA 1
ATOM 4952 C C . HIS B 1 322 ? -30.5 31.594 23.656 1 38.56 322 HIS B C 1
ATOM 4954 O O . HIS B 1 322 ? -30.562 32.594 22.922 1 38.56 322 HIS B O 1
ATOM 4960 N N . LYS B 1 323 ? -31.516 30.844 23.25 1 45.72 323 LYS B N 1
ATOM 4961 C CA . LYS B 1 323 ? -32.844 31.453 23.266 1 45.72 323 LYS B CA 1
ATOM 4962 C C . LYS B 1 323 ? -33.094 32.188 24.578 1 45.72 323 LYS B C 1
ATOM 4964 O O . LYS B 1 323 ? -32.969 31.609 25.656 1 45.72 323 LYS B O 1
ATOM 4969 N N . LYS B 1 324 ? -32.781 33.5 24.641 1 39.38 324 LYS B N 1
ATOM 4970 C CA . LYS B 1 324 ? -33.344 34.438 25.594 1 39.38 324 LYS B CA 1
ATOM 4971 C C . LYS B 1 324 ? -34.812 34.062 25.922 1 39.38 324 LYS B C 1
ATOM 4973 O O . LYS B 1 324 ? -35.656 34.094 25.047 1 39.38 324 LYS B O 1
ATOM 4978 N N . ARG B 1 325 ? -35.031 33.156 26.688 1 38.28 325 ARG B N 1
ATOM 4979 C CA . ARG B 1 325 ? -36.375 33.156 27.234 1 38.28 325 ARG B CA 1
ATOM 4980 C C . ARG B 1 325 ? -36.781 34.562 27.672 1 38.28 325 ARG B C 1
ATOM 4982 O O . ARG B 1 325 ? -36.281 35.062 28.672 1 38.28 325 ARG B O 1
ATOM 4989 N N . LYS B 1 326 ? -37.094 35.344 26.688 1 37.16 326 LYS B N 1
ATOM 4990 C CA . LYS B 1 326 ? -38 36.438 27.031 1 37.16 326 LYS B CA 1
ATOM 4991 C C . LYS B 1 326 ? -39.188 35.938 27.859 1 37.16 326 LYS B C 1
ATOM 4993 O O . LYS B 1 326 ? -40.094 35.281 27.344 1 37.16 326 LYS B O 1
ATOM 4998 N N . ARG B 1 327 ? -38.906 35.438 29.141 1 28.84 327 ARG B N 1
ATOM 4999 C CA . ARG B 1 327 ? -39.969 35.844 30.062 1 28.84 327 ARG B CA 1
ATOM 5000 C C . ARG B 1 327 ? -39.875 37.312 30.438 1 28.84 327 ARG B C 1
ATOM 5002 O O . ARG B 1 327 ? -38.781 37.844 30.594 1 28.84 327 ARG B O 1
#

Foldseek 3Di:
DAFQEEEEQCLDPLNLLLLVCLLPPPVNVVRHDAYEYEHCCCPHPSNVVSVVSPHHYDYDDDDDLVVNLVVLLVSVGLEYEQEQYLAPVSLRRLLSNLVSCFSNQRQHYEYEAAPPLVVDDCVQQVLNVSSVVSVVSNCVSQPVPSGNNNQFYFYEHEYAAPCVQLLCLVCLQAPLEREAQQDAPFKAFHFHSNLVSLLVSLQRSADDPRGTHPLTTPDYAYAGADDIDGQQRLQVLLCVLQVHRHGYHNDHLVVQLVSNPVRDPDRVSVSSNVSSSSVCRNVNNRPDGGCVSSCSRRVDHTDDSSRVSNVVVVSRHHDPDPPPPPD/DAFQEEEEQCLDPLNLLLLVCQLPPPVNVVRHDAYEYEHCCCPHPSNVVSVVSPHHYDYDDDDDLVVNLVVLLVSVGLEYEQEQYLAPVSLVRLLSNLVSCFSNQRQHYEYEAAPPLVVDDCVQQVLNVSSVVSVVSNCVSQPVPSGNNNQFYFYEHEYAAPCVQLLCLVCLQAVLEREAQQDAPFKAFHFHSNLVSLLVSLQRSADDPRGTHPLTTPDYAYAGADDIDGQQRLQVLLCVLQVHRHGYDNDHLVVQLVSNPVRPPDRVSVSSNVSSSSVCRNVNNRPDGGCVSSCSRRVDHTDDSSRVSNVVNVSRHHDPPPPPPPD

pLDDT: mean 94.12, std 10.29, range [27.22, 98.94]

Nearest PDB structures (foldseek):
  5l4l-assembly1_A  TM=8.461E-01  e=5.560E-17  Streptomyces antibioticus
  2vrb-assembly1_A-2  TM=8.362E-01  e=3.032E-15  Citrobacter sp. MY-5
  8r2j-assembly1_A  TM=7.986E-01  e=3.798E-15  Streptomyces swartbergensis
  8r2j-assembly2_B  TM=8.077E-01  e=6.671E-15  Streptomyces swartbergensis
  1qyd-assembly2_D  TM=6.909E-01  e=2.112E-10  Thuja plicata

Organism: Aspergillus terreus (NCBI:txid33178)

InterPro domains:
  IPR008030 NmrA-like domain [PF05368] (42-276)
  IPR036291 NAD(P)-binding domain superfamily [SSF51735] (7-265)
  IPR051164 NmrA-like oxidoreductase [PTHR42748] (4-314)